Protein 4AQL (pdb70)

Secondary structure (DSSP, 8-state):
--EEEEEEEEE--SS-S-EEEEEEEEEE-TTSBEEEEEEGGGHHHHHHHTT--GGGPEEPPTT-EEEEPEEEEEEEGGGGGGTTS---S-HHHHIIIIIHHHHHGGGSHHHHHHHHHHHHHHHHHTTEEEEEEE--S-HHHHHHHHHHHHHHT-EEEEE-EE-S--SS-TTS---HHHHHHHHHHHHHHHHHHT-SSEEE-BEE--TTTS-HHHHHHHHHHHHHTT--EEEEES-SHHHHHHHHHH-TTSSSHHHHHHTTT--STTEEEEE-TT--HHHHHHHHHHT-EEEE-HHHHHHTT-----HHHHHHTT-EEEE---TTTSS---HHHHHHHHHHHHHHHHHTTSSSS---HHHHHHIIIIIHHHHTT-TTTSSS--TTSB--EEEE-TT-TT-S----THHHHSSSTTHHHHHHHHH--GGGEEEEEETTEEEE--

GO terms:
  GO:0008892 guanine deaminase activity (F, EXP)
  GO:0008270 zinc ion binding (F, TAS)
  GO:0008892 guanine deaminase activity (F, TAS)
  GO:0006139 nucleobase-containing compound metabolic process (P, TAS)
  GO:0007399 nervous system development (P, TAS)
  GO:0005829 cytosol (C, TAS)
  GO:0005515 protein binding (F, IPI)

Foldseek 3Di:
DLAKEFAWEWAQDPVGLIDIDGGWIWDADPQQFTADIGHCVCVVVCCVVVVHDPVRYHYDPHQKYKYFFFAALEAALQQQVQFPDDLDDADVCCCLPRVQVSLLVLVDLVSLLVSLLVLLVALVLFRHQEYEYEYEQDLVSQVSSLVSNLVLNRAYETENEAFCDDPSHNSGHDHLVRSLVSRVVSQVVQVVVVRPRYHYEYHHAAPNRDDLSSLLSSLVVCVVVVHAYEYAPQQADVVQVVCCVVPVVAPGRLRSNVVSNNQALQYEYEHCQPPDLVSLLVQLVRNAAYAHAQQLSVSNVGHARQVVSSVVSVHQYAYHPHPRSRNDSHLLVRLVSQQVSQVVCCVVVVDVDGDDSSNSSQRRFQSSCSNNVNNQAGRGNDGNHRRWMWMFACPAVPWQADDDPCQVVNDDPVSSVVCCSVGGGSSGTQWTDTSNHTSPVD

Organism: Homo sapiens (NCBI:txid9606)

Sequence (442 aa):
LAHIFRGTFVHSTWTCPMEVLRDHLLGVSDSGKIVFLEEASQQEKLAKEWCFKPCEIRELSHHEFFMPGLVDTHIHASQYSFAGSSIDLPLLEWLTKYTFPAEHRFQNIDFAEEVYTRVVRRTLKNGTTTACYFATIHTDSSLLLADITDKFGQRAFVGKVCMDLNDTFPEYKETTEESIKETERFVSEMLQKNYSRVKPIVTPRFSLSCSETLMGELGNIAKTRDLHIQSHISENRDEVEAVKNLYPSYKNYTSSVYDKNNLLTNKTVMAHGCYLSAEELNVFHERGASIAHCPNSNLSLSSGFLNVLEVLKHEVKIGLGTDVAGGYSYSMLDAIRRAVMVSNILLINKVNEKSLTLKEVFRLATLGGSQALGLDGEIGNFEVGKEFDAILINPKASDSPIDLFYGDFFGDISEAVIQKFLYLGDDRNIEEVYVGGKQVVPF

Structure (mmCIF, N/CA/C/O backbone):
data_4AQL
#
_entry.id   4AQL
#
_cell.length_a   86.729
_cell.length_b   91.383
_cell.length_c   131.913
_cell.angle_alpha   90.00
_cell.angle_beta   90.00
_cell.angle_gamma   90.00
#
_symmetry.space_group_name_H-M   'C 2 2 21'
#
loop_
_entity.id
_entity.type
_entity.pdbx_description
1 polymer 'GUANINE DEAMINASE'
2 non-polymer 'ZINC ION'
3 non-polymer '2-[(2-amino-6-oxo-1,6-dihydro-9H-purin-9-yl)methoxy]ethyl L-valinate'
4 water water
#
loop_
_atom_site.group_PDB
_atom_site.id
_atom_site.type_symbol
_atom_site.label_atom_id
_atom_site.label_alt_id
_atom_site.label_comp_id
_atom_site.label_asym_id
_atom_site.label_entity_id
_atom_site.label_seq_id
_atom_site.pdbx_PDB_ins_code
_atom_site.Cartn_x
_atom_site.Cartn_y
_atom_site.Cartn_z
_atom_site.occupancy
_atom_site.B_iso_or_equiv
_atom_site.auth_seq_id
_atom_site.auth_comp_id
_atom_site.auth_asym_id
_atom_site.auth_atom_id
_atom_site.pdbx_PDB_model_num
ATOM 1 N N . LEU A 1 31 ? -29.529 -40.615 33.517 1.00 38.58 9 LEU A N 1
ATOM 2 C CA . LEU A 1 31 ? -28.681 -41.170 32.417 1.00 36.98 9 LEU A CA 1
ATOM 3 C C . LEU A 1 31 ? -29.298 -40.898 31.043 1.00 35.78 9 LEU A C 1
ATOM 4 O O . LEU A 1 31 ? -30.496 -41.097 30.835 1.00 39.99 9 LEU A O 1
ATOM 9 N N . ALA A 1 32 ? -28.476 -40.440 30.103 1.00 33.04 10 ALA A N 1
ATOM 10 C CA . ALA A 1 32 ? -28.941 -40.172 28.736 1.00 29.91 10 ALA A CA 1
ATOM 11 C C . ALA A 1 32 ? -28.967 -41.433 27.885 1.00 28.75 10 ALA A C 1
ATOM 12 O O . ALA A 1 32 ? -29.815 -41.569 27.026 1.00 29.62 10 ALA A O 1
ATOM 14 N N . HIS A 1 33 ? -28.017 -42.344 28.096 1.00 28.18 11 HIS A N 1
ATOM 15 C CA . HIS A 1 33 ? -27.958 -43.574 27.323 1.00 28.15 11 HIS A CA 1
ATOM 16 C C . HIS A 1 33 ? -27.382 -44.692 28.129 1.00 27.63 11 HIS A C 1
ATOM 17 O O . HIS A 1 33 ? -26.504 -44.483 28.979 1.00 26.91 11 HIS A O 1
ATOM 24 N N . ILE A 1 34 ? -27.844 -45.904 27.851 1.00 26.01 12 ILE A N 1
ATOM 25 C CA . ILE A 1 34 ? -27.166 -47.087 28.312 1.00 25.96 12 ILE A CA 1
ATOM 26 C C . ILE A 1 34 ? -27.075 -47.997 27.143 1.00 25.02 12 ILE A C 1
ATOM 27 O O . ILE A 1 34 ? -28.061 -48.254 26.488 1.00 25.32 12 ILE A O 1
ATOM 32 N N . PHE A 1 35 ? -25.873 -48.475 26.860 1.00 25.57 13 PHE A N 1
ATOM 33 C CA . PHE A 1 35 ? -25.671 -49.319 25.703 1.00 25.22 13 PHE A CA 1
ATOM 34 C C . PHE A 1 35 ? -25.200 -50.674 26.170 1.00 23.83 13 PHE A C 1
ATOM 35 O O . PHE A 1 35 ? -24.387 -50.758 27.054 1.00 28.63 13 PHE A O 1
ATOM 43 N N . ARG A 1 36 ? -25.680 -51.719 25.532 1.00 24.95 14 ARG A N 1
ATOM 44 C CA . ARG A 1 36 ? -25.115 -53.041 25.689 1.00 26.88 14 ARG A CA 1
ATOM 45 C C . ARG A 1 36 ? -24.563 -53.608 24.371 1.00 25.58 14 ARG A C 1
ATOM 46 O O . ARG A 1 36 ? -25.287 -53.711 23.384 1.00 26.59 14 ARG A O 1
ATOM 54 N N . GLY A 1 37 ? -23.294 -54.008 24.390 1.00 25.41 15 GLY A N 1
ATOM 55 C CA . GLY A 1 37 ? -22.679 -54.700 23.270 1.00 25.63 15 GLY A CA 1
ATOM 56 C C . GLY A 1 37 ? -21.150 -54.668 23.326 1.00 23.79 15 GLY A C 1
ATOM 57 O O . GLY A 1 37 ? -20.547 -54.694 24.404 1.00 21.57 15 GLY A O 1
ATOM 58 N N . THR A 1 38 ? -20.542 -54.631 22.145 1.00 22.56 16 THR A N 1
ATOM 59 C CA . THR A 1 38 ? -19.102 -54.691 22.011 1.00 22.06 16 THR A CA 1
ATOM 60 C C . THR A 1 38 ? -18.517 -53.296 21.860 1.00 20.65 16 THR A C 1
ATOM 61 O O . THR A 1 38 ? -19.017 -52.474 21.087 1.00 20.71 16 THR A O 1
ATOM 65 N N . PHE A 1 39 ? -17.470 -53.043 22.629 1.00 21.21 17 PHE A N 1
ATOM 66 C CA . PHE A 1 39 ? -16.688 -51.795 22.592 1.00 21.09 17 PHE A CA 1
ATOM 67 C C . PHE A 1 39 ? -15.206 -52.110 22.305 1.00 22.12 17 PHE A C 1
ATOM 68 O O . PHE A 1 39 ? -14.626 -53.053 22.877 1.00 22.23 17 PHE A O 1
ATOM 76 N N . VAL A 1 40 ? -14.608 -51.344 21.389 1.00 19.25 18 VAL A N 1
ATOM 77 C CA . VAL A 1 40 ? -13.247 -51.572 20.923 1.00 18.09 18 VAL A CA 1
ATOM 78 C C . VAL A 1 40 ? -12.542 -50.245 21.142 1.00 18.45 18 VAL A C 1
ATOM 79 O O . VAL A 1 40 ? -13.003 -49.239 20.633 1.00 18.08 18 VAL A O 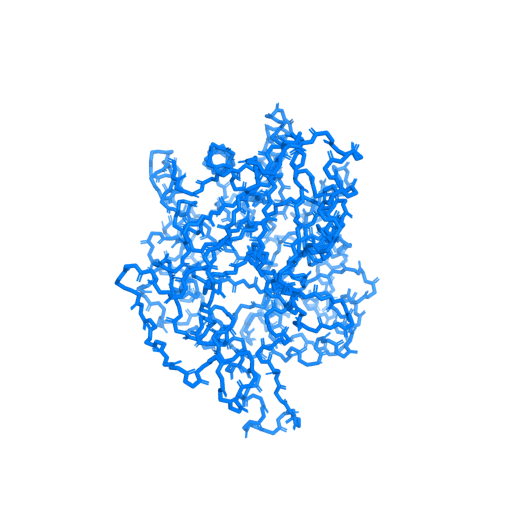1
ATOM 83 N N . HIS A 1 41 ? -11.445 -50.241 21.887 1.00 18.54 19 HIS A N 1
ATOM 84 C CA . HIS A 1 41 ? -10.681 -49.030 22.146 1.00 18.92 19 HIS A CA 1
ATOM 85 C C . HIS A 1 41 ? -9.242 -49.391 22.415 1.00 19.79 19 HIS A C 1
ATOM 86 O O . HIS A 1 41 ? -8.873 -50.572 22.414 1.00 19.92 19 HIS A O 1
ATOM 93 N N . SER A 1 42 ? -8.412 -48.377 22.615 1.00 19.65 20 SER A N 1
ATOM 94 C CA . SER A 1 42 ? -7.004 -48.561 22.938 1.00 21.24 20 SER A CA 1
ATOM 95 C C . SER A 1 42 ? -6.765 -48.181 24.401 1.00 21.88 20 SER A C 1
ATOM 96 O O . SER A 1 42 ? -7.539 -47.423 24.994 1.00 22.05 20 SER A O 1
ATOM 99 N N . THR A 1 43 ? -5.702 -48.713 24.975 1.00 22.41 21 THR A N 1
ATOM 100 C CA . THR A 1 43 ? -5.183 -48.189 26.223 1.00 23.08 21 THR A CA 1
ATOM 101 C C . THR A 1 43 ? -3.679 -48.019 26.038 1.00 24.70 21 THR A C 1
ATOM 102 O O . THR A 1 43 ? -3.137 -48.431 25.015 1.00 22.77 21 THR A O 1
ATOM 106 N N . TRP A 1 44 ? -2.995 -47.405 26.996 1.00 25.78 22 TRP A N 1
ATOM 107 C CA . TRP A 1 44 ? -1.539 -47.256 26.879 1.00 27.12 22 TRP A CA 1
ATOM 108 C C . TRP A 1 44 ? -0.803 -48.552 27.002 1.00 28.81 22 TRP A C 1
ATOM 109 O O . TRP A 1 44 ? 0.328 -48.656 26.543 1.00 30.67 22 TRP A O 1
ATOM 120 N N . THR A 1 45 ? -1.432 -49.577 27.563 1.00 27.49 23 THR A N 1
ATOM 121 C CA . THR A 1 45 ? -0.764 -50.841 27.689 1.00 29.03 23 THR A CA 1
ATOM 122 C C . THR A 1 45 ? -1.301 -51.852 26.687 1.00 30.90 23 THR A C 1
ATOM 123 O O . THR A 1 45 ? -0.686 -52.905 26.469 1.00 28.12 23 THR A O 1
ATOM 127 N N . CYS A 1 46 ? -2.415 -51.532 26.032 1.00 30.64 24 CYS A N 1
ATOM 128 C CA . CYS A 1 46 ? -2.979 -52.442 25.017 1.00 30.30 24 CYS A CA 1
ATOM 129 C C . CYS A 1 46 ? -3.473 -51.697 23.768 1.00 27.00 24 CYS A C 1
ATOM 130 O O . CYS A 1 46 ? -4.446 -50.963 23.855 1.00 27.37 24 CYS A O 1
ATOM 133 N N . PRO A 1 47 ? -2.821 -51.900 22.610 1.00 23.44 25 PRO A N 1
ATOM 134 C CA . PRO A 1 47 ? -3.188 -51.110 21.416 1.00 23.90 25 PRO A CA 1
ATOM 135 C C . PRO A 1 47 ? -4.671 -51.252 20.970 1.00 24.59 25 PRO A C 1
ATOM 136 O O . PRO A 1 47 ? -5.299 -50.261 20.539 1.00 25.07 25 PRO A O 1
ATOM 140 N N . MET A 1 48 ? -5.236 -52.449 21.114 1.00 22.67 26 MET A N 1
ATOM 141 C CA . MET A 1 48 ? -6.633 -52.658 20.848 1.00 24.84 26 MET A CA 1
ATOM 142 C C . MET A 1 48 ? -7.246 -53.681 21.804 1.00 25.60 26 MET A C 1
ATOM 143 O O . MET A 1 48 ? -6.913 -54.866 21.750 1.00 26.61 26 MET A O 1
ATOM 148 N N . GLU A 1 49 ? -8.142 -53.198 22.655 1.00 24.29 27 GLU A N 1
ATOM 149 C CA . GLU A 1 49 ? -8.823 -54.008 23.651 1.00 26.38 27 GLU A CA 1
ATOM 150 C C . GLU A 1 49 ? -10.278 -54.111 23.202 1.00 24.65 27 GLU A C 1
ATOM 151 O O . GLU A 1 49 ? -10.939 -53.096 22.963 1.00 21.24 27 GLU A O 1
ATOM 157 N N . VAL A 1 50 ? -10.763 -55.337 23.044 1.00 23.12 28 VAL A N 1
ATOM 158 C CA . VAL A 1 50 ? -12.148 -55.590 22.664 1.00 24.74 28 VAL A CA 1
ATOM 159 C C . VAL A 1 50 ? -12.939 -56.037 23.897 1.00 26.67 28 VAL A C 1
ATOM 160 O O . VAL A 1 50 ? -12.619 -57.055 24.505 1.00 26.17 28 VAL A O 1
ATOM 164 N N . LEU A 1 51 ? -13.952 -55.256 24.265 1.00 27.68 29 LEU A N 1
ATOM 165 C CA . LEU A 1 51 ? -14.796 -55.527 25.425 1.00 27.59 29 LEU A CA 1
ATOM 166 C C . LEU A 1 51 ? -16.119 -56.071 24.947 1.00 28.06 29 LEU A C 1
ATOM 167 O O . LEU A 1 51 ? -16.954 -55.326 24.445 1.00 27.52 29 LEU A O 1
ATOM 172 N N . ARG A 1 52 ? -16.320 -57.374 25.081 1.00 27.96 30 ARG A N 1
ATOM 173 C CA . ARG A 1 52 ? -17.520 -57.988 24.530 1.00 30.79 30 ARG A CA 1
ATOM 174 C C . ARG A 1 52 ? -18.627 -58.002 25.582 1.00 28.50 30 ARG A C 1
ATOM 175 O O . ARG A 1 52 ? -18.357 -58.031 26.781 1.00 28.54 30 ARG A O 1
ATOM 183 N N . ASP A 1 53 ? -19.864 -57.958 25.102 1.00 31.43 31 ASP A N 1
ATOM 184 C CA . ASP A 1 53 ? -21.079 -57.881 25.942 1.00 31.14 31 ASP A CA 1
ATOM 185 C C . ASP A 1 53 ? -20.904 -57.066 27.221 1.00 29.33 31 ASP A C 1
ATOM 186 O O . ASP A 1 53 ? -21.008 -57.581 28.345 1.00 31.02 31 ASP A O 1
ATOM 191 N N . HIS A 1 54 ? -20.605 -55.790 27.038 1.00 24.88 32 HIS A N 1
ATOM 192 C CA . HIS A 1 54 ? -20.422 -54.883 28.126 1.00 24.28 32 HIS A CA 1
ATOM 193 C C . HIS A 1 54 ? -21.567 -53.933 28.162 1.00 22.95 32 HIS A C 1
ATOM 194 O O . HIS A 1 54 ? -22.270 -53.766 27.187 1.00 25.45 32 HIS A O 1
ATOM 201 N N . LEU A 1 55 ? -21.741 -53.306 29.309 1.00 24.58 33 LEU A N 1
ATOM 202 C CA . LEU A 1 55 ? -22.731 -52.275 29.523 1.00 27.37 33 LEU A CA 1
ATOM 203 C C . LEU A 1 55 ? -22.017 -50.949 29.767 1.00 25.07 33 LEU A C 1
ATOM 204 O O . LEU A 1 55 ? -21.132 -50.865 30.591 1.00 27.45 33 LEU A O 1
ATOM 209 N N . LEU A 1 56 ? -22.420 -49.917 29.042 1.00 24.93 34 LEU A N 1
ATOM 210 C CA . LEU A 1 56 ? -21.863 -48.593 29.223 1.00 23.01 34 LEU A CA 1
ATOM 211 C C . LEU A 1 56 ? -22.942 -47.548 29.451 1.00 21.46 34 LEU A C 1
ATOM 212 O O . LEU A 1 56 ? -23.873 -47.446 28.705 1.00 20.52 34 LEU A O 1
ATOM 217 N N . GLY A 1 57 ? -22.758 -46.725 30.463 1.00 21.15 35 GLY A N 1
ATOM 218 C CA . GLY A 1 57 ? -23.717 -45.687 30.768 1.00 21.40 35 GLY A CA 1
ATOM 219 C C . GLY A 1 57 ? -23.136 -44.312 30.556 1.00 21.21 35 GLY A C 1
ATOM 220 O O . GLY A 1 57 ? -21.991 -44.053 30.897 1.00 21.18 35 GLY A O 1
ATOM 221 N N . VAL A 1 58 ? -23.952 -43.434 29.994 1.00 22.82 36 VAL A N 1
ATOM 222 C CA . VAL A 1 58 ? -23.574 -42.058 29.699 1.00 23.70 36 VAL A CA 1
ATOM 223 C C . VAL A 1 58 ? -24.516 -41.094 30.400 1.00 23.91 36 VAL A C 1
ATOM 224 O O . VAL A 1 58 ? -25.744 -41.195 30.291 1.00 21.61 36 VAL A O 1
ATOM 228 N N . SER A 1 59 ? -23.951 -40.136 31.101 1.00 28.16 37 SER A N 1
ATOM 229 C CA . SER A 1 59 ? -24.781 -39.196 31.861 1.00 29.16 37 SER A CA 1
ATOM 230 C C . SER A 1 59 ? -25.364 -38.122 30.972 1.00 32.53 37 SER A C 1
ATOM 231 O O . SER A 1 59 ? -25.043 -38.008 29.771 1.00 33.00 37 SER A O 1
ATOM 234 N N . ASP A 1 60 ? -26.247 -37.338 31.576 1.00 34.31 38 ASP A N 1
ATOM 235 C CA . ASP A 1 60 ? -26.806 -36.135 30.977 1.00 37.71 38 ASP A CA 1
ATOM 236 C C . ASP A 1 60 ? -25.728 -35.141 30.556 1.00 35.02 38 ASP A C 1
ATOM 237 O O . ASP A 1 60 ? -25.856 -34.504 29.527 1.00 38.48 38 ASP A O 1
ATOM 242 N N . SER A 1 61 ? -24.684 -34.999 31.365 1.00 34.93 39 SER A N 1
ATOM 243 C CA . SER A 1 61 ? -23.579 -34.083 31.053 1.00 35.30 39 SER A CA 1
ATOM 244 C C . SER A 1 61 ? -22.648 -34.630 29.952 1.00 33.49 39 SER A C 1
ATOM 245 O O . SER A 1 61 ? -21.712 -33.952 29.531 1.00 35.71 39 SER A O 1
ATOM 248 N N . GLY A 1 62 ? -22.885 -35.864 29.524 1.00 30.24 40 GLY A N 1
ATOM 249 C CA . GLY A 1 62 ? -22.136 -36.468 28.429 1.00 28.52 40 GLY A CA 1
ATOM 250 C C . GLY A 1 62 ? -20.980 -37.341 28.866 1.00 28.76 40 GLY A C 1
ATOM 251 O O . GLY A 1 62 ? -20.244 -37.809 28.012 1.00 28.72 40 GLY A O 1
ATOM 252 N N . LYS A 1 63 ? -20.837 -37.590 30.180 1.00 27.31 41 LYS A N 1
ATOM 253 C CA . LYS A 1 63 ? -19.748 -38.407 30.726 1.00 28.28 41 LYS A CA 1
ATOM 254 C C . LYS A 1 63 ? -20.063 -39.893 30.776 1.00 26.60 41 LYS A C 1
ATOM 255 O O . LYS A 1 63 ? -21.225 -40.302 30.940 1.00 26.71 41 LYS A O 1
ATOM 261 N N . ILE A 1 64 ? -19.023 -40.707 30.639 1.00 25.95 42 ILE A N 1
ATOM 262 C CA . ILE A 1 64 ? -19.143 -42.151 30.819 1.00 25.18 42 ILE A CA 1
ATOM 263 C C . ILE A 1 64 ? -19.161 -42.392 32.351 1.00 25.22 42 ILE A C 1
ATOM 264 O O . ILE A 1 64 ? -18.198 -42.067 33.052 1.00 25.70 42 ILE A O 1
ATOM 269 N N . VAL A 1 65 ? -20.256 -42.953 32.843 1.00 27.52 43 VAL A N 1
ATOM 270 C CA . VAL A 1 65 ? -20.475 -43.130 34.303 1.00 27.67 43 VAL A CA 1
ATOM 271 C C . VAL A 1 65 ? -20.269 -44.547 34.755 1.00 27.84 43 VAL A C 1
ATOM 272 O O . VAL A 1 65 ? -20.012 -44.778 35.942 1.00 29.12 43 VAL A O 1
ATOM 276 N N . PHE A 1 66 ? -20.407 -45.502 33.839 1.00 26.47 44 PHE A N 1
ATOM 277 C CA . PHE A 1 66 ? -19.978 -46.856 34.105 1.00 25.76 44 PHE A CA 1
ATOM 278 C C . PHE A 1 66 ? -19.635 -47.628 32.850 1.00 24.84 44 PHE A C 1
ATOM 279 O O . PHE A 1 66 ? -20.092 -47.310 31.770 1.00 26.41 44 PHE A O 1
ATOM 287 N N . LEU A 1 67 ? -18.816 -48.658 33.020 1.00 27.46 45 LEU A N 1
ATOM 288 C CA . LEU A 1 67 ? -18.437 -49.570 31.941 1.00 29.92 45 LEU A CA 1
ATOM 289 C C . LEU A 1 67 ? -18.096 -50.921 32.542 1.00 30.41 45 LEU A C 1
ATOM 290 O O . LEU A 1 67 ? -17.026 -51.092 33.097 1.00 35.03 45 LEU A O 1
ATOM 295 N N . GLU A 1 68 ? -18.997 -51.886 32.422 1.00 32.77 46 GLU A N 1
ATOM 296 C CA . GLU A 1 68 ? -18.805 -53.176 33.076 1.00 33.49 46 GLU A CA 1
ATOM 297 C C . GLU A 1 68 ? -19.413 -54.298 32.277 1.00 30.57 46 GLU A C 1
ATOM 298 O O . GLU A 1 68 ? -20.275 -54.069 31.457 1.00 29.59 46 GLU A O 1
ATOM 304 N N . GLU A 1 69 ? -18.987 -55.524 32.572 1.00 32.57 47 GLU A N 1
ATOM 305 C CA . GLU A 1 69 ? -19.583 -56.712 31.977 1.00 32.79 47 GLU A CA 1
ATOM 306 C C . GLU A 1 69 ? -21.085 -56.738 32.213 1.00 30.85 47 GLU A C 1
ATOM 307 O O . GLU A 1 69 ? -21.565 -56.238 33.221 1.00 28.95 47 GLU A O 1
ATOM 313 N N . ALA A 1 70 ? -21.828 -57.301 31.263 1.00 29.55 48 ALA A N 1
ATOM 314 C CA . ALA A 1 70 ? -23.293 -57.318 31.351 1.00 32.20 48 ALA A CA 1
ATOM 315 C C . ALA A 1 70 ? -23.802 -58.166 32.516 1.00 32.71 48 ALA A C 1
ATOM 316 O O . ALA A 1 70 ? -24.906 -57.952 32.973 1.00 36.79 48 ALA A O 1
ATOM 318 N N . SER A 1 71 ? -22.982 -59.090 33.017 1.00 36.95 49 SER A N 1
ATOM 319 C CA . SER A 1 71 ? -23.293 -59.828 34.260 1.00 37.86 49 SER A CA 1
ATOM 320 C C . SER A 1 71 ? -23.639 -58.889 35.434 1.00 37.56 49 SER A C 1
ATOM 321 O O . SER A 1 71 ? -24.295 -59.295 36.393 1.00 40.43 49 SER A O 1
ATOM 324 N N . GLN A 1 72 ? -23.223 -57.632 35.340 1.00 34.03 50 GLN A N 1
ATOM 325 C CA . GLN A 1 72 ? -23.503 -56.628 36.369 1.00 30.55 50 GLN A CA 1
ATOM 326 C C . GLN A 1 72 ? -24.768 -55.789 36.117 1.00 29.00 50 GLN A C 1
ATOM 327 O O . GLN A 1 72 ? -25.002 -54.779 36.792 1.00 28.11 50 GLN A O 1
ATOM 333 N N . GLN A 1 73 ? -25.598 -56.203 35.168 1.00 29.53 51 GLN A N 1
ATOM 334 C CA . GLN A 1 73 ? -26.815 -55.464 34.863 1.00 31.69 51 GLN A CA 1
ATOM 335 C C . GLN A 1 73 ? -27.690 -55.158 3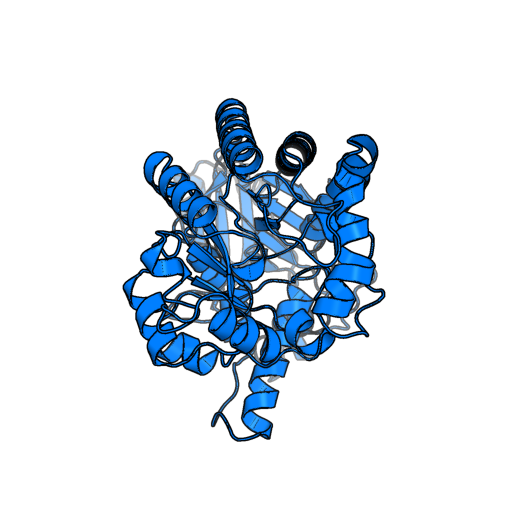6.102 1.00 32.88 51 GLN A C 1
ATOM 336 O O . GLN A 1 73 ? -28.077 -54.004 36.343 1.00 29.64 51 GLN A O 1
ATOM 342 N N . GLU A 1 74 ? -27.979 -56.184 36.899 1.00 33.35 52 GLU A N 1
ATOM 343 C CA . GLU A 1 74 ? -28.884 -56.010 38.024 1.00 35.68 52 GLU A CA 1
ATOM 344 C C . GLU A 1 74 ? -28.318 -54.957 38.970 1.00 31.17 52 GLU A C 1
ATOM 345 O O . GLU A 1 74 ? -29.037 -54.028 39.348 1.00 30.52 52 GLU A O 1
ATOM 351 N N . LYS A 1 75 ? -27.040 -55.101 39.335 1.00 29.94 53 LYS A N 1
ATOM 352 C CA . LYS A 1 75 ? -26.369 -54.178 40.248 1.00 30.66 53 LYS A CA 1
ATOM 353 C C . LYS A 1 75 ? -26.385 -52.732 39.730 1.00 32.47 53 LYS A C 1
ATOM 354 O O . LYS A 1 75 ? -26.715 -51.777 40.458 1.00 29.12 53 LYS A O 1
ATOM 360 N N . LEU A 1 76 ? -26.029 -52.573 38.458 1.00 31.07 54 LEU A N 1
ATOM 361 C CA . LEU A 1 76 ? -25.978 -51.234 37.863 1.00 30.43 54 LEU A CA 1
ATOM 362 C C . LEU A 1 76 ? -27.378 -50.618 37.776 1.00 29.88 54 LEU A C 1
ATOM 363 O O . LEU A 1 76 ? -27.559 -49.426 38.053 1.00 33.11 54 LEU A O 1
ATOM 368 N N . ALA A 1 77 ? -28.365 -51.429 37.404 1.00 31.24 55 ALA A N 1
ATOM 369 C CA . ALA A 1 77 ? -29.750 -50.965 37.318 1.00 33.39 55 ALA A CA 1
ATOM 370 C C . ALA A 1 77 ? -30.238 -50.366 38.653 1.00 37.23 55 ALA A C 1
ATOM 371 O O . ALA A 1 77 ? -31.010 -49.407 38.657 1.00 37.69 55 ALA A O 1
ATOM 373 N N . LYS A 1 78 ? -29.755 -50.899 39.773 1.00 38.61 56 LYS A N 1
ATOM 374 C CA . LYS A 1 78 ? -30.117 -50.360 41.077 1.00 41.28 56 LYS A CA 1
ATOM 375 C C . LYS A 1 78 ? -29.314 -49.119 41.402 1.00 41.38 56 LYS A C 1
ATOM 376 O O . LYS A 1 78 ? -29.907 -48.092 41.685 1.00 44.73 56 LYS A O 1
ATOM 382 N N . GLU A 1 79 ? -27.984 -49.206 41.356 1.00 43.39 57 GLU A N 1
ATOM 383 C CA . GLU A 1 79 ? -27.104 -48.060 41.632 1.00 48.60 57 GLU A CA 1
ATOM 384 C C . GLU A 1 79 ? -27.499 -46.811 40.856 1.00 46.74 57 GLU A C 1
ATOM 385 O O . GLU A 1 79 ? -27.587 -45.739 41.432 1.00 47.60 57 GLU A O 1
ATOM 391 N N . TRP A 1 80 ? -27.741 -46.975 39.553 1.00 46.25 58 TRP A N 1
ATOM 392 C CA . TRP A 1 80 ? -27.955 -45.852 38.612 1.00 43.94 58 TRP A CA 1
ATOM 393 C C . TRP A 1 80 ? -29.387 -45.626 38.230 1.00 45.17 58 TRP A C 1
ATOM 394 O O . TRP A 1 80 ? -29.671 -44.797 37.370 1.00 46.51 58 TRP A O 1
ATOM 405 N N . CYS A 1 81 ? -30.309 -46.353 38.853 1.00 47.88 59 CYS A N 1
ATOM 406 C CA . CYS A 1 81 ? -31.743 -46.097 38.688 1.00 51.57 59 CYS A CA 1
ATOM 407 C C . CYS A 1 81 ? -32.212 -46.122 37.228 1.00 49.25 59 CYS A C 1
ATOM 408 O O . CYS A 1 81 ? -32.648 -45.106 36.694 1.00 50.80 59 CYS A O 1
ATOM 411 N N . PHE A 1 82 ? -32.113 -47.275 36.579 1.00 46.09 60 PHE A N 1
ATOM 412 C CA . PHE A 1 82 ? -32.661 -47.435 35.225 1.00 42.73 60 PHE A CA 1
ATOM 413 C C . PHE A 1 82 ? -33.276 -48.823 35.073 1.00 44.38 60 PHE A C 1
ATOM 414 O O . PHE A 1 82 ? -32.945 -49.738 35.820 1.00 45.34 60 PHE A O 1
ATOM 422 N N . LYS A 1 83 ? -34.189 -48.962 34.119 1.00 47.44 61 LYS A N 1
ATOM 423 C CA . LYS A 1 83 ? -34.847 -50.233 33.848 1.00 52.04 61 LYS A CA 1
ATOM 424 C C . LYS A 1 83 ? -34.156 -50.926 32.689 1.00 53.57 61 LYS A C 1
ATOM 425 O O . LYS A 1 83 ? -33.607 -50.257 31.812 1.00 51.74 61 LYS A O 1
ATOM 431 N N . PRO A 1 84 ? -34.194 -52.271 32.675 1.00 53.82 62 PRO A N 1
ATOM 432 C CA . PRO A 1 84 ? -33.748 -53.080 31.550 1.00 54.98 62 PRO A CA 1
ATOM 433 C C . PRO A 1 84 ? -34.312 -52.673 30.187 1.00 52.62 62 PRO A C 1
ATOM 434 O O . PRO A 1 84 ? -33.611 -52.808 29.197 1.00 53.93 62 PRO A O 1
ATOM 438 N N . CYS A 1 85 ? -35.542 -52.172 30.125 1.00 52.81 63 CYS A N 1
ATOM 439 C CA . CYS A 1 85 ? -36.119 -51.715 28.844 1.00 52.20 63 CYS A CA 1
ATOM 440 C C . CYS A 1 85 ? -35.450 -50.437 28.316 1.00 50.51 63 CYS A C 1
ATOM 441 O O . CYS A 1 85 ? -35.578 -50.109 27.136 1.00 56.51 63 CYS A O 1
ATOM 444 N N . GLU A 1 86 ? -34.761 -49.706 29.192 1.00 47.31 64 GLU A N 1
ATOM 445 C CA . GLU A 1 86 ? -34.067 -48.470 28.806 1.00 44.94 64 GLU A CA 1
ATOM 446 C C . GLU A 1 86 ? -32.718 -48.735 28.117 1.00 40.23 64 GLU A C 1
ATOM 447 O O . GLU A 1 86 ? -32.131 -47.816 27.569 1.00 38.68 64 GLU A O 1
ATOM 453 N N . ILE A 1 87 ? -32.247 -49.980 28.147 1.00 37.44 65 ILE A N 1
ATOM 454 C CA . ILE A 1 87 ? -30.937 -50.345 27.639 1.00 34.65 65 ILE A CA 1
ATOM 455 C C . ILE A 1 87 ? -31.014 -50.521 26.126 1.00 33.96 65 ILE A C 1
ATOM 456 O O . ILE A 1 87 ? -31.863 -51.253 25.641 1.00 29.90 65 ILE A O 1
ATOM 461 N N . ARG A 1 88 ? -30.147 -49.834 25.378 1.00 32.64 66 ARG A N 1
ATOM 462 C CA . ARG A 1 88 ? -30.054 -50.076 23.939 1.00 32.98 66 ARG A CA 1
ATOM 463 C C . ARG A 1 88 ? -29.047 -51.199 23.644 1.00 32.99 66 ARG A C 1
ATOM 464 O O . ARG A 1 88 ? -27.850 -51.071 23.947 1.00 31.97 66 ARG A O 1
ATOM 472 N N . GLU A 1 89 ? -29.560 -52.297 23.071 1.00 34.03 67 GLU A N 1
ATOM 473 C CA . GLU A 1 89 ? -28.759 -53.453 22.655 1.00 34.71 67 GLU A CA 1
ATOM 474 C C . GLU A 1 89 ? -28.271 -53.300 21.211 1.00 32.04 67 GLU A C 1
ATOM 475 O O . GLU A 1 89 ? -29.059 -53.178 20.286 1.00 33.03 67 GLU A O 1
ATOM 481 N N . LEU A 1 90 ? -26.962 -53.329 21.032 1.00 28.93 68 LEU A N 1
ATOM 482 C CA . LEU A 1 90 ? -26.374 -53.292 19.714 1.00 30.38 68 LEU A CA 1
ATOM 483 C C . LEU A 1 90 ? -26.641 -54.624 19.035 1.00 29.06 68 LEU A C 1
ATOM 484 O O . LEU A 1 90 ? -26.659 -55.656 19.669 1.00 24.36 68 LEU A O 1
ATOM 489 N N . SER A 1 91 ? -26.821 -54.586 17.737 1.00 28.58 69 SER A N 1
ATOM 490 C CA . SER A 1 91 ? -26.835 -55.802 16.958 1.00 30.42 69 SER A CA 1
ATOM 491 C C . SER A 1 91 ? -25.600 -56.655 17.263 1.00 30.73 69 SER A C 1
ATOM 492 O O . SER A 1 91 ? -24.532 -56.187 17.732 1.00 29.45 69 SER A O 1
ATOM 495 N N . HIS A 1 92 ? -25.738 -57.926 16.956 1.00 28.32 70 HIS A N 1
ATOM 496 C CA . HIS A 1 92 ? -24.735 -58.903 17.268 1.00 29.25 70 HIS A CA 1
ATOM 497 C C . HIS A 1 92 ? -23.452 -58.664 16.502 1.00 28.83 70 HIS A C 1
ATOM 498 O O . HIS A 1 92 ? -22.414 -59.099 16.921 1.00 27.96 70 HIS A O 1
ATOM 505 N N . HIS A 1 93 ? -23.512 -57.971 15.369 1.00 27.96 71 HIS A N 1
ATOM 506 C CA . HIS A 1 93 ? -22.334 -57.724 14.556 1.00 29.21 71 HIS A CA 1
ATOM 507 C C . HIS A 1 93 ? -21.918 -56.271 14.583 1.00 28.30 71 HIS A C 1
ATOM 508 O O . HIS A 1 93 ? -21.122 -55.872 13.756 1.00 30.63 71 HIS A O 1
ATOM 515 N N . GLU A 1 94 ? -22.457 -55.465 15.497 1.00 25.84 72 GLU A N 1
ATOM 516 C CA . GLU A 1 94 ? -22.065 -54.046 15.618 1.00 24.70 72 GLU A CA 1
ATOM 517 C C . GLU A 1 94 ? -21.073 -53.857 16.757 1.00 23.42 72 GLU A C 1
ATOM 518 O O . GLU A 1 94 ? -20.976 -54.697 17.670 1.00 23.23 72 GLU A O 1
ATOM 524 N N . PHE A 1 95 ? -20.339 -52.751 16.712 1.00 19.95 73 PHE A N 1
ATOM 525 C CA . PHE A 1 95 ? -19.452 -52.366 17.807 1.00 18.50 73 PHE A CA 1
ATOM 526 C C . PHE A 1 95 ? -19.276 -50.877 17.899 1.00 16.24 73 PHE A C 1
ATOM 527 O O . PHE A 1 95 ? -19.439 -50.184 16.915 1.00 14.90 73 PHE A O 1
ATOM 535 N N . PHE A 1 96 ? -19.011 -50.393 19.103 1.00 15.16 74 PHE A N 1
ATOM 536 C CA . PHE A 1 96 ? -18.660 -49.020 19.313 1.00 16.83 74 PHE A CA 1
ATOM 537 C C . PHE A 1 96 ? -17.137 -48.924 19.282 1.00 17.20 74 PHE A C 1
ATOM 538 O O . PHE A 1 96 ? -16.426 -49.822 19.735 1.00 15.53 74 PHE A O 1
ATOM 546 N N . MET A 1 97 ? -16.633 -47.812 18.752 1.00 18.97 75 MET A N 1
ATOM 547 C CA . MET A 1 97 ? -15.230 -47.435 18.960 1.00 18.93 75 MET A CA 1
ATOM 548 C C . MET A 1 97 ? -15.128 -45.960 19.241 1.00 17.58 75 MET A C 1
ATOM 549 O O . MET A 1 97 ? -16.077 -45.222 19.029 1.00 16.60 75 MET A O 1
ATOM 554 N N . PRO A 1 98 ? -13.978 -45.517 19.747 1.00 16.78 76 PRO A N 1
ATOM 555 C CA . PRO A 1 98 ? -13.912 -44.103 20.067 1.00 17.87 76 PRO A CA 1
ATOM 556 C C . PRO A 1 98 ? -13.926 -43.278 18.793 1.00 17.69 76 PRO A C 1
ATOM 557 O O . PRO A 1 98 ? -13.609 -43.792 17.728 1.00 16.45 76 PRO A O 1
ATOM 561 N N . GLY A 1 99 ? -14.342 -42.030 18.902 1.00 17.48 77 GLY A N 1
ATOM 562 C CA . GLY A 1 99 ? -14.253 -41.141 17.788 1.00 17.84 77 GLY A CA 1
ATOM 563 C C . GLY A 1 99 ? -12.806 -40.931 17.340 1.00 16.95 77 GLY A C 1
ATOM 564 O O . GLY A 1 99 ? -11.881 -40.979 18.116 1.00 15.84 77 GLY A O 1
ATOM 565 N N . LEU A 1 100 ? -12.651 -40.722 16.040 1.00 17.02 78 LEU A N 1
ATOM 566 C CA . LEU A 1 100 ? -11.385 -40.475 15.423 1.00 16.23 78 LEU A CA 1
ATOM 567 C C . LEU A 1 100 ? -11.006 -39.006 15.615 1.00 16.26 78 LEU A C 1
ATOM 568 O O . LEU A 1 100 ? -11.867 -38.089 15.607 1.00 14.66 78 LEU A O 1
ATOM 573 N N . VAL A 1 101 ? -9.711 -38.813 15.841 1.00 15.79 79 VAL A N 1
ATOM 574 C CA . VAL A 1 101 ? -9.148 -37.503 16.169 1.00 17.17 79 VAL A CA 1
ATOM 575 C C . VAL A 1 101 ? -8.239 -37.052 15.047 1.00 18.97 79 VAL A C 1
ATOM 576 O O . VAL A 1 101 ? -7.197 -37.669 14.861 1.00 20.81 79 VAL A O 1
ATOM 580 N N . ASP A 1 102 ? -8.635 -36.011 14.302 1.00 19.38 80 ASP A N 1
ATOM 581 C CA . ASP A 1 102 ? -7.825 -35.470 13.193 1.00 19.74 80 ASP A CA 1
ATOM 582 C C . ASP A 1 102 ? -6.990 -34.283 13.709 1.00 18.65 80 ASP A C 1
ATOM 583 O O . ASP A 1 102 ? -7.511 -33.206 13.905 1.00 20.24 80 ASP A O 1
ATOM 588 N N . THR A 1 103 ? -5.712 -34.510 13.944 1.00 17.48 81 THR A N 1
ATOM 589 C CA . THR A 1 103 ? -4.836 -33.523 14.571 1.00 17.74 81 THR A CA 1
ATOM 590 C C . THR A 1 103 ? -4.391 -32.402 13.626 1.00 18.40 81 THR A C 1
ATOM 591 O O . THR A 1 103 ? -3.739 -31.458 14.083 1.00 19.56 81 THR A O 1
ATOM 595 N N . HIS A 1 104 ? -4.713 -32.488 12.328 1.00 17.97 82 HIS A N 1
ATOM 596 C CA . HIS A 1 104 ? -4.303 -31.449 11.398 1.00 16.79 82 HIS A CA 1
ATOM 597 C C . HIS A 1 104 ? -5.065 -31.503 10.102 1.00 17.15 82 HIS A C 1
ATOM 598 O O . HIS A 1 104 ? -4.906 -32.447 9.311 1.00 18.14 82 HIS A O 1
ATOM 605 N N . ILE A 1 105 ? -5.864 -30.477 9.843 1.00 16.97 83 ILE A N 1
ATOM 606 C CA . ILE A 1 105 ? -6.608 -30.367 8.596 1.00 16.70 83 ILE A CA 1
ATOM 607 C C . ILE A 1 105 ? -6.793 -28.894 8.254 1.00 15.45 83 ILE A C 1
ATOM 608 O O . ILE A 1 105 ? -7.065 -28.104 9.133 1.00 16.64 83 ILE A O 1
ATOM 613 N N . HIS A 1 106 ? -6.621 -28.534 6.993 1.00 14.44 84 HIS A N 1
ATOM 614 C CA . HIS A 1 106 ? -6.928 -27.200 6.522 1.00 15.06 84 HIS A CA 1
ATOM 615 C C . HIS A 1 106 ? -8.333 -27.148 6.008 1.00 15.03 84 HIS A C 1
ATOM 616 O O . HIS A 1 106 ? -8.606 -27.478 4.841 1.00 14.83 84 HIS A O 1
ATOM 623 N N . ALA A 1 107 ? -9.250 -26.724 6.864 1.00 14.73 85 ALA A N 1
ATOM 624 C CA . ALA A 1 107 ? -10.676 -26.646 6.482 1.00 15.16 85 ALA A CA 1
ATOM 625 C C . ALA A 1 107 ? -10.900 -25.815 5.225 1.00 15.58 85 ALA A C 1
ATOM 626 O O . ALA A 1 107 ? -11.756 -26.124 4.397 1.00 14.38 85 ALA A O 1
ATOM 628 N N . SER A 1 108 ? -10.089 -24.782 5.079 1.00 16.43 86 SER A N 1
ATOM 629 C CA . SER A 1 108 ? -10.174 -23.856 3.964 1.00 17.72 86 SER A CA 1
ATOM 630 C C . SER A 1 108 ? -9.698 -24.384 2.621 1.00 18.24 86 SER A C 1
ATOM 631 O O . SER A 1 108 ? -9.910 -23.724 1.602 1.00 21.54 86 SER A O 1
ATOM 634 N N . GLN A 1 109 ? -8.997 -25.510 2.601 1.00 16.31 87 GLN A N 1
ATOM 635 C CA . GLN A 1 109 ? -8.579 -26.087 1.359 1.00 15.88 87 GLN A CA 1
ATOM 636 C C . GLN A 1 109 ? -9.527 -27.169 0.880 1.00 16.39 87 GLN A C 1
ATOM 637 O O . GLN A 1 109 ? -9.293 -27.741 -0.177 1.00 18.16 87 GLN A O 1
ATOM 643 N N . TYR A 1 110 ? -10.596 -27.463 1.628 1.00 17.28 88 TYR A N 1
ATOM 644 C CA . TYR A 1 110 ? -11.515 -28.547 1.252 1.00 19.16 88 TYR A CA 1
ATOM 645 C C . TYR A 1 110 ? -12.107 -28.381 -0.147 1.00 19.70 88 TYR A C 1
ATOM 646 O O . TYR A 1 110 ? -12.352 -29.381 -0.830 1.00 20.16 88 TYR A O 1
ATOM 655 N N . SER A 1 111 ? -12.293 -27.149 -0.617 1.00 20.27 89 SER A N 1
ATOM 656 C CA . SER A 1 111 ? -12.935 -26.979 -1.920 1.00 21.42 89 SER A CA 1
ATOM 657 C C . SER A 1 111 ? -12.166 -27.622 -3.053 1.00 21.90 89 SER A C 1
ATOM 658 O O . SER A 1 111 ? -12.780 -28.003 -4.024 1.00 23.82 89 SER A O 1
ATOM 661 N N . PHE A 1 112 ? -10.842 -27.734 -2.965 1.00 21.91 90 PHE A N 1
ATOM 662 C CA . PHE A 1 112 ? -10.101 -28.389 -4.057 1.00 22.62 90 PHE A CA 1
ATOM 663 C C . PHE A 1 112 ? -9.464 -29.731 -3.683 1.00 23.38 90 PHE A C 1
ATOM 664 O O . PHE A 1 112 ? -8.671 -30.293 -4.465 1.00 24.94 90 PHE A O 1
ATOM 672 N N . ALA A 1 113 ? -9.788 -30.255 -2.510 1.00 21.23 91 ALA A N 1
ATOM 673 C CA . ALA A 1 113 ? -9.283 -31.567 -2.123 1.00 23.22 91 ALA A CA 1
ATOM 674 C C . ALA A 1 113 ? -9.695 -32.628 -3.161 1.00 22.52 91 ALA A C 1
ATOM 675 O O . ALA A 1 113 ? -10.865 -32.703 -3.565 1.00 21.50 91 ALA A O 1
ATOM 677 N N . GLY A 1 114 ? -8.727 -33.440 -3.579 1.00 26.66 92 GLY A N 1
ATOM 678 C CA . GLY A 1 114 ? -8.955 -34.519 -4.527 1.00 27.33 92 GLY A CA 1
ATOM 679 C C . GLY A 1 114 ? -8.634 -34.073 -5.935 1.00 31.08 92 GLY A C 1
ATOM 680 O O . GLY A 1 114 ? -8.998 -34.729 -6.901 1.00 30.07 92 GLY A O 1
ATOM 681 N N . SER A 1 115 ? -8.001 -32.924 -6.078 1.00 36.45 93 SER A N 1
ATOM 682 C CA . SER A 1 115 ? -7.521 -32.507 -7.385 1.00 43.31 93 SER A CA 1
ATOM 683 C C . SER A 1 115 ? -6.099 -32.030 -7.187 1.00 50.73 93 SER A C 1
ATOM 684 O O . SER A 1 115 ? -5.580 -32.108 -6.071 1.00 54.69 93 SER A O 1
ATOM 687 N N . SER A 1 116 ? -5.476 -31.547 -8.262 1.00 58.99 94 SER A N 1
ATOM 688 C CA . SER A 1 116 ? -4.157 -30.913 -8.180 1.00 61.18 94 SER A CA 1
ATOM 689 C C . SER A 1 116 ? -3.072 -31.923 -7.733 1.00 65.76 94 SER A C 1
ATOM 690 O O . SER A 1 116 ? -2.736 -32.836 -8.501 1.00 61.66 94 SER A O 1
ATOM 693 N N . ILE A 1 117 ? -2.549 -31.761 -6.505 1.00 65.36 95 ILE A N 1
ATOM 694 C CA . ILE A 1 117 ? -1.615 -32.715 -5.874 1.00 63.63 95 ILE A CA 1
ATOM 695 C C . ILE A 1 117 ? -0.526 -33.256 -6.829 1.00 67.58 95 ILE A C 1
ATOM 696 O O . ILE A 1 117 ? -0.216 -34.445 -6.799 1.00 73.44 95 ILE A O 1
ATOM 701 N N . ASP A 1 118 ? 0.077 -32.375 -7.640 1.00 65.68 96 ASP A N 1
ATOM 702 C CA . ASP A 1 118 ? 1.079 -32.785 -8.650 1.00 67.38 96 ASP A CA 1
ATOM 703 C C . ASP A 1 118 ? 2.400 -31.980 -8.623 1.00 68.67 96 ASP A C 1
ATOM 704 O O . ASP A 1 118 ? 3.458 -32.558 -8.350 1.00 74.02 96 ASP A O 1
ATOM 709 N N . LEU A 1 119 ? 2.346 -30.673 -8.915 1.00 69.88 97 LEU A N 1
ATOM 710 C CA . LEU A 1 119 ? 3.533 -29.796 -8.855 1.00 67.63 97 LEU A CA 1
ATOM 711 C C . LEU A 1 119 ? 4.132 -29.797 -7.431 1.00 70.05 97 LEU A C 1
ATOM 712 O O . LEU A 1 119 ? 3.471 -30.236 -6.473 1.00 69.18 97 LEU A O 1
ATOM 714 N N . PRO A 1 120 ? 5.392 -29.331 -7.282 1.00 73.02 98 PRO A N 1
ATOM 715 C CA . PRO A 1 120 ? 6.008 -29.343 -5.944 1.00 67.93 98 PRO A CA 1
ATOM 716 C C . PRO A 1 120 ? 5.419 -28.280 -5.008 1.00 64.05 98 PRO A C 1
ATOM 717 O O . PRO A 1 120 ? 4.727 -27.364 -5.457 1.00 55.96 98 PRO A O 1
ATOM 721 N N . LEU A 1 121 ? 5.738 -28.403 -3.726 1.00 59.99 99 LEU A N 1
ATOM 722 C CA . LEU A 1 121 ? 5.004 -27.734 -2.653 1.00 63.21 99 LEU A CA 1
ATOM 723 C C . LEU A 1 121 ? 5.021 -26.191 -2.628 1.00 64.72 99 LEU A C 1
ATOM 724 O O . LEU A 1 121 ? 4.026 -25.603 -2.209 1.00 64.49 99 LEU A O 1
ATOM 729 N N . LEU A 1 122 ? 6.102 -25.526 -3.051 1.00 63.13 100 LEU A N 1
ATOM 730 C CA . LEU A 1 122 ? 6.050 -24.057 -3.187 1.00 61.18 100 LEU A CA 1
ATOM 731 C C . LEU A 1 122 ? 5.306 -23.682 -4.461 1.00 61.61 100 LEU A C 1
ATOM 732 O O . LEU A 1 122 ? 4.535 -22.717 -4.468 1.00 60.54 100 LEU A O 1
ATOM 737 N N . GLU A 1 123 ? 5.544 -24.430 -5.539 1.00 57.49 101 GLU A N 1
ATOM 738 C CA . GLU A 1 123 ? 4.734 -24.278 -6.734 1.00 59.13 101 GLU A CA 1
ATOM 739 C C . GLU A 1 123 ? 3.276 -24.413 -6.335 1.00 50.69 101 GLU A C 1
ATOM 740 O O . GLU A 1 123 ? 2.469 -23.555 -6.695 1.00 47.00 101 GLU A O 1
ATOM 746 N N . TRP A 1 124 ? 2.976 -25.479 -5.576 1.00 41.88 102 TRP A N 1
ATOM 747 C CA . TRP A 1 124 ? 1.594 -25.871 -5.209 1.00 43.33 102 TRP A CA 1
ATOM 748 C C . TRP A 1 124 ? 0.932 -24.826 -4.374 1.00 39.57 102 TRP A C 1
ATOM 749 O O . TRP A 1 124 ? -0.138 -24.316 -4.747 1.00 37.37 102 TRP A O 1
ATOM 760 N N . LEU A 1 125 ? 1.576 -24.497 -3.245 1.00 40.03 103 LEU A N 1
ATOM 761 C CA . LEU A 1 125 ? 1.115 -23.426 -2.368 1.00 40.42 103 LEU A CA 1
ATOM 762 C C . LEU A 1 125 ? 0.751 -22.198 -3.216 1.00 40.08 103 LEU A C 1
ATOM 763 O O . LEU A 1 125 ? -0.328 -21.636 -3.067 1.00 43.05 103 LEU A O 1
ATOM 768 N N . THR A 1 126 ? 1.603 -21.824 -4.161 1.00 41.82 104 THR A N 1
ATOM 769 C CA . THR A 1 126 ? 1.345 -20.635 -4.999 1.00 43.29 104 THR A CA 1
ATOM 770 C C . THR A 1 126 ? 0.229 -20.829 -6.017 1.00 40.92 104 THR A C 1
ATOM 771 O O . THR A 1 126 ? -0.552 -19.917 -6.305 1.00 43.10 104 THR A O 1
ATOM 775 N N . LYS A 1 127 ? 0.177 -22.008 -6.608 1.00 43.83 105 LYS A N 1
ATOM 776 C CA . LYS A 1 127 ? -0.734 -22.212 -7.713 1.00 45.94 105 LYS A CA 1
ATOM 777 C C . LYS A 1 127 ? -2.157 -22.472 -7.237 1.00 41.89 105 LYS A C 1
ATOM 778 O O . LYS A 1 127 ? -3.082 -21.970 -7.832 1.00 38.19 105 LYS A O 1
ATOM 784 N N . TYR A 1 128 ? -2.320 -23.275 -6.180 1.00 40.54 106 TYR A N 1
ATOM 785 C CA . TYR A 1 128 ? -3.646 -23.721 -5.751 1.00 40.10 106 TYR A CA 1
ATOM 786 C C . TYR A 1 128 ? -4.065 -23.154 -4.409 1.00 33.54 106 TYR A C 1
ATOM 787 O O . TYR A 1 128 ? -5.156 -22.630 -4.249 1.00 30.64 106 TYR A O 1
ATOM 796 N N . THR A 1 129 ? -3.194 -23.293 -3.439 1.00 28.73 107 THR A N 1
ATOM 797 C CA . THR A 1 129 ? -3.577 -23.096 -2.078 1.00 28.41 107 THR A CA 1
ATOM 798 C C . THR A 1 129 ? -3.870 -21.630 -1.767 1.00 27.33 107 THR A C 1
ATOM 799 O O . THR A 1 129 ? -4.934 -21.307 -1.230 1.00 24.35 107 THR A O 1
ATOM 803 N N . PHE A 1 130 ? -2.932 -20.747 -2.081 1.00 25.89 108 PHE A N 1
ATOM 804 C CA . PHE A 1 130 ? -3.106 -19.354 -1.682 1.00 25.86 108 PHE A CA 1
ATOM 805 C C . PHE A 1 130 ? -4.289 -18.726 -2.392 1.00 26.14 108 PHE A C 1
ATOM 806 O O . PHE A 1 130 ? -5.041 -18.011 -1.764 1.00 26.25 108 PHE A O 1
ATOM 814 N N . PRO A 1 131 ? -4.510 -19.023 -3.683 1.00 27.90 109 PRO A N 1
ATOM 815 C CA . PRO A 1 131 ? -5.729 -18.455 -4.262 1.00 28.30 109 PRO A CA 1
ATOM 816 C C . PRO A 1 131 ? -7.028 -18.971 -3.637 1.00 27.08 109 PRO A C 1
ATOM 817 O O . PRO A 1 131 ? -7.985 -18.222 -3.487 1.00 26.38 109 PRO A O 1
ATOM 821 N N . ALA A 1 132 ? -7.073 -20.245 -3.280 1.00 24.55 110 ALA A N 1
ATOM 822 C CA . ALA A 1 132 ? -8.261 -20.794 -2.626 1.00 22.69 110 ALA A CA 1
ATOM 823 C C . ALA A 1 132 ? -8.496 -20.141 -1.267 1.00 21.84 110 ALA A C 1
ATOM 824 O O . ALA A 1 132 ? -9.635 -19.763 -0.941 1.00 20.57 110 ALA A O 1
ATOM 826 N N . GLU A 1 133 ? -7.436 -19.993 -0.473 1.00 20.51 111 GLU A N 1
ATOM 827 C CA . GLU A 1 133 ? -7.608 -19.352 0.846 1.00 21.15 111 GLU A CA 1
ATOM 828 C C . GLU A 1 133 ? -7.978 -17.854 0.720 1.00 21.33 111 GLU A C 1
ATOM 829 O O . GLU A 1 133 ? -8.669 -17.318 1.568 1.00 19.01 111 GLU A O 1
ATOM 835 N N . HIS A 1 134 ? -7.551 -17.205 -0.356 1.00 22.19 112 HIS A N 1
ATOM 836 C CA . HIS A 1 134 ? -7.812 -15.776 -0.547 1.00 24.17 112 HIS A CA 1
ATOM 837 C C . HIS A 1 134 ? -9.293 -15.526 -0.740 1.00 22.62 112 HIS A C 1
ATOM 838 O O . HIS A 1 134 ? -9.803 -14.473 -0.388 1.00 22.85 112 HIS A O 1
ATOM 845 N N . ARG A 1 135 ? -10.015 -16.517 -1.246 1.00 23.19 113 ARG A N 1
ATOM 846 C CA . ARG A 1 135 ? -11.466 -16.392 -1.425 1.00 24.01 113 ARG A CA 1
ATOM 847 C C . ARG A 1 135 ? -12.260 -16.321 -0.131 1.00 22.89 113 ARG A C 1
ATOM 848 O O . ARG A 1 135 ? -13.442 -15.898 -0.149 1.00 20.66 113 ARG A O 1
ATOM 856 N N . PHE A 1 136 ? -11.636 -16.690 0.994 1.00 18.88 114 PHE A N 1
ATOM 857 C CA . PHE A 1 136 ? -12.335 -16.667 2.282 1.00 18.78 114 PHE A CA 1
ATOM 858 C C . PHE A 1 136 ? -12.558 -15.261 2.861 1.00 20.42 114 PHE A C 1
ATOM 859 O O . PHE A 1 136 ? -13.173 -15.097 3.924 1.00 21.30 114 PHE A O 1
ATOM 867 N N . GLN A 1 137 ? -12.108 -14.247 2.133 1.00 23.37 115 GLN A N 1
ATOM 868 C CA . GLN A 1 137 ? -12.497 -12.853 2.380 1.00 25.41 115 GLN A CA 1
ATOM 869 C C . GLN A 1 137 ? -13.995 -12.654 2.132 1.00 26.00 115 GLN A C 1
ATOM 870 O O . GLN A 1 137 ? -14.584 -11.707 2.629 1.00 27.07 115 GLN A O 1
ATOM 876 N N . ASN A 1 138 ? -14.602 -13.557 1.378 1.00 26.61 116 ASN A N 1
ATOM 877 C CA . ASN A 1 138 ? -16.046 -13.597 1.182 1.00 28.22 116 ASN A CA 1
ATOM 878 C C . ASN A 1 138 ? -16.701 -14.563 2.180 1.00 28.45 116 ASN A C 1
ATOM 879 O O . ASN A 1 138 ? -16.504 -15.788 2.126 1.00 23.56 116 ASN A O 1
ATOM 884 N N . ILE A 1 139 ? -17.495 -14.005 3.081 1.00 28.07 117 ILE A N 1
ATOM 885 C CA . ILE A 1 139 ? -18.111 -14.757 4.150 1.00 29.74 117 ILE A CA 1
ATOM 886 C C . ILE A 1 139 ? -19.104 -15.806 3.650 1.00 28.65 117 ILE A C 1
ATOM 887 O O . ILE A 1 139 ? -19.270 -16.855 4.282 1.00 29.80 117 ILE A O 1
ATOM 892 N N . ASP A 1 140 ? -19.732 -15.566 2.506 1.00 29.18 118 ASP A N 1
ATOM 893 C CA . ASP A 1 140 ? -20.694 -16.528 1.956 1.00 31.77 118 ASP A CA 1
ATOM 894 C C . ASP A 1 140 ? -19.977 -17.740 1.376 1.00 28.06 118 ASP A C 1
ATOM 895 O O . ASP A 1 140 ? -20.415 -18.869 1.553 1.00 27.51 118 ASP A O 1
ATOM 900 N N . PHE A 1 141 ? -18.867 -17.510 0.686 1.00 26.90 119 PHE A N 1
ATOM 901 C CA . PHE A 1 141 ? -17.994 -18.614 0.275 1.00 25.52 119 PHE A CA 1
ATOM 902 C C . PHE A 1 141 ? -17.509 -19.451 1.487 1.00 24.03 119 PHE A C 1
ATOM 903 O O . PHE A 1 141 ? -17.632 -20.678 1.496 1.00 25.04 119 PHE A O 1
ATOM 911 N N . ALA A 1 142 ? -16.949 -18.781 2.486 1.00 21.72 120 ALA A N 1
ATOM 912 C CA . ALA A 1 142 ? -16.551 -19.413 3.748 1.00 21.84 120 ALA A CA 1
ATOM 913 C C . ALA A 1 142 ? -17.648 -20.312 4.304 1.00 23.30 120 ALA A C 1
ATOM 914 O O . ALA A 1 142 ? -17.396 -21.476 4.644 1.00 21.38 120 ALA A O 1
ATOM 916 N N . GLU A 1 143 ? -18.874 -19.790 4.356 1.00 22.96 121 GLU A N 1
ATOM 917 C CA . GLU A 1 143 ? -19.984 -20.542 4.898 1.00 24.62 121 GLU A CA 1
ATOM 918 C C . GLU A 1 143 ? -20.224 -21.856 4.155 1.00 23.29 121 GLU A C 1
ATOM 919 O O . GLU A 1 143 ? -20.480 -22.859 4.797 1.00 23.50 121 GLU A O 1
ATOM 925 N N . GLU A 1 144 ? -20.169 -21.845 2.823 1.00 23.29 122 GLU A N 1
ATOM 926 C CA . GLU A 1 144 ? -20.407 -23.060 2.047 1.00 24.53 122 GLU A CA 1
ATOM 927 C C . GLU A 1 144 ? -19.314 -24.112 2.260 1.00 23.53 122 GLU A C 1
ATOM 928 O O . GLU A 1 144 ? -19.635 -25.266 2.573 1.00 22.86 122 GLU A O 1
ATOM 934 N N . VAL A 1 145 ? -18.044 -23.702 2.140 1.00 19.21 123 VAL A N 1
ATOM 935 C CA . VAL A 1 145 ? -16.940 -24.628 2.246 1.00 17.98 123 VAL A CA 1
ATOM 936 C C . VAL A 1 145 ? -16.882 -25.201 3.663 1.00 16.26 123 VAL A C 1
ATOM 937 O O . VAL A 1 145 ? -16.804 -26.394 3.840 1.00 14.22 123 VAL A O 1
ATOM 941 N N . TYR A 1 146 ? -16.973 -24.347 4.673 1.00 15.13 124 TYR A N 1
ATOM 942 C CA . TYR A 1 146 ? -16.839 -24.793 6.051 1.00 15.42 124 TYR A CA 1
ATOM 943 C C . TYR A 1 146 ? -18.025 -25.672 6.517 1.00 16.34 124 TYR A C 1
ATOM 944 O O . TYR A 1 146 ? -17.835 -26.631 7.271 1.00 17.28 124 TYR A O 1
ATOM 953 N N . THR A 1 147 ? -19.235 -25.368 6.054 1.00 17.17 125 THR A N 1
ATOM 954 C CA . THR A 1 147 ? -20.373 -26.240 6.332 1.00 19.09 125 THR A CA 1
ATOM 955 C C . THR A 1 147 ? -20.104 -27.633 5.753 1.00 18.59 125 THR A C 1
ATOM 956 O O . THR A 1 147 ? -20.266 -28.626 6.454 1.00 17.09 125 THR A O 1
ATOM 960 N N . ARG A 1 148 ? -19.674 -27.699 4.501 1.00 18.67 126 ARG A N 1
ATOM 961 C CA . ARG A 1 148 ? -19.421 -28.987 3.893 1.00 20.18 126 ARG A CA 1
ATOM 962 C C . ARG A 1 148 ? -18.327 -29.785 4.578 1.00 17.67 126 ARG A C 1
ATOM 963 O O . ARG A 1 148 ? -18.442 -31.005 4.694 1.00 16.19 126 ARG A O 1
ATOM 971 N N . VAL A 1 149 ? -17.250 -29.116 4.987 1.00 16.52 127 VAL A N 1
ATOM 972 C CA . VAL A 1 149 ? -16.143 -29.844 5.597 1.00 15.10 127 VAL A CA 1
ATOM 973 C C . VAL A 1 149 ? -16.472 -30.407 6.980 1.00 14.36 127 VAL A C 1
ATOM 974 O O . VAL A 1 149 ? -16.106 -31.548 7.272 1.00 11.62 127 VAL A O 1
ATOM 978 N N . VAL A 1 150 ? -17.187 -29.636 7.796 1.00 13.80 128 VAL A N 1
ATOM 979 C CA . VAL A 1 150 ? -17.583 -30.089 9.120 1.00 14.13 128 VAL A CA 1
ATOM 980 C C . VAL A 1 150 ? -18.593 -31.248 8.995 1.00 15.36 128 VAL A C 1
ATOM 981 O O . VAL A 1 150 ? -18.469 -32.223 9.717 1.00 16.27 128 VAL A O 1
ATOM 985 N N . ARG A 1 151 ? -19.525 -31.173 8.049 1.00 16.68 129 ARG A N 1
ATOM 986 C CA . ARG A 1 151 ? -20.504 -32.253 7.887 1.00 20.29 129 ARG A CA 1
ATOM 987 C C . ARG A 1 151 ? -19.792 -33.519 7.391 1.00 18.43 129 ARG A C 1
ATOM 988 O O . ARG A 1 151 ? -20.052 -34.611 7.868 1.00 18.34 129 ARG A O 1
ATOM 996 N N . ARG A 1 152 ? -18.899 -33.349 6.426 1.00 17.56 130 ARG A N 1
ATOM 997 C CA . ARG A 1 152 ? -18.201 -34.494 5.826 1.00 17.11 130 ARG A CA 1
ATOM 998 C C . ARG A 1 152 ? -17.287 -35.227 6.826 1.00 15.97 130 ARG A C 1
ATOM 999 O O . ARG A 1 152 ? -17.304 -36.472 6.866 1.00 14.77 130 ARG A O 1
ATOM 1007 N N . THR A 1 153 ? -16.499 -34.494 7.611 1.00 14.13 131 THR A N 1
ATOM 1008 C CA . THR A 1 153 ? -15.588 -35.140 8.560 1.00 15.74 131 THR A CA 1
ATOM 1009 C C . THR A 1 153 ? -16.401 -35.799 9.677 1.00 14.83 131 THR A C 1
ATOM 1010 O O . THR A 1 153 ? -16.108 -36.934 10.038 1.00 14.14 131 THR A O 1
ATOM 1014 N N . LEU A 1 154 ? -17.445 -35.124 10.185 1.00 14.76 132 LEU A N 1
ATOM 1015 C CA . LEU A 1 154 ? -18.332 -35.751 11.208 1.00 15.78 132 LEU A CA 1
ATOM 1016 C C . LEU A 1 154 ? -18.914 -37.063 10.707 1.00 15.87 132 LEU A C 1
ATOM 1017 O O . LEU A 1 154 ? -18.907 -38.032 11.425 1.00 17.47 132 LEU A O 1
ATOM 1022 N N . LYS A 1 155 ? -19.381 -37.098 9.472 1.00 16.89 133 LYS A N 1
ATOM 1023 C CA . LYS A 1 155 ? -20.011 -38.301 8.975 1.00 19.40 133 LYS A CA 1
ATOM 1024 C C . LYS A 1 155 ? -19.010 -39.415 8.710 1.00 18.26 133 LYS A C 1
ATOM 1025 O O . LYS A 1 155 ? -19.393 -40.582 8.682 1.00 20.17 133 LYS A O 1
ATOM 1031 N N . ASN A 1 156 ? -17.738 -39.069 8.587 1.00 17.21 134 ASN A N 1
ATOM 1032 C CA . ASN A 1 156 ? -16.674 -40.065 8.485 1.00 17.11 134 ASN A CA 1
ATOM 1033 C C . ASN A 1 156 ? -16.073 -40.430 9.830 1.00 15.27 134 ASN A C 1
ATOM 1034 O O . ASN A 1 156 ? -15.051 -41.102 9.915 1.00 15.04 134 ASN A O 1
ATOM 1039 N N . GLY A 1 157 ? -16.729 -39.991 10.878 1.00 14.91 135 GLY A N 1
ATOM 1040 C CA . GLY A 1 157 ? -16.373 -40.388 12.234 1.00 15.14 135 GLY A CA 1
ATOM 1041 C C . GLY A 1 157 ? -15.323 -39.563 12.946 1.00 16.10 135 GLY A C 1
ATOM 1042 O O . GLY A 1 157 ? -14.835 -39.973 14.001 1.00 15.07 135 GLY A O 1
ATOM 1043 N N . THR A 1 158 ? -14.965 -38.406 12.382 1.00 14.93 136 THR A N 1
ATOM 1044 C CA . THR A 1 158 ? -14.023 -37.492 13.022 1.00 14.72 136 THR A CA 1
ATOM 1045 C C . THR A 1 158 ? -14.779 -36.662 14.017 1.00 14.70 136 THR A C 1
ATOM 1046 O O . THR A 1 158 ? -15.493 -35.738 13.662 1.00 14.58 136 THR A O 1
ATOM 1050 N N . THR A 1 159 ? -14.643 -37.010 15.281 1.00 15.02 137 THR A N 1
ATOM 1051 C CA . THR A 1 159 ? -15.356 -36.337 16.325 1.00 15.50 137 THR A CA 1
ATOM 1052 C C . THR A 1 159 ? -14.612 -35.136 16.881 1.00 16.60 137 THR A C 1
ATOM 1053 O O . THR A 1 159 ? -15.237 -34.233 17.464 1.00 18.07 137 THR A O 1
ATOM 1057 N N . THR A 1 160 ? -13.297 -35.139 16.722 1.00 15.86 138 THR A N 1
ATOM 1058 C CA . THR A 1 160 ? -12.424 -34.014 17.109 1.00 17.07 138 THR A CA 1
ATOM 1059 C C . THR A 1 160 ? -11.467 -33.657 15.972 1.00 16.87 138 THR A C 1
ATOM 1060 O O . THR A 1 160 ? -10.767 -34.530 15.448 1.00 15.14 138 THR A O 1
ATOM 1064 N N . ALA A 1 161 ? -11.429 -32.375 15.636 1.00 15.98 139 ALA A N 1
ATOM 1065 C CA . ALA A 1 161 ? -10.622 -31.865 14.549 1.00 15.98 139 ALA A CA 1
ATOM 1066 C C . ALA A 1 161 ? -9.869 -30.638 14.995 1.00 16.19 139 ALA A C 1
ATOM 1067 O O . ALA A 1 161 ? -10.394 -29.781 15.741 1.00 16.86 139 ALA A O 1
ATOM 1069 N N . CYS A 1 162 ? -8.606 -30.591 14.610 1.00 17.10 140 CYS A N 1
ATOM 1070 C CA . CYS A 1 162 ? -7.756 -29.415 14.780 1.00 17.81 140 CYS A CA 1
ATOM 1071 C C . CYS A 1 162 ? -7.602 -28.731 13.416 1.00 16.85 140 CYS A C 1
ATOM 1072 O O . CYS A 1 162 ? -6.802 -29.154 12.594 1.00 16.56 140 CYS A O 1
ATOM 1075 N N . TYR A 1 163 ? -8.395 -27.685 13.193 1.00 16.38 141 TYR A N 1
ATOM 1076 C CA . TYR A 1 163 ? -8.504 -26.986 11.932 1.00 16.68 141 TYR A CA 1
ATOM 1077 C C . TYR A 1 163 ? -7.556 -25.769 11.801 1.00 18.02 141 TYR A C 1
ATOM 1078 O O . TYR A 1 163 ? -7.430 -24.948 12.724 1.00 18.00 141 TYR A O 1
ATOM 1087 N N . PHE A 1 164 ? -6.922 -25.664 10.639 1.00 18.69 142 PHE A N 1
ATOM 1088 C CA . PHE A 1 164 ? -6.365 -24.394 10.134 1.00 20.67 142 PHE A CA 1
ATOM 1089 C C . PHE A 1 164 ? -7.478 -23.779 9.308 1.00 19.87 142 PHE A C 1
ATOM 1090 O O . PHE A 1 164 ? -8.115 -24.468 8.482 1.00 19.70 142 PHE A O 1
ATOM 1098 N N . ALA A 1 165 ? -7.728 -22.485 9.497 1.00 18.36 143 ALA A N 1
ATOM 1099 C CA . ALA A 1 165 ? -8.725 -21.807 8.704 1.00 18.90 143 ALA A CA 1
ATOM 1100 C C . ALA A 1 165 ? -7.962 -20.963 7.659 1.00 19.58 143 ALA A C 1
ATOM 1101 O O . ALA A 1 165 ? -7.185 -21.517 6.865 1.00 20.73 143 ALA A O 1
ATOM 1103 N N . THR A 1 166 ? -8.187 -19.652 7.658 1.00 17.92 144 THR A N 1
ATOM 1104 C CA . THR A 1 166 ? -7.478 -18.720 6.787 1.00 16.79 144 THR A CA 1
ATOM 1105 C C . THR A 1 166 ? -6.986 -17.555 7.639 1.00 17.28 144 THR A C 1
ATOM 1106 O O . THR A 1 166 ? -7.152 -17.539 8.869 1.00 15.45 144 THR A O 1
ATOM 1110 N N . ILE A 1 167 ? -6.364 -16.583 6.984 1.00 17.65 145 ILE A N 1
ATOM 1111 C CA . ILE A 1 167 ? -5.915 -15.375 7.649 1.00 19.67 145 ILE A CA 1
ATOM 1112 C C . ILE A 1 167 ? -7.072 -14.471 8.056 1.00 19.77 145 ILE A C 1
ATOM 1113 O O . ILE A 1 167 ? -6.858 -13.545 8.810 1.00 22.46 145 ILE A O 1
ATOM 1118 N N . HIS A 1 168 ? -8.287 -14.738 7.581 1.00 21.54 146 HIS A N 1
ATOM 1119 C CA . HIS A 1 168 ? -9.446 -13.851 7.819 1.00 21.40 146 HIS A CA 1
ATOM 1120 C C . HIS A 1 168 ? -10.102 -14.151 9.148 1.00 23.10 146 HIS A C 1
ATOM 1121 O O . HIS A 1 168 ? -10.564 -15.282 9.408 1.00 20.93 146 HIS A O 1
ATOM 1128 N N . THR A 1 169 ? -10.147 -13.155 10.034 1.00 21.55 147 THR A N 1
ATOM 1129 C CA . THR A 1 169 ? -10.697 -13.408 11.372 1.00 21.86 147 THR A CA 1
ATOM 1130 C C . THR A 1 169 ? -12.162 -13.748 11.317 1.00 20.35 147 THR A C 1
ATOM 1131 O O . THR A 1 169 ? -12.588 -14.699 11.974 1.00 19.44 147 THR A O 1
ATOM 1135 N N . ASP A 1 170 ? -12.959 -13.004 10.558 1.00 21.28 148 ASP A N 1
ATOM 1136 C CA . ASP A 1 170 ? -14.417 -13.245 10.589 1.00 23.00 148 ASP A CA 1
ATOM 1137 C C . ASP A 1 170 ? -14.851 -14.625 9.994 1.00 20.75 148 ASP A C 1
ATOM 1138 O O . ASP A 1 170 ? -15.677 -15.305 10.541 1.00 19.14 148 ASP A O 1
ATOM 1143 N N . SER A 1 171 ? -14.271 -15.009 8.871 1.00 20.84 149 SER A N 1
ATOM 1144 C CA . SER A 1 171 ? -14.479 -16.331 8.310 1.00 20.80 149 SER A CA 1
ATOM 1145 C C . SER A 1 171 ? -13.980 -17.434 9.221 1.00 19.03 149 SER A C 1
ATOM 1146 O O . SER A 1 171 ? -14.585 -18.471 9.285 1.00 19.61 149 SER A O 1
ATOM 1149 N N . SER A 1 172 ? -12.899 -17.211 9.935 1.00 18.35 150 SER A N 1
ATOM 1150 C CA . SER A 1 172 ? -12.426 -18.227 10.879 1.00 18.62 150 SER A CA 1
ATOM 1151 C C . SER A 1 172 ? -13.355 -18.379 12.094 1.00 19.18 150 SER A C 1
ATOM 1152 O O . SER A 1 172 ? -13.502 -19.478 12.623 1.00 17.89 150 SER A O 1
ATOM 1155 N N . LEU A 1 173 ? -13.988 -17.281 12.526 1.00 20.46 151 LEU A N 1
ATOM 1156 C CA . LEU A 1 173 ? -15.050 -17.305 13.559 1.00 20.32 151 LEU A CA 1
ATOM 1157 C C . LEU A 1 173 ? -16.329 -18.013 13.102 1.00 19.11 151 LEU A C 1
ATOM 1158 O O . LEU A 1 173 ? -17.016 -18.656 13.898 1.00 18.64 151 LEU A O 1
ATOM 1163 N N . LEU A 1 174 ? -16.643 -17.887 11.820 1.00 19.35 152 LEU A N 1
ATOM 1164 C CA . LEU A 1 174 ? -17.751 -18.604 11.237 1.00 19.35 152 LEU A CA 1
ATOM 1165 C C . LEU A 1 174 ? -17.494 -20.126 11.301 1.00 19.05 152 LEU A C 1
ATOM 1166 O O . LEU A 1 174 ? -18.400 -20.900 11.659 1.00 16.63 152 LEU A O 1
ATOM 1171 N N . LEU A 1 175 ? -16.253 -20.557 11.027 1.00 17.13 153 LEU A N 1
ATOM 1172 C CA . LEU A 1 175 ? -15.934 -21.967 11.133 1.00 15.63 153 LEU A CA 1
ATOM 1173 C C . LEU A 1 175 ? -16.206 -22.452 12.551 1.00 16.05 153 LEU A C 1
ATOM 1174 O O . LEU A 1 175 ? -16.815 -23.504 12.750 1.00 17.35 153 LEU A O 1
ATOM 1179 N N . ALA A 1 176 ? -15.768 -21.691 13.538 1.00 15.71 154 ALA A N 1
ATOM 1180 C CA . ALA A 1 176 ? -15.953 -22.068 14.910 1.00 16.63 154 ALA A CA 1
ATOM 1181 C C . ALA A 1 176 ? -17.457 -22.216 15.243 1.00 18.44 154 ALA A C 1
ATOM 1182 O O . ALA A 1 176 ? -17.847 -23.168 15.921 1.00 16.89 154 ALA A O 1
ATOM 1184 N N . ASP A 1 177 ? -18.263 -21.288 14.735 1.00 19.72 155 ASP A N 1
ATOM 1185 C CA . ASP A 1 177 ? -19.699 -21.300 14.932 1.00 21.94 155 ASP A CA 1
ATOM 1186 C C . ASP A 1 177 ? -20.349 -22.515 14.255 1.00 20.76 155 ASP A C 1
ATOM 1187 O O . ASP A 1 177 ? -21.212 -23.165 14.833 1.00 18.25 155 ASP A O 1
ATOM 1192 N N . ILE A 1 178 ? -19.927 -22.815 13.027 1.00 19.11 156 ILE A N 1
ATOM 1193 C CA . ILE A 1 178 ? -20.384 -24.008 12.310 1.00 18.25 156 ILE A CA 1
ATOM 1194 C C . ILE A 1 178 ? -20.086 -25.320 13.047 1.00 18.51 156 ILE A C 1
ATOM 1195 O O . ILE A 1 178 ? -20.968 -26.180 13.200 1.00 18.74 156 ILE A O 1
ATOM 1200 N N . THR A 1 179 ? -18.862 -25.469 13.524 1.00 18.67 157 THR A N 1
ATOM 1201 C CA . THR A 1 179 ? -18.472 -26.650 14.265 1.00 21.29 157 THR A CA 1
ATOM 1202 C C . THR A 1 179 ? -19.296 -26.787 15.550 1.00 22.90 157 THR A C 1
ATOM 1203 O O . THR A 1 179 ? -19.691 -27.891 15.918 1.00 22.46 157 THR A O 1
ATOM 1207 N N . ASP A 1 180 ? -19.574 -25.658 16.205 1.00 24.24 158 ASP A N 1
ATOM 1208 C CA . ASP A 1 180 ? -20.437 -25.649 17.392 1.00 25.64 158 ASP A CA 1
ATOM 1209 C C . ASP A 1 180 ? -21.868 -26.070 17.054 1.00 27.24 158 ASP A C 1
ATOM 1210 O O . ASP A 1 180 ? -22.463 -26.832 17.780 1.00 25.60 158 ASP A O 1
ATOM 1215 N N . LYS A 1 181 ? -22.396 -25.573 15.949 1.00 25.79 159 LYS A N 1
ATOM 1216 C CA . LYS A 1 181 ? -23.757 -25.883 15.529 1.00 28.65 159 LYS A CA 1
ATOM 1217 C C . LYS A 1 181 ? -23.888 -27.385 15.272 1.00 28.24 159 LYS A C 1
ATOM 1218 O O . LYS A 1 181 ? -24.863 -28.016 15.671 1.00 25.19 159 LYS A O 1
ATOM 1224 N N . PHE A 1 182 ? -22.886 -27.961 14.620 1.00 24.51 160 PHE A N 1
ATOM 1225 C CA . PHE A 1 182 ? -22.917 -29.373 14.317 1.00 22.87 160 PHE A CA 1
ATOM 1226 C C . PHE A 1 182 ? -22.525 -30.256 15.477 1.00 21.37 160 PHE A C 1
ATOM 1227 O O . PHE A 1 182 ? -22.789 -31.439 15.449 1.00 22.62 160 PHE A O 1
ATOM 1235 N N . GLY A 1 183 ? -21.948 -29.685 16.521 1.00 20.79 161 GLY A N 1
ATOM 1236 C CA . GLY A 1 183 ? -21.565 -30.456 17.680 1.00 20.21 161 GLY A CA 1
ATOM 1237 C C . GLY A 1 183 ? -20.228 -31.180 17.583 1.00 20.30 161 GLY A C 1
ATOM 1238 O O . GLY A 1 183 ? -19.936 -32.050 18.418 1.00 20.32 161 GLY A O 1
ATOM 1239 N N . GLN A 1 184 ? -19.402 -30.854 16.586 1.00 18.43 162 GLN A N 1
ATOM 1240 C CA . GLN A 1 184 ? -18.043 -31.425 16.522 1.00 18.51 162 GLN A CA 1
ATOM 1241 C C . GLN A 1 184 ? -17.126 -30.751 17.550 1.00 18.67 162 GLN A C 1
ATOM 1242 O O . GLN A 1 184 ? -17.236 -29.548 17.772 1.00 19.41 162 GLN A O 1
ATOM 1248 N N . ARG A 1 185 ? -16.210 -31.503 18.149 1.00 17.89 163 ARG A N 1
ATOM 1249 C CA . ARG A 1 185 ? -15.220 -30.941 19.062 1.00 18.64 163 ARG A CA 1
ATOM 1250 C C . ARG A 1 185 ? -14.073 -30.415 18.199 1.00 17.68 163 ARG A C 1
ATOM 1251 O O . ARG A 1 185 ? -13.639 -31.100 17.288 1.00 16.95 163 ARG A O 1
ATOM 1259 N N . ALA A 1 186 ? -13.541 -29.228 18.485 1.00 15.94 164 ALA A N 1
ATOM 1260 C CA . ALA A 1 186 ? -12.570 -28.647 17.584 1.00 15.82 164 ALA A CA 1
ATOM 1261 C C . ALA A 1 186 ? -11.749 -27.511 18.142 1.00 16.24 164 ALA A C 1
ATOM 1262 O O . ALA A 1 186 ? -12.203 -26.777 19.032 1.00 15.56 164 ALA A O 1
ATOM 1264 N N . PHE A 1 187 ? -10.528 -27.431 17.638 1.00 16.65 165 PHE A N 1
ATOM 1265 C CA . PHE A 1 187 ? -9.679 -26.249 17.739 1.00 17.10 165 PHE A CA 1
ATOM 1266 C C . PHE A 1 187 ? -9.741 -25.543 16.422 1.00 16.57 165 PHE A C 1
ATOM 1267 O O . PHE A 1 187 ? -9.642 -26.174 15.381 1.00 17.10 165 PHE A O 1
ATOM 1275 N N . VAL A 1 188 ? -9.932 -24.230 16.444 1.00 17.44 166 VAL A N 1
ATOM 1276 C CA . VAL A 1 188 ? -10.018 -23.456 15.220 1.00 17.09 166 VAL A CA 1
ATOM 1277 C C . VAL A 1 188 ? -8.967 -22.350 15.293 1.00 18.68 166 VAL A C 1
ATOM 1278 O O . VAL A 1 188 ? -8.825 -21.633 16.302 1.00 16.40 166 VAL A O 1
ATOM 1282 N N . GLY A 1 189 ? -8.219 -22.244 14.208 1.00 18.48 167 GLY A N 1
ATOM 1283 C CA . GLY A 1 189 ? -7.058 -21.417 14.171 1.00 19.79 167 GLY A CA 1
ATOM 1284 C C . GLY A 1 189 ? -7.103 -20.483 12.995 1.00 21.27 167 GLY A C 1
ATOM 1285 O O . GLY A 1 189 ? -7.049 -20.905 11.833 1.00 22.22 167 GLY A O 1
ATOM 1286 N N . LYS A 1 190 ? -7.190 -19.207 13.309 1.00 23.36 168 LYS A N 1
ATOM 1287 C CA . LYS A 1 190 ? -6.983 -18.151 12.346 1.00 23.72 168 LYS A CA 1
ATOM 1288 C C . LYS A 1 190 ? -5.490 -18.203 12.012 1.00 23.18 168 LYS A C 1
ATOM 1289 O O . LYS A 1 190 ? -4.667 -18.167 12.898 1.00 23.14 168 LYS A O 1
ATOM 1295 N N . VAL A 1 191 ? -5.153 -18.336 10.731 1.00 20.40 169 VAL A N 1
ATOM 1296 C CA . VAL A 1 191 ? -3.767 -18.478 10.320 1.00 20.86 169 VAL A CA 1
ATOM 1297 C C . VAL A 1 191 ? -3.054 -17.094 10.333 1.00 21.28 169 VAL A C 1
ATOM 1298 O O . VAL A 1 191 ? -3.651 -16.091 10.006 1.00 21.98 169 VAL A O 1
ATOM 1302 N N . CYS A 1 192 ? -1.792 -17.039 10.737 1.00 23.08 170 CYS A N 1
ATOM 1303 C CA . CYS A 1 192 ? -1.008 -15.793 10.631 1.00 26.08 170 CYS A CA 1
ATOM 1304 C C . CYS A 1 192 ? 0.088 -15.905 9.605 1.00 26.37 170 CYS A C 1
ATOM 1305 O O . CYS A 1 192 ? 0.820 -16.900 9.594 1.00 24.17 170 CYS A O 1
ATOM 1308 N N . MET A 1 193 ? 0.187 -14.895 8.745 1.00 26.39 171 MET A N 1
ATOM 1309 C CA . MET A 1 193 ? 1.344 -14.749 7.877 1.00 29.76 171 MET A CA 1
ATOM 1310 C C . MET A 1 193 ? 1.589 -13.280 7.481 1.00 28.60 171 MET A C 1
ATOM 1311 O O . MET A 1 193 ? 0.702 -12.583 6.994 1.00 25.08 171 MET A O 1
ATOM 1316 N N . ASP A 1 194 ? 2.806 -12.823 7.733 1.00 29.47 172 ASP A N 1
ATOM 1317 C CA . ASP A 1 194 ? 3.223 -11.497 7.295 1.00 30.47 172 ASP A CA 1
ATOM 1318 C C . ASP A 1 194 ? 4.307 -11.550 6.217 1.00 31.68 172 ASP A C 1
ATOM 1319 O O . ASP A 1 194 ? 4.699 -10.515 5.719 1.00 31.27 172 ASP A O 1
ATOM 1324 N N . LEU A 1 195 ? 4.775 -12.744 5.844 1.00 29.85 173 LEU A N 1
ATOM 1325 C CA . LEU A 1 195 ? 5.622 -12.885 4.666 1.00 30.18 173 LEU A CA 1
ATOM 1326 C C . LEU A 1 195 ? 4.922 -13.756 3.602 1.00 30.64 173 LEU A C 1
ATOM 1327 O O . LEU A 1 195 ? 4.406 -14.832 3.913 1.00 29.68 173 LEU A O 1
ATOM 1332 N N . ASN A 1 196 ? 4.876 -13.291 2.356 1.00 30.95 174 ASN A N 1
ATOM 1333 C CA . ASN A 1 196 ? 4.362 -14.103 1.246 1.00 33.15 174 ASN A CA 1
ATOM 1334 C C . ASN A 1 196 ? 4.846 -13.554 -0.123 1.00 35.74 174 ASN A C 1
ATOM 1335 O O . ASN A 1 196 ? 4.111 -12.891 -0.861 1.00 32.77 174 ASN A O 1
ATOM 1340 N N . ASP A 1 197 ? 6.089 -13.880 -0.448 1.00 39.90 175 ASP A N 1
ATOM 1341 C CA . ASP A 1 197 ? 6.726 -13.399 -1.675 1.00 45.00 175 ASP A CA 1
ATOM 1342 C C . ASP A 1 197 ? 6.078 -13.921 -2.958 1.00 45.71 175 ASP A C 1
ATOM 1343 O O . ASP A 1 197 ? 5.969 -13.191 -3.937 1.00 48.15 175 ASP A O 1
ATOM 1348 N N . THR A 1 198 ? 5.640 -15.172 -2.960 1.00 44.39 176 THR A N 1
ATOM 1349 C CA . THR A 1 198 ? 5.098 -15.756 -4.176 1.00 44.83 176 THR A CA 1
ATOM 1350 C C . THR A 1 198 ? 3.610 -15.450 -4.437 1.00 44.54 176 THR A C 1
ATOM 1351 O O . THR A 1 198 ? 3.145 -15.649 -5.562 1.00 46.82 176 THR A O 1
ATOM 1355 N N . PHE A 1 199 ? 2.867 -14.965 -3.438 1.00 40.46 177 PHE A N 1
ATOM 1356 C CA . PHE A 1 199 ? 1.449 -14.554 -3.644 1.00 39.26 177 PHE A CA 1
ATOM 1357 C C . PHE A 1 199 ? 1.128 -13.389 -2.697 1.00 36.72 177 PHE A C 1
ATOM 1358 O O . PHE A 1 199 ? 0.365 -13.538 -1.751 1.00 34.81 177 PHE A O 1
ATOM 1366 N N . PRO A 1 200 ? 1.750 -12.219 -2.934 1.00 37.32 178 PRO A N 1
ATOM 1367 C CA . PRO A 1 200 ? 1.711 -11.105 -1.966 1.00 35.71 178 PRO A CA 1
ATOM 1368 C C . PRO A 1 200 ? 0.311 -10.547 -1.658 1.00 32.02 178 PRO A C 1
ATOM 1369 O O . PRO A 1 200 ? 0.126 -9.900 -0.639 1.00 31.99 178 PRO A O 1
ATOM 1373 N N . GLU A 1 201 ? -0.664 -10.825 -2.516 1.00 32.06 179 GLU A N 1
ATOM 1374 C CA . GLU A 1 201 ? -2.070 -10.477 -2.259 1.00 34.00 179 GLU A CA 1
ATOM 1375 C C . GLU A 1 201 ? -2.624 -11.174 -0.995 1.00 34.40 179 GLU A C 1
ATOM 1376 O O . GLU A 1 201 ? -3.600 -10.706 -0.415 1.00 32.98 179 GLU A O 1
ATOM 1382 N N . TYR A 1 202 ? -2.008 -12.300 -0.607 1.00 31.33 180 TYR A N 1
ATOM 1383 C CA . TYR A 1 202 ? -2.460 -13.102 0.528 1.00 28.55 180 TYR A CA 1
ATOM 1384 C C . TYR A 1 202 ? -1.445 -13.044 1.637 1.00 27.54 180 TYR A C 1
ATOM 1385 O O . TYR A 1 202 ? -0.592 -13.936 1.767 1.00 26.67 180 TYR A O 1
ATOM 1394 N N . LYS A 1 203 ? -1.524 -11.975 2.417 1.00 26.86 181 LYS A N 1
ATOM 1395 C CA . LYS A 1 203 ? -0.759 -11.834 3.645 1.00 29.64 181 LYS A CA 1
ATOM 1396 C C . LYS A 1 203 ? -1.296 -10.649 4.437 1.00 29.53 181 LYS A C 1
ATOM 1397 O O . LYS A 1 203 ? -2.161 -9.937 3.952 1.00 27.17 181 LYS A O 1
ATOM 1403 N N . GLU A 1 204 ? -0.810 -10.505 5.668 1.00 29.66 182 GLU A N 1
ATOM 1404 C CA . GLU A 1 204 ? -1.139 -9.394 6.545 1.00 30.78 182 GLU A CA 1
ATOM 1405 C C . GLU A 1 204 ? 0.156 -8.633 6.839 1.00 30.06 182 GLU A C 1
ATOM 1406 O O . GLU A 1 204 ? 1.215 -9.174 6.657 1.00 26.81 182 GLU A O 1
ATOM 1412 N N . THR A 1 205 ? 0.066 -7.402 7.346 1.00 29.80 183 THR A N 1
ATOM 1413 C CA . THR A 1 205 ? 1.224 -6.741 7.926 1.00 29.74 183 THR A CA 1
ATOM 1414 C C . THR A 1 205 ? 1.392 -7.374 9.283 1.00 31.25 183 THR A C 1
ATOM 1415 O O . THR A 1 205 ? 0.461 -8.022 9.785 1.00 28.26 183 THR A O 1
ATOM 1419 N N . THR A 1 206 ? 2.560 -7.168 9.882 1.00 29.55 184 THR A N 1
ATOM 1420 C CA . THR A 1 206 ? 2.887 -7.795 11.152 1.00 30.39 184 THR A CA 1
ATOM 1421 C C . THR A 1 206 ? 1.963 -7.343 12.259 1.00 32.14 184 THR A C 1
ATOM 1422 O O . THR A 1 206 ? 1.481 -8.149 13.062 1.00 30.06 184 THR A O 1
ATOM 1426 N N . GLU A 1 207 ? 1.714 -6.044 12.293 1.00 33.42 185 GLU A N 1
ATOM 1427 C CA . GLU A 1 207 ? 0.827 -5.451 13.277 1.00 35.57 185 GLU A CA 1
ATOM 1428 C C . GLU A 1 207 ? -0.614 -5.937 13.117 1.00 33.05 185 GLU A C 1
ATOM 1429 O O . GLU A 1 207 ? -1.275 -6.264 14.096 1.00 31.11 185 GLU A O 1
ATOM 1435 N N . GLU A 1 208 ? -1.091 -5.953 11.879 1.00 32.30 186 GLU A N 1
ATOM 1436 C CA . GLU A 1 208 ? -2.424 -6.462 11.531 1.00 32.90 186 GLU A CA 1
ATOM 1437 C C . GLU A 1 208 ? -2.614 -7.906 12.005 1.00 32.07 186 GLU A C 1
ATOM 1438 O O . GLU A 1 208 ? -3.694 -8.282 12.472 1.00 30.57 186 GLU A O 1
ATOM 1444 N N . SER A 1 209 ? -1.561 -8.706 11.852 1.00 29.31 187 SER A N 1
ATOM 1445 C CA . SER A 1 209 ? -1.594 -10.114 12.186 1.00 30.19 187 SER A CA 1
ATOM 1446 C C . SER A 1 209 ? -1.800 -10.254 13.679 1.00 29.39 187 SER A C 1
ATOM 1447 O O . SER A 1 209 ? -2.661 -11.022 14.102 1.00 29.31 187 SER A O 1
ATOM 1450 N N . ILE A 1 210 ? -1.044 -9.480 14.455 1.00 27.53 188 ILE A N 1
ATOM 1451 C CA . ILE A 1 210 ? -1.159 -9.472 15.913 1.00 29.43 188 ILE A CA 1
ATOM 1452 C C . ILE A 1 210 ? -2.549 -9.009 16.362 1.00 29.60 188 ILE A C 1
ATOM 1453 O O . ILE A 1 210 ? -3.227 -9.724 17.118 1.00 29.71 188 ILE A O 1
ATOM 1458 N N . LYS A 1 211 ? -2.997 -7.852 15.870 1.00 28.05 189 LYS A N 1
ATOM 1459 C CA . LYS A 1 211 ? -4.314 -7.320 16.235 1.00 29.81 189 LYS A CA 1
ATOM 1460 C C . LYS A 1 211 ? -5.443 -8.281 15.866 1.00 30.49 189 LYS A C 1
ATOM 1461 O O . LYS A 1 211 ? -6.281 -8.597 16.696 1.00 27.36 189 LYS A O 1
ATOM 1467 N N . GLU A 1 212 ? -5.440 -8.774 14.629 1.00 27.93 190 GLU A N 1
ATOM 1468 C CA . GLU A 1 212 ? -6.453 -9.733 14.223 1.00 29.39 190 GLU A CA 1
ATOM 1469 C C . GLU A 1 212 ? -6.415 -11.045 15.029 1.00 26.41 190 GLU A C 1
ATOM 1470 O O . GLU A 1 212 ? -7.455 -11.617 15.278 1.00 25.35 190 GLU A O 1
ATOM 1476 N N . THR A 1 213 ? -5.251 -11.505 15.463 1.00 24.45 191 THR A N 1
ATOM 1477 C CA . THR A 1 213 ? -5.203 -12.714 16.302 1.00 25.70 191 THR A CA 1
ATOM 1478 C C . THR A 1 213 ? -5.829 -12.410 17.673 1.00 27.23 191 THR A C 1
ATOM 1479 O O . THR A 1 213 ? -6.658 -13.179 18.199 1.00 23.66 191 THR A O 1
ATOM 1483 N N . GLU A 1 214 ? -5.474 -11.255 18.228 1.00 28.48 192 GLU A N 1
ATOM 1484 C CA . GLU A 1 214 ? -6.071 -10.811 19.498 1.00 28.91 192 GLU A CA 1
ATOM 1485 C C . GLU A 1 214 ? -7.573 -10.719 19.377 1.00 25.81 192 GLU A C 1
ATOM 1486 O O . GLU A 1 214 ? -8.275 -11.168 20.262 1.00 25.74 192 GLU A O 1
ATOM 1492 N N . ARG A 1 215 ? -8.073 -10.162 18.274 1.00 24.37 193 ARG A N 1
ATOM 1493 C CA . ARG A 1 215 ? -9.507 -10.089 18.073 1.00 24.71 193 ARG A CA 1
ATOM 1494 C C . ARG A 1 215 ? -10.163 -11.468 17.916 1.00 23.71 193 ARG A C 1
ATOM 1495 O O . ARG A 1 215 ? -11.224 -11.740 18.489 1.00 22.95 193 ARG A O 1
ATOM 1503 N N . PHE A 1 216 ? -9.554 -12.330 17.111 1.00 22.41 194 PHE A N 1
ATOM 1504 C CA . PHE A 1 216 ? -10.062 -13.696 16.957 1.00 22.15 194 PHE A CA 1
ATOM 1505 C C . PHE A 1 216 ? -10.207 -14.386 18.311 1.00 21.33 194 PHE A C 1
ATOM 1506 O O . PHE A 1 216 ? -11.276 -14.925 18.629 1.00 20.64 194 PHE A O 1
ATOM 1514 N N . VAL A 1 217 ? -9.164 -14.343 19.118 1.00 21.64 195 VAL A N 1
ATOM 1515 C CA . VAL A 1 217 ? -9.150 -15.036 20.406 1.00 23.57 195 VAL A CA 1
ATOM 1516 C C . VAL A 1 217 ? -10.225 -14.449 21.354 1.00 25.54 195 VAL A C 1
ATOM 1517 O O . VAL A 1 217 ? -10.934 -15.184 22.043 1.00 24.88 195 VAL A O 1
ATOM 1521 N N . SER A 1 218 ? -10.323 -13.126 21.401 1.00 24.97 196 SER A N 1
ATOM 1522 C CA . SER A 1 218 ? -11.286 -12.479 22.290 1.00 26.07 196 SER A CA 1
ATOM 1523 C C . SER A 1 218 ? -12.709 -12.885 21.895 1.00 24.37 196 SER A C 1
ATOM 1524 O O . SER A 1 218 ? -13.486 -13.337 22.742 1.00 24.21 196 SER A O 1
ATOM 1527 N N . GLU A 1 219 ? -13.024 -12.792 20.608 1.00 24.02 197 GLU A N 1
ATOM 1528 C CA . GLU A 1 219 ? -14.340 -13.150 20.121 1.00 26.09 197 GLU A CA 1
ATOM 1529 C C . GLU A 1 219 ? -14.685 -14.623 20.332 1.00 26.33 197 GLU A C 1
ATOM 1530 O O . GLU A 1 219 ? -15.849 -14.950 20.636 1.00 22.90 197 GLU A O 1
ATOM 1536 N N . MET A 1 220 ? -13.684 -15.497 20.186 1.00 24.17 198 MET A N 1
ATOM 1537 C CA . MET A 1 220 ? -13.863 -16.918 20.503 1.00 25.68 198 MET A CA 1
ATOM 1538 C C . MET A 1 220 ? -14.196 -17.083 21.979 1.00 27.13 198 MET A C 1
ATOM 1539 O O . MET A 1 220 ? -15.132 -17.796 22.331 1.00 27.00 198 MET A O 1
ATOM 1544 N N . LEU A 1 221 ? -13.426 -16.438 22.841 1.00 26.93 199 LEU A N 1
ATOM 1545 C CA . LEU A 1 221 ? -13.699 -16.554 24.287 1.00 29.74 199 LEU A CA 1
ATOM 1546 C C . LEU A 1 221 ? -15.069 -15.969 24.678 1.00 29.27 199 LEU A C 1
ATOM 1547 O O . LEU A 1 221 ? -15.740 -16.521 25.566 1.00 30.92 199 LEU A O 1
ATOM 1552 N N . GLN A 1 222 ? -15.505 -14.920 23.980 1.00 28.18 200 GLN A N 1
ATOM 1553 C CA . GLN A 1 222 ? -16.833 -14.332 24.198 1.00 30.52 200 GLN A CA 1
ATOM 1554 C C . GLN A 1 222 ? -17.982 -15.280 23.861 1.00 32.87 200 GLN A C 1
ATOM 1555 O O . GLN A 1 222 ? -19.012 -15.229 24.516 1.00 33.93 200 GLN A O 1
ATOM 1561 N N . LYS A 1 223 ? -17.828 -16.102 22.823 1.00 32.59 201 LYS A N 1
ATOM 1562 C CA . LYS A 1 223 ? -18.863 -17.067 22.447 1.00 34.18 201 LYS A CA 1
ATOM 1563 C C . LYS A 1 223 ? -19.000 -18.178 23.473 1.00 32.94 201 LYS A C 1
ATOM 1564 O O . LYS A 1 223 ? -20.067 -18.747 23.636 1.00 33.46 201 LYS A O 1
ATOM 1570 N N . ASN A 1 224 ? -17.903 -18.498 24.140 1.00 33.79 202 ASN A N 1
ATOM 1571 C CA . ASN A 1 224 ? -17.902 -19.464 25.236 1.00 37.21 202 ASN A CA 1
ATOM 1572 C C . ASN A 1 224 ? -18.380 -20.855 24.823 1.00 33.31 202 ASN A C 1
ATOM 1573 O O . ASN A 1 224 ? -19.141 -21.501 25.543 1.00 34.26 202 ASN A O 1
ATOM 1578 N N . TYR A 1 225 ? -17.950 -21.303 23.651 1.00 30.45 203 TYR A N 1
ATOM 1579 C CA . TYR A 1 225 ? -18.405 -22.577 23.128 1.00 30.11 203 TYR A CA 1
ATOM 1580 C C . TYR A 1 225 ? -17.901 -23.688 24.020 1.00 28.95 203 TYR A C 1
ATOM 1581 O O . TYR A 1 225 ? -16.742 -23.677 24.432 1.00 32.25 203 TYR A O 1
ATOM 1590 N N . SER A 1 226 ? -18.747 -24.689 24.241 1.00 29.09 204 SER A N 1
ATOM 1591 C CA . SER A 1 226 ? -18.430 -25.757 25.172 1.00 29.18 204 SER A CA 1
ATOM 1592 C C . SER A 1 226 ? -17.311 -26.641 24.656 1.00 27.62 204 SER A C 1
ATOM 1593 O O . SER A 1 226 ? -16.482 -27.082 25.431 1.00 27.70 204 SER A O 1
ATOM 1596 N N . ARG A 1 227 ? -17.221 -26.863 23.348 1.00 25.88 205 ARG A N 1
ATOM 1597 C CA . ARG A 1 227 ? -16.162 -27.762 22.862 1.00 26.58 205 ARG A CA 1
ATOM 1598 C C . ARG A 1 227 ? -15.464 -27.297 21.579 1.00 23.85 205 ARG A C 1
ATOM 1599 O O . ARG A 1 227 ? -14.955 -28.124 20.825 1.00 20.41 205 ARG A O 1
ATOM 1607 N N . VAL A 1 228 ? -15.466 -25.983 21.346 1.00 22.09 206 VAL A N 1
ATOM 1608 C CA . VAL A 1 228 ? -14.688 -25.382 20.280 1.00 22.36 206 VAL A CA 1
ATOM 1609 C C . VAL A 1 228 ? -13.833 -24.255 20.872 1.00 23.09 206 VAL A C 1
ATOM 1610 O O . VAL A 1 228 ? -14.371 -23.323 21.429 1.00 22.11 206 VAL A O 1
ATOM 1614 N N . LYS A 1 229 ? -12.509 -24.376 20.766 1.00 23.29 207 LYS A N 1
ATOM 1615 C CA . LYS A 1 229 ? -11.566 -23.433 21.362 1.00 22.80 207 LYS A CA 1
ATOM 1616 C C . LYS A 1 229 ? -10.632 -22.851 20.301 1.00 21.43 207 LYS A C 1
ATOM 1617 O O . LYS A 1 229 ? -10.358 -23.497 19.286 1.00 19.34 207 LYS A O 1
ATOM 1623 N N . PRO A 1 230 ? -10.106 -21.645 20.554 1.00 21.42 208 PRO A N 1
ATOM 1624 C CA . PRO A 1 230 ? -9.184 -21.053 19.601 1.00 20.80 208 PRO A CA 1
ATOM 1625 C C . PRO A 1 230 ? -7.808 -21.676 19.763 1.00 20.28 208 PRO A C 1
ATOM 1626 O O . PRO A 1 230 ? -7.486 -22.138 20.828 1.00 21.30 208 PRO A O 1
ATOM 1630 N N . ILE A 1 231 ? -7.023 -21.690 18.696 1.00 20.41 209 ILE A N 1
ATOM 1631 C CA . ILE A 1 231 ? -5.637 -22.133 18.728 1.00 19.40 209 ILE A CA 1
ATOM 1632 C C . ILE A 1 231 ? -4.771 -21.128 17.947 1.00 20.19 209 ILE A C 1
ATOM 1633 O O . ILE A 1 231 ? -5.141 -20.697 16.854 1.00 21.50 209 ILE A O 1
ATOM 1638 N N . VAL A 1 232 ? -3.629 -20.752 18.519 1.00 21.23 210 VAL A N 1
ATOM 1639 C CA . VAL A 1 232 ? -2.681 -19.828 17.877 1.00 21.54 210 VAL A CA 1
ATOM 1640 C C . VAL A 1 232 ? -1.912 -20.514 16.744 1.00 20.30 210 VAL A C 1
ATOM 1641 O O . VAL A 1 232 ? -1.303 -21.559 16.961 1.00 17.60 210 VAL A O 1
ATOM 1645 N N . THR A 1 233 ? -1.930 -19.908 15.550 1.00 21.50 211 THR A N 1
ATOM 1646 C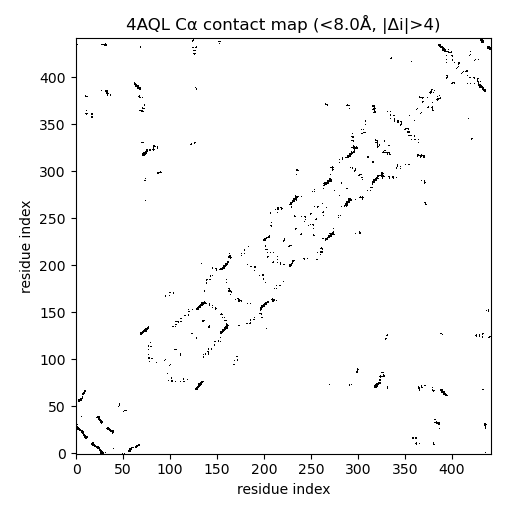 CA . THR A 1 233 ? -1.511 -20.584 14.313 1.00 21.56 211 THR A CA 1
ATOM 1647 C C . THR A 1 233 ? -0.598 -19.720 13.395 1.00 23.40 211 THR A C 1
ATOM 1648 O O . THR A 1 233 ? -1.065 -19.166 12.387 1.00 22.75 211 THR A O 1
ATOM 1652 N N . PRO A 1 234 ? 0.703 -19.606 13.735 1.00 23.90 212 PRO A N 1
ATOM 1653 C CA . PRO A 1 234 ? 1.657 -19.158 12.701 1.00 24.51 212 PRO A CA 1
ATOM 1654 C C . PRO A 1 234 ? 1.731 -20.228 11.612 1.00 23.18 212 PRO A C 1
ATOM 1655 O O . PRO A 1 234 ? 1.922 -21.421 11.922 1.00 22.65 212 PRO A O 1
ATOM 1659 N N . ARG A 1 235 ? 1.545 -19.839 10.357 1.00 21.47 213 ARG A N 1
ATOM 1660 C CA . ARG A 1 235 ? 1.440 -20.862 9.321 1.00 20.88 213 ARG A CA 1
ATOM 1661 C C . ARG A 1 235 ? 2.675 -21.784 9.329 1.00 22.01 213 ARG A C 1
ATOM 1662 O O . ARG A 1 235 ? 2.562 -23.025 9.329 1.00 21.94 213 ARG A O 1
ATOM 1670 N N . PHE A 1 236 ? 3.841 -21.146 9.287 1.00 20.54 214 PHE A N 1
ATOM 1671 C CA . PHE A 1 236 ? 5.138 -21.770 9.450 1.00 21.54 214 PHE A CA 1
ATOM 1672 C C . PHE A 1 236 ? 6.194 -20.688 9.423 1.00 22.70 214 PHE A C 1
ATOM 1673 O O . PHE A 1 236 ? 5.897 -19.525 9.151 1.00 23.45 214 PHE A O 1
ATOM 1681 N N . SER A 1 237 ? 7.411 -21.060 9.754 1.00 25.32 215 SER A N 1
ATOM 1682 C CA . SER A 1 237 ? 8.470 -20.071 9.996 1.00 27.03 215 SER A CA 1
ATOM 1683 C C . SER A 1 237 ? 8.776 -19.204 8.769 1.00 27.18 215 SER A C 1
ATOM 1684 O O . SER A 1 237 ? 9.142 -18.051 8.912 1.00 27.25 215 SER A O 1
ATOM 1687 N N . LEU A 1 238 ? 8.631 -19.773 7.575 1.00 27.01 216 LEU A N 1
ATOM 1688 C CA . LEU A 1 238 ? 8.837 -19.041 6.340 1.00 27.15 216 LEU A CA 1
ATOM 1689 C C . LEU A 1 238 ? 7.760 -17.995 6.030 1.00 28.98 216 LEU A C 1
ATOM 1690 O O . LEU A 1 238 ? 7.970 -17.154 5.176 1.00 28.38 216 LEU A O 1
ATOM 1695 N N . SER A 1 239 ? 6.600 -18.041 6.678 1.00 28.17 217 SER A N 1
ATOM 1696 C CA . SER A 1 239 ? 5.621 -17.006 6.432 1.00 29.16 217 SER A CA 1
ATOM 1697 C C . SER A 1 239 ? 5.480 -16.046 7.610 1.00 27.04 217 SER A C 1
ATOM 1698 O O . SER A 1 239 ? 4.733 -15.095 7.513 1.00 28.43 217 SER A O 1
ATOM 1701 N N . CYS A 1 240 ? 6.184 -16.287 8.715 1.00 28.68 218 CYS A N 1
ATOM 1702 C CA . CYS A 1 240 ? 6.109 -15.400 9.886 1.00 31.16 218 CYS A CA 1
ATOM 1703 C C . CYS A 1 240 ? 7.495 -14.908 10.265 1.00 30.87 218 CYS A C 1
ATOM 1704 O O . CYS A 1 240 ? 8.394 -15.713 10.499 1.00 34.02 218 CYS A O 1
ATOM 1707 N N . SER A 1 241 ? 7.661 -13.587 10.299 1.00 29.89 219 SER A N 1
ATOM 1708 C CA . SER A 1 241 ? 8.843 -12.940 10.867 1.00 31.12 219 SER A CA 1
ATOM 1709 C C . SER A 1 241 ? 9.083 -13.348 12.323 1.00 30.71 219 SER A C 1
ATOM 1710 O O . SER A 1 241 ? 8.153 -13.781 12.993 1.00 29.53 219 SER A O 1
ATOM 1713 N N . GLU A 1 242 ? 10.323 -13.193 12.802 1.00 31.95 220 GLU A N 1
ATOM 1714 C CA . GLU A 1 242 ? 10.684 -13.370 14.224 1.00 34.07 220 GLU A CA 1
ATOM 1715 C C . GLU A 1 242 ? 9.777 -12.567 15.122 1.00 31.40 220 GLU A C 1
ATOM 1716 O O . GLU A 1 242 ? 9.301 -13.056 16.136 1.00 30.62 220 GLU A O 1
ATOM 1722 N N . THR A 1 243 ? 9.576 -11.303 14.766 1.00 30.68 221 THR A N 1
ATOM 1723 C CA . THR A 1 243 ? 8.690 -10.461 15.532 1.00 30.36 221 THR A CA 1
ATOM 1724 C C . THR A 1 243 ? 7.325 -11.098 15.675 1.00 26.53 221 THR A C 1
ATOM 1725 O O . THR A 1 243 ? 6.869 -11.270 16.779 1.00 26.56 221 THR A O 1
ATOM 1729 N N . LEU A 1 244 ? 6.695 -11.482 14.572 1.00 24.11 222 LEU A N 1
ATOM 1730 C CA . LEU A 1 244 ? 5.352 -12.095 14.648 1.00 24.85 222 LEU A CA 1
ATOM 1731 C C . LEU A 1 244 ? 5.344 -13.346 15.509 1.00 23.61 222 LEU A C 1
ATOM 1732 O O . LEU A 1 244 ? 4.522 -13.488 16.425 1.00 24.71 222 LEU A O 1
ATOM 1737 N N . MET A 1 245 ? 6.301 -14.234 15.251 1.00 25.20 223 MET A N 1
ATOM 1738 C CA . MET A 1 245 ? 6.365 -15.504 15.938 1.00 24.72 223 MET A CA 1
ATOM 1739 C C . MET A 1 245 ? 6.379 -15.255 17.434 1.00 25.94 223 MET A C 1
ATOM 1740 O O . MET A 1 245 ? 5.633 -15.888 18.179 1.00 23.03 223 MET A O 1
ATOM 1745 N N . GLY A 1 246 ? 7.204 -14.295 17.860 1.00 26.14 224 GLY A N 1
ATOM 1746 C CA . GLY A 1 246 ? 7.401 -14.012 19.276 1.00 25.67 224 GLY A CA 1
ATOM 1747 C C . GLY A 1 246 ? 6.152 -13.474 19.927 1.00 24.93 224 GLY A C 1
ATOM 1748 O O . GLY A 1 246 ? 5.846 -13.835 21.058 1.00 25.89 224 GLY A O 1
ATOM 1749 N N . GLU A 1 247 ? 5.420 -12.615 19.224 1.00 27.17 225 GLU A N 1
ATOM 1750 C CA . GLU A 1 247 ? 4.174 -12.077 19.763 1.00 28.36 225 GLU A CA 1
ATOM 1751 C C . GLU A 1 247 ? 3.074 -13.135 19.845 1.00 27.31 225 GLU A C 1
ATOM 1752 O O . GLU A 1 247 ? 2.294 -13.140 20.786 1.00 27.26 225 GLU A O 1
ATOM 1758 N N . LEU A 1 248 ? 2.999 -14.007 18.844 1.00 25.72 226 LEU A N 1
ATOM 1759 C CA . LEU A 1 248 ? 2.039 -15.135 18.886 1.00 24.51 226 LEU A CA 1
ATOM 1760 C C . LEU A 1 248 ? 2.346 -16.008 20.080 1.00 23.98 226 LEU A C 1
ATOM 1761 O O . LEU A 1 248 ? 1.443 -16.399 20.810 1.00 26.85 226 LEU A O 1
ATOM 1766 N N . GLY A 1 249 ? 3.620 -16.306 20.294 1.00 23.02 227 GLY A N 1
ATOM 1767 C CA . GLY A 1 249 ? 4.046 -17.007 21.497 1.00 25.51 227 GLY A CA 1
ATOM 1768 C C . GLY A 1 249 ? 3.630 -16.354 22.822 1.00 26.36 227 GLY A C 1
ATOM 1769 O O . GLY A 1 249 ? 3.253 -17.057 23.764 1.00 28.57 227 GLY A O 1
ATOM 1770 N N . ASN A 1 250 ? 3.709 -15.028 22.900 1.00 28.39 228 ASN A N 1
ATOM 1771 C CA . ASN A 1 250 ? 3.248 -14.287 24.076 1.00 29.79 228 ASN A CA 1
ATOM 1772 C C . ASN A 1 250 ? 1.716 -14.402 24.276 1.00 29.19 228 ASN A C 1
ATOM 1773 O O . ASN A 1 250 ? 1.265 -14.600 25.409 1.00 26.30 228 ASN A O 1
ATOM 1778 N N . ILE A 1 251 ? 0.943 -14.295 23.185 1.00 26.73 229 ILE A N 1
ATOM 1779 C CA . ILE A 1 251 ? -0.524 -14.430 23.243 1.00 28.08 229 ILE A CA 1
ATOM 1780 C C . ILE A 1 251 ? -0.893 -15.833 23.757 1.00 28.87 229 ILE A C 1
ATOM 1781 O O . ILE A 1 251 ? -1.705 -15.978 24.660 1.00 28.17 229 ILE A O 1
ATOM 1786 N N . ALA A 1 252 ? -0.241 -16.858 23.223 1.00 28.36 230 ALA A N 1
ATOM 1787 C CA . ALA A 1 252 ? -0.468 -18.233 23.674 1.00 28.30 230 ALA A CA 1
ATOM 1788 C C . ALA A 1 252 ? -0.194 -18.407 25.178 1.00 28.02 230 ALA A C 1
ATOM 1789 O O . ALA A 1 252 ? -0.882 -19.127 25.885 1.00 27.45 230 ALA A O 1
ATOM 1791 N N . LYS A 1 253 ? 0.879 -17.795 25.629 1.00 29.63 231 LYS A N 1
ATOM 1792 C CA . LYS A 1 253 ? 1.320 -17.910 27.018 1.00 34.05 231 LYS A CA 1
ATOM 1793 C C . LYS A 1 253 ? 0.324 -17.217 27.919 1.00 32.62 231 LYS A C 1
ATOM 1794 O O . LYS A 1 253 ? -0.152 -17.799 28.877 1.00 32.36 231 LYS A O 1
ATOM 1800 N N . THR A 1 254 ? -0.013 -15.982 27.570 1.00 34.24 232 THR A N 1
ATOM 1801 C CA . THR A 1 254 ? -0.859 -15.154 28.411 1.00 35.91 232 THR A CA 1
ATOM 1802 C C . THR A 1 254 ? -2.321 -15.632 28.452 1.00 36.47 232 THR A C 1
ATOM 1803 O O . THR A 1 254 ? -2.955 -15.540 29.500 1.00 33.44 232 THR A O 1
ATOM 1807 N N . ARG A 1 255 ? -2.847 -16.173 27.348 1.00 35.90 233 ARG A N 1
ATOM 1808 C CA . ARG A 1 255 ? -4.199 -16.767 27.342 1.00 34.28 233 ARG A CA 1
ATOM 1809 C C . ARG A 1 255 ? -4.190 -18.274 27.613 1.00 34.42 233 ARG A C 1
ATOM 1810 O O . ARG A 1 255 ? -5.255 -18.910 27.631 1.00 35.95 233 ARG A O 1
ATOM 1818 N N . ASP A 1 256 ? -3.006 -18.850 27.813 1.00 32.87 234 ASP A N 1
ATOM 1819 C CA . ASP A 1 256 ? -2.855 -20.291 28.025 1.00 33.32 234 ASP A CA 1
ATOM 1820 C C . ASP A 1 256 ? -3.468 -21.126 26.891 1.00 29.80 234 ASP A C 1
ATOM 1821 O O . ASP A 1 256 ? -4.195 -22.081 27.133 1.00 30.09 234 ASP A O 1
ATOM 1826 N N . LEU A 1 257 ? -3.132 -20.779 25.651 1.00 26.25 235 LEU A N 1
ATOM 1827 C CA . LEU A 1 257 ? -3.703 -21.427 24.475 1.00 23.70 235 LEU A CA 1
ATOM 1828 C C . LEU A 1 257 ? -2.763 -22.458 23.842 1.00 21.91 235 LEU A C 1
ATOM 1829 O O . LEU A 1 257 ? -1.534 -22.417 24.018 1.00 22.50 235 LEU A O 1
ATOM 1834 N N . HIS A 1 258 ? -3.360 -23.357 23.066 1.00 19.68 236 HIS A N 1
ATOM 1835 C CA . HIS A 1 258 ? -2.615 -24.263 22.199 1.00 20.11 236 HIS A CA 1
ATOM 1836 C C . HIS A 1 258 ? -2.031 -23.500 21.049 1.00 17.83 236 HIS A C 1
ATOM 1837 O O . HIS A 1 258 ? -2.488 -22.416 20.735 1.00 16.51 236 HIS A O 1
ATOM 1844 N N . ILE A 1 259 ? -1.013 -24.096 20.446 1.00 17.42 237 ILE A N 1
ATOM 1845 C CA . ILE A 1 259 ? -0.336 -23.589 19.269 1.00 17.93 237 ILE A CA 1
ATOM 1846 C C . ILE A 1 259 ? -0.261 -24.743 18.275 1.00 17.21 237 ILE A C 1
ATOM 1847 O O . ILE A 1 259 ? -0.024 -25.905 18.665 1.00 18.63 237 ILE A O 1
ATOM 1852 N N . GLN A 1 260 ? -0.430 -24.407 17.011 1.00 17.64 238 GLN A N 1
ATOM 1853 C CA . GLN A 1 260 ? -0.271 -25.348 15.899 1.00 18.46 238 GLN A CA 1
ATOM 1854 C C . GLN A 1 260 ? 0.493 -24.672 14.765 1.00 18.25 238 GLN A C 1
ATOM 1855 O O . GLN A 1 260 ? 0.266 -23.484 14.449 1.00 17.76 238 GLN A O 1
ATOM 1861 N N . SER A 1 261 ? 1.387 -25.453 14.159 1.00 17.56 239 SER A N 1
ATOM 1862 C CA . SER A 1 261 ? 2.152 -25.014 12.995 1.00 17.86 239 SER A CA 1
ATOM 1863 C C . SER A 1 261 ? 2.661 -26.224 12.188 1.00 16.84 239 SER A C 1
ATOM 1864 O O . SER A 1 261 ? 2.205 -27.349 12.404 1.00 17.94 239 SER A O 1
ATOM 1867 N N . HIS A 1 262 ? 3.510 -25.980 11.191 1.00 15.51 240 HIS A N 1
ATOM 1868 C CA . HIS A 1 262 ? 4.115 -27.052 10.391 1.00 15.44 240 HIS A CA 1
ATOM 1869 C C . HIS A 1 262 ? 5.574 -27.089 10.678 1.00 15.97 240 HIS A C 1
ATOM 1870 O O . HIS A 1 262 ? 6.211 -26.031 10.904 1.00 15.67 240 HIS A O 1
ATOM 1877 N N . ILE A 1 263 ? 6.155 -28.273 10.630 1.00 15.09 241 ILE A N 1
ATOM 1878 C CA . ILE A 1 263 ? 7.588 -28.373 10.770 1.00 16.99 241 ILE A CA 1
ATOM 1879 C C . ILE A 1 263 ? 8.234 -29.445 9.915 1.00 17.42 241 ILE A C 1
ATOM 1880 O O . ILE A 1 263 ? 7.672 -30.520 9.733 1.00 16.82 241 ILE A O 1
ATOM 1885 N N . SER A 1 264 ? 9.407 -29.090 9.363 1.00 19.11 242 SER A N 1
ATOM 1886 C CA . SER A 1 264 ? 10.302 -29.994 8.617 1.00 19.54 242 SER A CA 1
ATOM 1887 C C . SER A 1 264 ? 9.597 -31.027 7.713 1.00 19.23 242 SER A C 1
ATOM 1888 O O . SER A 1 264 ? 9.910 -32.226 7.720 1.00 16.82 242 SER A O 1
ATOM 1891 N N . GLU A 1 265 ? 8.681 -30.512 6.907 1.00 19.61 243 GLU A N 1
ATOM 1892 C CA . GLU A 1 265 ? 7.840 -31.306 6.017 1.00 21.31 243 GLU A CA 1
ATOM 1893 C C . GLU A 1 265 ? 8.584 -31.830 4.777 1.00 21.67 243 GLU A C 1
ATOM 1894 O O . GLU A 1 265 ? 8.312 -32.945 4.312 1.00 19.46 243 GLU A O 1
ATOM 1900 N N . ASN A 1 266 ? 9.471 -31.005 4.211 1.00 20.57 244 ASN A N 1
ATOM 1901 C CA . ASN A 1 266 ? 10.247 -31.438 3.059 1.00 22.77 244 ASN A CA 1
ATOM 1902 C C . ASN A 1 266 ? 11.664 -30.828 3.049 1.00 22.41 244 ASN A C 1
ATOM 1903 O O . ASN A 1 266 ? 11.953 -29.908 3.827 1.00 19.51 244 ASN A O 1
ATOM 1908 N N . ARG A 1 267 ? 12.538 -31.394 2.227 1.00 22.97 245 ARG A N 1
ATOM 1909 C CA . ARG A 1 267 ? 13.972 -31.038 2.223 1.00 23.99 245 ARG A CA 1
ATOM 1910 C C . ARG A 1 267 ? 14.197 -29.581 1.818 1.00 24.29 245 ARG A C 1
ATOM 1911 O O . ARG A 1 267 ? 15.061 -28.913 2.353 1.00 23.32 245 ARG A O 1
ATOM 1919 N N . ASP A 1 268 ? 13.416 -29.087 0.873 1.00 25.77 246 ASP A N 1
ATOM 1920 C CA . ASP A 1 268 ? 13.561 -27.705 0.431 1.00 28.88 246 ASP A CA 1
ATOM 1921 C C . ASP A 1 268 ? 13.117 -26.730 1.507 1.00 27.86 246 ASP A C 1
ATOM 1922 O O . ASP A 1 268 ? 13.698 -25.659 1.672 1.00 26.19 246 ASP A O 1
ATOM 1927 N N . GLU A 1 269 ? 12.079 -27.088 2.244 1.00 27.59 247 GLU A N 1
ATOM 1928 C CA . GLU A 1 269 ? 11.653 -26.258 3.351 1.00 28.32 247 GLU A CA 1
ATOM 1929 C C . GLU A 1 269 ? 12.750 -26.202 4.418 1.00 24.96 247 GLU A C 1
ATOM 1930 O O . GLU A 1 269 ? 13.046 -25.120 4.949 1.00 22.60 247 GLU A O 1
ATOM 1936 N N . VAL A 1 270 ? 13.327 -27.359 4.737 1.00 23.51 248 VAL A N 1
ATOM 1937 C CA . VAL A 1 270 ? 14.395 -27.450 5.743 1.00 23.51 248 VAL A CA 1
ATOM 1938 C C . VAL A 1 270 ? 15.545 -26.495 5.333 1.00 26.08 248 VAL A C 1
ATOM 1939 O O . VAL A 1 270 ? 16.022 -25.664 6.147 1.00 20.29 248 VAL A O 1
ATOM 1943 N N . GLU A 1 271 ? 15.926 -26.557 4.051 1.00 25.12 249 GLU A N 1
ATOM 1944 C CA . GLU A 1 271 ? 17.022 -25.707 3.565 1.00 26.95 249 GLU A CA 1
ATOM 1945 C C . GLU A 1 271 ? 16.627 -24.229 3.493 1.00 24.30 249 GLU A C 1
ATOM 1946 O O . GLU A 1 271 ? 17.442 -23.371 3.840 1.00 22.81 249 GLU A O 1
ATOM 1952 N N . ALA A 1 272 ? 15.387 -23.924 3.117 1.00 21.22 250 ALA A N 1
ATOM 1953 C CA . ALA A 1 272 ? 14.931 -22.533 3.129 1.00 23.57 250 ALA A CA 1
ATOM 1954 C C . ALA A 1 272 ? 15.021 -21.904 4.528 1.00 23.40 250 ALA A C 1
ATOM 1955 O O . ALA A 1 272 ? 15.381 -20.714 4.689 1.00 19.55 250 ALA A O 1
ATOM 1957 N N . VAL A 1 273 ? 14.676 -22.690 5.544 1.00 22.53 251 VAL A N 1
ATOM 1958 C CA . VAL A 1 273 ? 14.693 -22.192 6.910 1.00 22.83 251 VAL A CA 1
ATOM 1959 C C . VAL A 1 273 ? 16.103 -21.921 7.363 1.00 24.31 251 VAL A C 1
ATOM 1960 O O . VAL A 1 273 ? 16.391 -20.908 7.995 1.00 26.14 251 VAL A O 1
ATOM 1964 N N . LYS A 1 274 ? 16.980 -22.831 7.018 1.00 26.11 252 LYS A N 1
ATOM 1965 C CA . LYS A 1 274 ? 18.384 -22.690 7.280 1.00 29.82 252 LYS A CA 1
ATOM 1966 C C . LYS A 1 274 ? 18.948 -21.382 6.680 1.00 29.77 252 LYS A C 1
ATOM 1967 O O . LYS A 1 274 ? 19.739 -20.709 7.309 1.00 28.48 252 LYS A O 1
ATOM 1973 N N . ASN A 1 275 ? 18.478 -20.982 5.505 1.00 30.23 253 ASN A N 1
ATOM 1974 C CA . ASN A 1 275 ? 18.960 -19.760 4.862 1.00 31.12 253 ASN A CA 1
ATOM 1975 C C . ASN A 1 275 ? 18.207 -18.478 5.244 1.00 29.21 253 ASN A C 1
ATOM 1976 O O . ASN A 1 275 ? 18.803 -17.404 5.235 1.00 30.01 253 ASN A O 1
ATOM 1981 N N . LEU A 1 276 ? 16.942 -18.572 5.654 1.00 25.24 254 LEU A N 1
ATOM 1982 C CA . LEU A 1 276 ? 16.200 -17.405 6.158 1.00 25.62 254 LEU A CA 1
ATOM 1983 C C . LEU A 1 276 ? 16.500 -17.158 7.652 1.00 22.79 254 LEU A C 1
ATOM 1984 O O . LEU A 1 276 ? 16.362 -16.031 8.129 1.00 21.46 254 LEU A O 1
ATOM 1989 N N . TYR A 1 277 ? 16.929 -18.192 8.370 1.00 20.19 255 TYR A N 1
ATOM 1990 C CA . TYR A 1 277 ? 17.197 -18.102 9.822 1.00 21.53 255 TYR A CA 1
ATOM 1991 C C . TYR A 1 277 ? 18.530 -18.758 10.136 1.00 20.31 255 TYR A C 1
ATOM 1992 O O . TYR A 1 277 ? 18.603 -19.694 10.948 1.00 21.47 255 TYR A O 1
ATOM 2001 N N . PRO A 1 278 ? 19.621 -18.237 9.536 1.00 18.68 256 PRO A N 1
ATOM 2002 C CA . PRO A 1 278 ? 20.909 -18.836 9.699 1.00 19.23 256 PRO A CA 1
ATOM 2003 C C . PRO A 1 278 ? 21.451 -18.829 11.135 1.00 19.10 256 PRO A C 1
ATOM 2004 O O . PRO A 1 278 ? 22.322 -19.617 11.422 1.00 19.69 256 PRO A O 1
ATOM 2008 N N . SER A 1 279 ? 20.929 -17.991 12.018 1.00 18.81 257 SER A N 1
ATOM 2009 C CA . SER A 1 279 ? 21.436 -17.900 13.384 1.00 18.67 257 SER A CA 1
ATOM 2010 C C . SER A 1 279 ? 20.858 -18.926 14.331 1.00 20.50 257 SER A C 1
ATOM 2011 O O . SER A 1 279 ? 21.333 -19.050 15.467 1.00 19.41 257 SER A O 1
ATOM 2014 N N . TYR A 1 280 ? 19.860 -19.685 13.866 1.00 20.41 258 TYR A N 1
ATOM 2015 C CA . TYR A 1 280 ? 19.279 -20.747 14.657 1.00 20.17 258 TYR A CA 1
ATOM 2016 C C . TYR A 1 280 ? 19.889 -22.087 14.302 1.00 19.69 258 TYR A C 1
ATOM 2017 O O . TYR A 1 280 ? 20.146 -22.396 13.136 1.00 19.99 258 TYR A O 1
ATOM 2026 N N . LYS A 1 281 ? 20.095 -22.901 15.322 1.00 20.00 259 LYS A N 1
ATOM 2027 C CA . LYS A 1 281 ? 20.726 -24.201 15.152 1.00 22.34 259 LYS A CA 1
ATOM 2028 C C . LYS A 1 281 ? 19.903 -25.169 14.250 1.00 20.48 259 LYS A C 1
ATOM 2029 O O . LYS A 1 281 ? 20.470 -25.946 13.477 1.00 19.75 259 LYS A O 1
ATOM 2035 N N . ASN A 1 282 ? 18.578 -25.120 14.345 1.00 19.54 260 ASN A N 1
ATOM 2036 C CA . ASN A 1 282 ? 17.717 -25.990 13.525 1.00 18.90 260 ASN A CA 1
ATOM 2037 C C . ASN A 1 282 ? 16.287 -25.462 13.510 1.00 19.62 260 ASN A C 1
ATOM 2038 O O . ASN A 1 282 ? 15.973 -24.457 14.158 1.00 21.23 260 ASN A O 1
ATOM 2043 N N . TYR A 1 283 ? 15.431 -26.090 12.718 1.00 19.62 261 TYR A N 1
ATOM 2044 C CA . TYR A 1 283 ? 14.050 -25.655 12.592 1.00 20.23 261 TYR A CA 1
ATOM 2045 C C . TYR A 1 283 ? 13.387 -25.607 13.955 1.00 19.01 261 TYR A C 1
ATOM 2046 O O . TYR A 1 283 ? 12.694 -24.658 14.299 1.00 19.82 261 TYR A O 1
ATOM 2055 N N . THR A 1 284 ? 13.630 -26.617 14.760 1.00 19.34 262 THR A N 1
ATOM 2056 C CA . THR A 1 284 ? 13.011 -26.672 16.082 1.00 19.57 262 THR A CA 1
ATOM 2057 C C . THR A 1 284 ? 13.364 -25.473 16.969 1.00 19.82 262 THR A C 1
ATOM 2058 O O . THR A 1 284 ? 12.495 -24.913 17.671 1.00 20.47 262 THR A O 1
ATOM 2062 N N A SER A 1 285 ? 14.624 -25.058 16.905 0.50 20.75 263 SER A N 1
ATOM 2063 N N B SER A 1 285 ? 14.628 -25.055 16.916 0.50 20.41 263 SER A N 1
ATOM 2064 C CA A SER A 1 285 ? 15.115 -23.920 17.676 0.50 19.85 263 SER A CA 1
ATOM 2065 C CA B SER A 1 285 ? 15.113 -23.895 17.676 0.50 19.31 263 SER A CA 1
ATOM 2066 C C A SER A 1 285 ? 14.451 -22.596 17.290 0.50 18.67 263 SER A C 1
ATOM 2067 C C B SER A 1 285 ? 14.427 -22.593 17.292 0.50 18.39 263 SER A C 1
ATOM 2068 O O A SER A 1 285 ? 14.152 -21.786 18.149 0.50 18.67 263 SER A O 1
ATOM 2069 O O B SER A 1 285 ? 14.098 -21.790 18.149 0.50 18.35 263 SER A O 1
ATOM 2074 N N . VAL A 1 286 ? 14.213 -22.379 16.001 1.00 18.36 264 VAL A N 1
ATOM 2075 C CA . VAL A 1 286 ? 13.482 -21.211 15.535 1.00 18.56 264 VAL A CA 1
ATOM 2076 C C . VAL A 1 286 ? 12.150 -21.055 16.287 1.00 19.49 264 VAL A C 1
ATOM 2077 O O . VAL A 1 286 ? 11.806 -19.943 16.733 1.00 21.31 264 VAL A O 1
ATOM 2081 N N . TYR A 1 287 ? 11.405 -22.157 16.451 1.00 18.22 265 TYR A N 1
ATOM 2082 C CA . TYR A 1 287 ? 10.133 -22.116 17.175 1.00 18.64 265 TYR A CA 1
ATOM 2083 C C . TYR A 1 287 ? 10.352 -21.979 18.682 1.00 17.71 265 TYR A C 1
ATOM 2084 O O . TYR A 1 287 ? 9.712 -21.141 19.333 1.00 16.71 265 TYR A O 1
ATOM 2093 N N . ASP A 1 288 ? 11.267 -22.786 19.191 1.00 19.04 266 ASP A N 1
ATOM 2094 C CA . ASP A 1 288 ? 11.502 -22.907 20.627 1.00 20.94 266 ASP A CA 1
ATOM 2095 C C . ASP A 1 288 ? 11.950 -21.572 21.228 1.00 23.24 266 ASP A C 1
ATOM 2096 O O . ASP A 1 288 ? 11.413 -21.130 22.256 1.00 25.38 266 ASP A O 1
ATOM 2101 N N . LYS A 1 289 ? 12.883 -20.911 20.556 1.00 23.44 267 LYS A N 1
ATOM 2102 C CA . LYS A 1 289 ? 13.440 -19.656 21.075 1.00 28.13 267 LYS A CA 1
ATOM 2103 C C . LYS A 1 289 ? 12.470 -18.514 20.896 1.00 26.83 267 LYS A C 1
ATOM 2104 O O . LYS A 1 289 ? 12.630 -17.455 21.513 1.00 25.28 267 LYS A O 1
ATOM 2110 N N . ASN A 1 290 ? 11.448 -18.727 20.063 1.00 25.22 268 ASN A N 1
ATOM 2111 C CA . ASN A 1 290 ? 10.386 -17.754 19.925 1.00 24.99 268 ASN A CA 1
ATOM 2112 C C . ASN A 1 290 ? 9.101 -18.130 20.635 1.00 24.43 268 ASN A C 1
ATOM 2113 O O . ASN A 1 290 ? 8.037 -17.625 20.282 1.00 24.25 268 ASN A O 1
ATOM 2118 N N . ASN A 1 291 ? 9.206 -18.977 21.653 1.00 24.41 269 ASN A N 1
ATOM 2119 C CA . ASN A 1 291 ? 8.057 -19.370 22.499 1.00 26.25 269 ASN A CA 1
ATOM 2120 C C . ASN A 1 291 ? 6.886 -20.048 21.773 1.00 25.01 269 ASN A C 1
ATOM 2121 O O . ASN A 1 291 ? 5.735 -19.977 22.211 1.00 24.06 269 ASN A O 1
ATOM 2126 N N . LEU A 1 292 ? 7.201 -20.732 20.685 1.00 22.54 270 LEU A N 1
ATOM 2127 C CA . LEU A 1 292 ? 6.212 -21.466 19.925 1.00 23.15 270 LEU A CA 1
ATOM 2128 C C . LEU A 1 292 ? 6.269 -22.989 20.173 1.00 22.85 270 LEU A C 1
ATOM 2129 O O . LEU A 1 292 ? 5.453 -23.712 19.615 1.00 27.97 270 LEU A O 1
ATOM 2134 N N . LEU A 1 293 ? 7.186 -23.481 21.007 1.00 20.59 271 LEU A N 1
ATOM 2135 C CA . LEU A 1 293 ? 7.290 -24.920 21.275 1.00 20.91 271 LEU A CA 1
ATOM 2136 C C . LEU A 1 293 ? 7.036 -25.164 22.759 1.00 21.58 271 LEU A C 1
ATOM 2137 O O . LEU A 1 293 ? 7.943 -25.045 23.574 1.00 21.66 271 LEU A O 1
ATOM 2142 N N . THR A 1 294 ? 5.788 -25.486 23.081 1.00 20.96 272 THR A N 1
ATOM 2143 C CA . THR A 1 294 ? 5.304 -25.564 24.444 1.00 21.34 272 THR A CA 1
ATOM 2144 C C . THR A 1 294 ? 4.654 -26.927 24.665 1.00 21.23 272 THR A C 1
ATOM 2145 O O . THR A 1 294 ? 4.485 -27.708 23.718 1.00 17.29 272 THR A O 1
ATOM 2149 N N . ASN A 1 295 ? 4.257 -27.195 25.908 1.00 20.82 273 ASN A N 1
ATOM 2150 C CA . ASN A 1 295 ? 3.489 -28.418 26.203 1.00 22.88 273 ASN A CA 1
ATOM 2151 C C . ASN A 1 295 ? 2.069 -28.445 25.622 1.00 21.82 273 ASN A C 1
ATOM 2152 O O . ASN A 1 295 ? 1.385 -29.437 25.757 1.00 21.97 273 ASN A O 1
ATOM 2157 N N . LYS A 1 296 ? 1.625 -27.357 25.006 1.00 20.35 274 LYS A N 1
ATOM 2158 C CA . LYS A 1 296 ? 0.373 -27.342 24.274 1.00 20.17 274 LYS A CA 1
ATOM 2159 C C . LYS A 1 296 ? 0.587 -27.068 22.777 1.00 18.21 274 LYS A C 1
ATOM 2160 O O . LYS A 1 296 ? -0.260 -26.476 22.149 1.00 17.75 274 LYS A O 1
ATOM 2166 N N . THR A 1 297 ? 1.720 -27.493 22.215 1.00 18.38 275 THR A N 1
ATOM 2167 C CA . THR A 1 297 ? 2.006 -27.276 20.801 1.00 17.27 275 THR A CA 1
ATOM 2168 C C . THR A 1 297 ? 1.888 -28.565 19.982 1.00 16.77 275 THR A C 1
ATOM 2169 O O . THR A 1 297 ? 2.334 -29.617 20.401 1.00 15.87 275 THR A O 1
ATOM 2173 N N . VAL A 1 298 ? 1.318 -28.450 18.797 1.00 16.59 276 VAL A N 1
ATOM 2174 C CA . VAL A 1 298 ? 1.287 -29.535 17.854 1.00 17.68 276 VAL A CA 1
ATOM 2175 C C . VAL A 1 298 ? 1.852 -29.050 16.551 1.00 16.35 276 VAL A C 1
ATOM 2176 O O . VAL A 1 298 ? 1.432 -28.015 16.050 1.00 15.66 276 VAL A O 1
ATOM 2180 N N . MET A 1 299 ? 2.770 -29.832 15.987 1.00 16.52 277 MET A N 1
ATOM 2181 C CA . MET A 1 299 ? 3.402 -29.497 14.725 1.00 17.32 277 MET A CA 1
ATOM 2182 C C . MET A 1 299 ? 3.105 -30.583 13.676 1.00 15.55 277 MET A C 1
ATOM 2183 O O . MET A 1 299 ? 3.332 -31.740 13.914 1.00 15.81 277 MET A O 1
ATOM 2188 N N . ALA A 1 300 ? 2.656 -30.168 12.507 1.00 15.86 278 ALA A N 1
ATOM 2189 C CA . ALA A 1 300 ? 2.353 -31.060 11.422 1.00 15.90 278 ALA A CA 1
ATOM 2190 C C . ALA A 1 300 ? 3.636 -31.497 10.699 1.00 16.03 278 ALA A C 1
ATOM 2191 O O . ALA A 1 300 ? 4.576 -30.708 10.516 1.00 16.34 278 ALA A O 1
ATOM 2193 N N . HIS A 1 301 ? 3.671 -32.776 10.355 1.00 15.75 279 HIS A N 1
ATOM 2194 C CA . HIS A 1 301 ? 4.628 -33.406 9.409 1.00 15.62 279 HIS A CA 1
ATOM 2195 C C . HIS A 1 301 ? 5.841 -33.985 10.063 1.00 16.83 279 HIS A C 1
ATOM 2196 O O . HIS A 1 301 ? 5.869 -35.195 10.385 1.00 16.53 279 HIS A O 1
ATOM 2203 N N . GLY A 1 302 ? 6.873 -33.168 10.269 1.00 15.63 280 GLY A N 1
ATOM 2204 C CA . GLY A 1 302 ? 8.030 -33.607 11.020 1.00 16.41 280 GLY A CA 1
ATOM 2205 C C . GLY A 1 302 ? 8.945 -34.587 10.335 1.00 15.37 280 GLY A C 1
ATOM 2206 O O . GLY A 1 302 ? 9.815 -35.145 10.963 1.00 16.79 280 GLY A O 1
ATOM 2207 N N . CYS A 1 303 ? 8.778 -34.775 9.035 1.00 17.55 281 CYS A N 1
ATOM 2208 C CA . CYS A 1 303 ? 9.464 -35.822 8.289 1.00 17.84 281 CYS A CA 1
ATOM 2209 C C . CYS A 1 303 ? 10.967 -35.722 8.388 1.00 18.24 281 CYS A C 1
ATOM 2210 O O . CYS A 1 303 ? 11.626 -36.737 8.395 1.00 17.71 281 CYS A O 1
ATOM 2213 N N . TYR A 1 304 ? 11.520 -34.502 8.496 1.00 16.81 282 TYR A N 1
ATOM 2214 C CA . TYR A 1 304 ? 12.959 -34.333 8.503 1.00 18.00 282 TYR A CA 1
ATOM 2215 C C . TYR A 1 304 ? 13.522 -33.867 9.850 1.00 19.13 282 TYR A C 1
ATOM 2216 O O . TYR A 1 304 ? 14.579 -33.271 9.898 1.00 19.96 282 TYR A O 1
ATOM 2225 N N . LEU A 1 305 ? 12.816 -34.150 10.940 1.00 21.05 283 LEU A N 1
ATOM 2226 C CA . LEU A 1 305 ? 13.305 -33.822 12.280 1.00 19.98 283 LEU A CA 1
ATOM 2227 C C . LEU A 1 305 ? 14.404 -34.804 12.643 1.00 21.25 283 LEU A C 1
ATOM 2228 O O . LEU A 1 305 ? 14.272 -36.021 12.419 1.00 23.28 283 LEU A O 1
ATOM 2233 N N . SER A 1 306 ? 15.474 -34.300 13.225 1.00 20.38 284 SER A N 1
ATOM 2234 C CA . SER A 1 306 ? 16.565 -35.158 13.645 1.00 21.90 284 SER A CA 1
ATOM 2235 C C . SER A 1 306 ? 16.290 -35.699 15.056 1.00 22.61 284 SER A C 1
ATOM 2236 O O . SER A 1 306 ? 15.370 -35.247 15.755 1.00 20.28 284 SER A O 1
ATOM 2239 N N . ALA A 1 307 ? 17.099 -36.675 15.462 1.00 23.67 285 ALA A N 1
ATOM 2240 C CA . ALA A 1 307 ? 17.027 -37.233 16.808 1.00 24.17 285 ALA A CA 1
ATOM 2241 C C . ALA A 1 307 ? 17.178 -36.135 17.853 1.00 24.38 285 ALA A C 1
ATOM 2242 O O . ALA A 1 307 ? 16.464 -36.121 18.854 1.00 25.26 285 ALA A O 1
ATOM 2244 N N . GLU A 1 308 ? 18.072 -35.188 17.613 1.00 24.45 286 GLU A N 1
ATOM 2245 C CA . GLU A 1 308 ? 18.264 -34.120 18.567 1.00 28.37 286 GLU A CA 1
ATOM 2246 C C . GLU A 1 308 ? 16.994 -33.274 18.677 1.00 24.41 286 GLU A C 1
ATOM 2247 O O . GLU A 1 308 ? 16.602 -32.876 19.755 1.00 22.70 286 GLU A O 1
ATOM 2253 N N . GLU A 1 309 ? 16.347 -33.001 17.550 1.00 22.39 287 GLU A N 1
ATOM 2254 C CA . GLU A 1 309 ? 15.123 -32.200 17.558 1.00 20.36 287 GLU A CA 1
ATOM 2255 C C . GLU A 1 309 ? 13.985 -32.927 18.281 1.00 18.12 287 GLU A C 1
ATOM 2256 O O . GLU A 1 309 ? 13.229 -32.303 18.986 1.00 18.69 287 GLU A O 1
ATOM 2262 N N . LEU A 1 310 ? 13.890 -34.241 18.112 1.00 18.66 288 LEU A N 1
ATOM 2263 C CA . LEU A 1 310 ? 12.877 -35.059 18.791 1.00 18.66 288 LEU A CA 1
ATOM 2264 C C . LEU A 1 310 ? 13.058 -35.043 20.318 1.00 21.07 288 LEU A C 1
ATOM 2265 O O . LEU A 1 310 ? 12.074 -34.963 21.064 1.00 20.05 288 LEU A O 1
ATOM 2270 N N . ASN A 1 311 ? 14.304 -35.086 20.771 1.00 22.02 289 ASN A N 1
ATOM 2271 C CA . ASN A 1 311 ? 14.583 -34.933 22.211 1.00 22.97 289 ASN A CA 1
ATOM 2272 C C . ASN A 1 311 ? 14.064 -33.625 22.740 1.00 21.23 289 ASN A C 1
ATOM 2273 O O . ASN A 1 311 ? 13.570 -33.581 23.860 1.00 20.61 289 ASN A O 1
ATOM 2278 N N . VAL A 1 312 ? 14.145 -32.558 21.934 1.00 19.61 290 VAL A N 1
ATOM 2279 C CA . VAL A 1 312 ? 13.622 -31.256 22.354 1.00 19.11 290 VAL A CA 1
ATOM 2280 C C . VAL A 1 312 ? 12.075 -31.258 22.410 1.00 19.19 290 VAL A C 1
ATOM 2281 O O . VAL A 1 312 ? 11.494 -30.737 23.363 1.00 18.17 290 VAL A O 1
ATOM 2285 N N . PHE A 1 313 ? 11.418 -31.849 21.401 1.00 18.58 291 PHE A N 1
ATOM 2286 C CA . PHE A 1 313 ? 9.974 -32.113 21.461 1.00 17.33 291 PHE A CA 1
ATOM 2287 C C . PHE A 1 313 ? 9.609 -32.860 22.729 1.00 16.96 291 PHE A C 1
ATOM 2288 O O . PHE A 1 313 ? 8.734 -32.440 23.442 1.00 17.48 291 PHE A O 1
ATOM 2296 N N . HIS A 1 314 ? 10.285 -33.966 22.999 1.00 18.77 292 HIS A N 1
ATOM 2297 C CA . HIS A 1 314 ? 9.996 -34.699 24.187 1.00 21.29 292 HIS A CA 1
ATOM 2298 C C . HIS A 1 314 ? 10.116 -33.863 25.441 1.00 23.45 292 HIS A C 1
ATOM 2299 O O . HIS A 1 314 ? 9.234 -33.905 26.300 1.00 25.64 292 HIS A O 1
ATOM 2306 N N . GLU A 1 315 ? 11.184 -33.084 25.548 1.00 25.05 293 GLU A N 1
ATOM 2307 C CA . GLU A 1 315 ? 11.440 -32.287 26.766 1.00 27.04 293 GLU A CA 1
ATOM 2308 C C . GLU A 1 315 ? 10.441 -31.179 26.947 1.00 25.38 293 GLU A C 1
ATOM 2309 O O . GLU A 1 315 ? 10.048 -30.909 28.079 1.00 22.87 293 GLU A O 1
ATOM 2315 N N . ARG A 1 316 ? 10.003 -30.546 25.853 1.00 22.86 294 ARG A N 1
ATOM 2316 C CA . ARG A 1 316 ? 8.984 -29.484 25.935 1.00 22.97 294 ARG A CA 1
ATOM 2317 C C . ARG A 1 316 ? 7.536 -29.951 26.059 1.00 21.49 294 ARG A C 1
ATOM 2318 O O . ARG A 1 316 ? 6.652 -29.149 26.336 1.00 20.08 294 ARG A O 1
ATOM 2326 N N . GLY A 1 317 ? 7.273 -31.233 25.821 1.00 21.12 295 GLY A N 1
ATOM 2327 C CA . GLY A 1 317 ? 5.883 -31.728 25.760 1.00 20.41 295 GLY A CA 1
ATOM 2328 C C . GLY A 1 317 ? 5.137 -31.410 24.467 1.00 19.87 295 GLY A C 1
ATOM 2329 O O . GLY A 1 317 ? 3.929 -31.431 24.437 1.00 20.34 295 GLY A O 1
ATOM 2330 N N . ALA A 1 318 ? 5.855 -31.085 23.404 1.00 19.90 296 ALA A N 1
ATOM 2331 C CA . ALA A 1 318 ? 5.239 -30.739 22.136 1.00 19.28 296 ALA A CA 1
ATOM 2332 C C . ALA A 1 318 ? 4.949 -32.019 21.359 1.00 18.08 296 ALA A C 1
ATOM 2333 O O . ALA A 1 318 ? 5.635 -33.006 21.545 1.00 19.06 296 ALA A O 1
ATOM 2335 N N . SER A 1 319 ? 4.028 -31.934 20.405 1.00 17.53 297 SER A N 1
ATOM 2336 C CA . SER A 1 319 ? 3.475 -33.086 19.718 1.00 17.51 297 SER A CA 1
ATOM 2337 C C . SER A 1 319 ? 3.629 -32.987 18.209 1.00 16.01 297 SER A C 1
ATOM 2338 O O . SER A 1 319 ? 3.667 -31.905 17.670 1.00 15.40 297 SER A O 1
ATOM 2341 N N . ILE A 1 320 ? 3.568 -34.135 17.553 1.00 15.01 298 ILE A N 1
ATOM 2342 C CA . ILE A 1 320 ? 3.594 -34.223 16.088 1.00 15.16 298 ILE A CA 1
ATOM 2343 C C . ILE A 1 320 ? 2.267 -34.735 15.489 1.00 15.23 298 ILE A C 1
ATOM 2344 O O . ILE A 1 320 ? 1.679 -35.720 15.968 1.00 18.23 298 ILE A O 1
ATOM 2349 N N . ALA A 1 321 ? 1.773 -34.065 14.458 1.00 16.10 299 ALA A N 1
ATOM 2350 C CA . ALA A 1 321 ? 0.655 -34.551 13.641 1.00 15.14 299 ALA A CA 1
ATOM 2351 C C . ALA A 1 321 ? 1.219 -35.225 12.397 1.00 15.47 299 ALA A C 1
ATOM 2352 O O . ALA A 1 321 ? 1.784 -34.581 11.510 1.00 14.24 299 ALA A O 1
ATOM 2354 N N . HIS A 1 322 ? 1.161 -36.550 12.393 1.00 15.68 300 HIS A N 1
ATOM 2355 C CA . HIS A 1 322 ? 1.613 -37.363 11.285 1.00 14.29 300 HIS A CA 1
ATOM 2356 C C . HIS A 1 322 ? 0.599 -37.332 10.169 1.00 15.32 300 HIS A C 1
ATOM 2357 O O . HIS A 1 322 ? -0.569 -37.702 10.338 1.00 15.60 300 HIS A O 1
ATOM 2364 N N . CYS A 1 323 ? 1.035 -36.873 9.007 1.00 15.97 301 CYS A N 1
ATOM 2365 C CA . CYS A 1 323 ? 0.168 -36.711 7.870 1.00 15.85 301 CYS A CA 1
ATOM 2366 C C . CYS A 1 323 ? 0.641 -37.523 6.685 1.00 15.35 301 CYS A C 1
ATOM 2367 O O . CYS A 1 323 ? 1.159 -36.957 5.725 1.00 15.17 301 CYS A O 1
ATOM 2370 N N . PRO A 1 324 ? 0.460 -38.858 6.735 1.00 14.32 302 PRO A N 1
ATOM 2371 C CA . PRO A 1 324 ? 1.056 -39.717 5.741 1.00 14.93 302 PRO A CA 1
ATOM 2372 C C . PRO A 1 324 ? 0.519 -39.567 4.334 1.00 15.98 302 PRO A C 1
ATOM 2373 O O . PRO A 1 324 ? 1.307 -39.657 3.390 1.00 16.16 302 PRO A O 1
ATOM 2377 N N . ASN A 1 325 ? -0.786 -39.373 4.157 1.00 15.88 303 ASN A N 1
ATOM 2378 C CA . ASN A 1 325 ? -1.297 -39.211 2.800 1.00 17.34 303 ASN A CA 1
ATOM 2379 C C . ASN A 1 325 ? -0.609 -37.995 2.129 1.00 16.57 303 ASN A C 1
ATOM 2380 O O . ASN A 1 325 ? -0.081 -38.104 1.052 1.00 17.42 303 ASN A O 1
ATOM 2385 N N . SER A 1 326 ? -0.595 -36.847 2.789 1.00 14.99 304 SER A N 1
ATOM 2386 C CA . SER A 1 326 ? 0.049 -35.636 2.227 1.00 15.74 304 SER A CA 1
ATOM 2387 C C . SER A 1 326 ? 1.559 -35.835 1.949 1.00 15.59 304 SER A C 1
ATOM 2388 O O . SER A 1 326 ? 2.106 -35.456 0.864 1.00 13.02 304 SER A O 1
ATOM 2391 N N . ASN A 1 327 ? 2.231 -36.456 2.898 1.00 15.48 305 ASN A N 1
ATOM 2392 C CA . ASN A 1 327 ? 3.661 -36.709 2.734 1.00 16.85 305 ASN A CA 1
ATOM 2393 C C . ASN A 1 327 ? 4.000 -37.540 1.457 1.00 17.51 305 ASN A C 1
ATOM 2394 O O . ASN A 1 327 ? 5.016 -37.257 0.784 1.00 20.48 305 ASN A O 1
ATOM 2399 N N . LEU A 1 328 ? 3.183 -38.532 1.124 1.00 16.86 306 LEU A N 1
ATOM 2400 C CA . LEU A 1 328 ? 3.335 -39.267 -0.135 1.00 17.50 306 LEU A CA 1
ATOM 2401 C C . LEU A 1 328 ? 2.773 -38.521 -1.363 1.00 16.81 306 LEU A C 1
ATOM 2402 O O . LEU A 1 328 ? 3.415 -38.460 -2.440 1.00 16.87 306 LEU A O 1
ATOM 2407 N N . SER A 1 329 ? 1.576 -37.951 -1.216 1.00 16.00 307 SER A N 1
ATOM 2408 C CA . SER A 1 329 ? 0.919 -37.223 -2.315 1.00 17.16 307 SER A CA 1
ATOM 2409 C C . SER A 1 329 ? 1.767 -36.073 -2.853 1.00 17.30 307 SER A C 1
ATOM 2410 O O . SER A 1 329 ? 1.826 -35.860 -4.067 1.00 17.96 307 SER A O 1
ATOM 2413 N N . LEU A 1 330 ? 2.395 -35.330 -1.956 1.00 16.12 308 LEU A N 1
ATOM 2414 C CA . LEU A 1 330 ? 3.231 -34.202 -2.369 1.00 17.36 308 LEU A CA 1
ATOM 2415 C C . LEU A 1 330 ? 4.692 -34.579 -2.529 1.00 18.30 308 LEU A C 1
ATOM 2416 O O . LEU A 1 330 ? 5.529 -33.715 -2.699 1.00 18.86 308 LEU A O 1
ATOM 2421 N N . SER A 1 331 ? 5.010 -35.874 -2.446 1.00 18.03 309 SER A N 1
ATOM 2422 C CA . SER A 1 331 ? 6.392 -36.354 -2.515 1.00 18.64 309 SER A CA 1
ATOM 2423 C C . SER A 1 331 ? 7.309 -35.635 -1.547 1.00 18.96 309 SER A C 1
ATOM 2424 O O . SER A 1 331 ? 8.417 -35.231 -1.889 1.00 17.87 309 SER A O 1
ATOM 2427 N N . SER A 1 332 ? 6.858 -35.546 -0.296 1.00 18.63 310 SER A N 1
ATOM 2428 C CA . SER A 1 332 ? 7.590 -34.857 0.748 1.00 18.74 310 SER A CA 1
ATOM 2429 C C . SER A 1 332 ? 8.629 -35.705 1.437 1.00 19.29 310 SER A C 1
ATOM 2430 O O . SER A 1 332 ? 9.783 -35.332 1.526 1.00 19.19 310 SER A O 1
ATOM 2433 N N . GLY A 1 333 ? 8.209 -36.830 1.988 1.00 18.52 311 GLY A N 1
ATOM 2434 C CA . GLY A 1 333 ? 9.082 -37.580 2.873 1.00 17.67 311 GLY A CA 1
ATOM 2435 C C . GLY A 1 333 ? 8.284 -38.592 3.664 1.00 18.73 311 GLY A C 1
ATOM 2436 O O . GLY A 1 333 ? 7.064 -38.701 3.491 1.00 18.13 311 GLY A O 1
ATOM 2437 N N . PHE A 1 334 ? 8.992 -39.327 4.507 1.00 19.44 312 PHE A N 1
ATOM 2438 C CA . PHE A 1 334 ? 8.404 -40.312 5.399 1.00 19.58 312 PHE A CA 1
ATOM 2439 C C . PHE A 1 334 ? 8.764 -39.929 6.838 1.00 20.23 312 PHE A C 1
ATOM 2440 O O . PHE A 1 334 ? 9.942 -39.907 7.198 1.00 25.80 312 PHE A O 1
ATOM 2448 N N . LEU A 1 335 ? 7.775 -39.609 7.654 1.00 18.72 313 LEU A N 1
ATOM 2449 C CA . LEU A 1 335 ? 7.965 -39.605 9.118 1.00 17.05 313 LEU A CA 1
ATOM 2450 C C . LEU A 1 335 ? 8.262 -41.023 9.638 1.00 16.85 313 LEU A C 1
ATOM 2451 O O . LEU A 1 335 ? 7.501 -41.958 9.341 1.00 16.23 313 LEU A O 1
ATOM 2456 N N . ASN A 1 336 ? 9.361 -41.187 10.380 1.00 16.92 314 ASN A N 1
ATOM 2457 C CA . ASN A 1 336 ? 9.679 -42.450 11.062 1.00 16.78 314 ASN A CA 1
ATOM 2458 C C . ASN A 1 336 ? 8.933 -42.520 12.402 1.00 16.51 314 ASN A C 1
ATOM 2459 O O . ASN A 1 336 ? 9.435 -42.080 13.445 1.00 15.38 314 ASN A O 1
ATOM 2464 N N . VAL A 1 337 ? 7.726 -43.073 12.371 1.00 15.48 315 VAL A N 1
ATOM 2465 C CA . VAL A 1 337 ? 6.898 -43.087 13.563 1.00 15.77 315 VAL A CA 1
ATOM 2466 C C . VAL A 1 337 ? 7.529 -43.955 14.664 1.00 16.54 315 VAL A C 1
ATOM 2467 O O . VAL A 1 337 ? 7.443 -43.613 15.835 1.00 17.22 315 VAL A O 1
ATOM 2471 N N . LEU A 1 338 ? 8.132 -45.075 14.305 1.00 18.63 316 LEU A N 1
ATOM 2472 C CA . LEU A 1 338 ? 8.832 -45.888 15.308 1.00 20.54 316 LEU A CA 1
ATOM 2473 C C . LEU A 1 338 ? 9.911 -45.100 16.038 1.00 20.67 316 LEU A C 1
ATOM 2474 O O . LEU A 1 338 ? 10.052 -45.229 17.246 1.00 21.93 316 LEU A O 1
ATOM 2479 N N . GLU A 1 339 ? 10.631 -44.230 15.334 1.00 21.82 317 GLU A N 1
ATOM 2480 C CA . GLU A 1 339 ? 11.671 -43.402 15.971 1.00 24.01 317 GLU A CA 1
ATOM 2481 C C . GLU A 1 339 ? 10.993 -42.341 16.859 1.00 21.99 317 GLU A C 1
ATOM 2482 O O . GLU A 1 339 ? 11.401 -42.124 18.010 1.00 21.51 317 GLU A O 1
ATOM 2488 N N . VAL A 1 340 ? 9.904 -41.739 16.380 1.00 19.11 318 VAL A N 1
ATOM 2489 C CA . VAL A 1 340 ? 9.163 -40.807 17.210 1.00 17.57 318 VAL A CA 1
ATOM 2490 C C . VAL A 1 340 ? 8.688 -41.446 18.506 1.00 17.65 318 VAL A C 1
ATOM 2491 O O . VAL A 1 340 ? 8.726 -40.808 19.554 1.00 17.93 318 VAL A O 1
ATOM 2495 N N . LEU A 1 341 ? 8.213 -42.680 18.433 1.00 18.26 319 LEU A N 1
ATOM 2496 C CA . LEU A 1 341 ? 7.727 -43.350 19.633 1.00 19.32 319 LEU A CA 1
ATOM 2497 C C . LEU A 1 341 ? 8.877 -43.730 20.557 1.00 19.94 319 LEU A C 1
ATOM 2498 O O . LEU A 1 341 ? 8.756 -43.587 21.765 1.00 21.00 319 LEU A O 1
ATOM 2503 N N . LYS A 1 342 ? 9.974 -44.205 19.988 1.00 20.91 320 LYS A N 1
ATOM 2504 C CA . LYS A 1 342 ? 11.194 -44.493 20.739 1.00 25.56 320 LYS A CA 1
ATOM 2505 C C . LYS A 1 342 ? 11.671 -43.277 21.552 1.00 25.44 320 LYS A C 1
ATOM 2506 O O . LYS A 1 342 ? 12.233 -43.432 22.613 1.00 24.73 320 LYS A O 1
ATOM 2512 N N . HIS A 1 343 ? 11.452 -42.075 21.032 1.00 24.48 321 HIS A N 1
ATOM 2513 C CA . HIS A 1 343 ? 11.785 -40.833 21.725 1.00 24.38 321 HIS A CA 1
ATOM 2514 C C . HIS A 1 343 ? 10.724 -40.335 22.662 1.00 24.09 321 HIS A C 1
ATOM 2515 O O . HIS A 1 343 ? 10.892 -39.277 23.271 1.00 23.15 321 HIS A O 1
ATOM 2522 N N . GLU A 1 344 ? 9.607 -41.058 22.754 1.00 22.36 322 GLU A N 1
ATOM 2523 C CA . GLU A 1 344 ? 8.501 -40.723 23.641 1.00 23.60 322 GLU A CA 1
ATOM 2524 C C . GLU A 1 344 ? 7.939 -39.341 23.332 1.00 20.87 322 GLU A C 1
ATOM 2525 O O . GLU A 1 344 ? 7.587 -38.564 24.204 1.00 20.56 322 GLU A O 1
ATOM 2531 N N . VAL A 1 345 ? 7.894 -39.027 22.049 1.00 19.10 323 VAL A N 1
ATOM 2532 C CA . VAL A 1 345 ? 7.251 -37.820 21.593 1.00 17.53 323 VAL A CA 1
ATOM 2533 C C . VAL A 1 345 ? 5.767 -38.135 21.336 1.00 17.43 323 VAL A C 1
ATOM 2534 O O . VAL A 1 345 ? 5.441 -39.150 20.729 1.00 17.91 323 VAL A O 1
ATOM 2538 N N . LYS A 1 346 ? 4.897 -37.243 21.787 1.00 17.04 324 LYS A N 1
ATOM 2539 C CA . LYS A 1 346 ? 3.450 -37.324 21.560 1.00 17.73 324 LYS A CA 1
ATOM 2540 C C . LYS A 1 346 ? 3.134 -37.200 20.069 1.00 17.11 324 LYS A C 1
ATOM 2541 O O . LYS A 1 346 ? 3.669 -36.337 19.382 1.00 17.02 324 LYS A O 1
ATOM 2547 N N . ILE A 1 347 ? 2.296 -38.097 19.582 1.00 15.81 325 ILE A N 1
ATOM 2548 C CA . ILE A 1 347 ? 1.992 -38.141 18.169 1.00 15.92 325 ILE A CA 1
ATOM 2549 C C . ILE A 1 347 ? 0.537 -38.587 17.898 1.00 16.26 325 ILE A C 1
ATOM 2550 O O . ILE A 1 347 ? 0.052 -39.522 18.527 1.00 15.44 325 ILE A O 1
ATOM 2555 N N . GLY A 1 348 ? -0.137 -37.881 16.982 1.00 14.62 326 GLY A N 1
ATOM 2556 C CA . GLY A 1 348 ? -1.451 -38.255 16.461 1.00 15.96 326 GLY A CA 1
ATOM 2557 C C . GLY A 1 348 ? -1.402 -38.307 14.932 1.00 15.45 326 GLY A C 1
ATOM 2558 O O . GLY A 1 348 ? -0.341 -38.108 14.334 1.00 16.14 326 GLY A O 1
ATOM 2559 N N . LEU A 1 349 ? -2.535 -38.604 14.319 1.00 15.54 327 LEU A N 1
ATOM 2560 C CA . LEU A 1 349 ? -2.682 -38.629 12.862 1.00 15.21 327 LEU A CA 1
ATOM 2561 C C . LEU A 1 349 ? -3.522 -37.467 12.383 1.00 15.27 327 LEU A C 1
ATOM 2562 O O . LEU A 1 349 ? -4.433 -36.958 13.105 1.00 15.84 327 LEU A O 1
ATOM 2567 N N . GLY A 1 350 ? -3.259 -37.066 11.147 1.00 15.48 328 GLY A N 1
ATOM 2568 C CA . GLY A 1 350 ? -3.980 -35.987 10.516 1.00 15.58 328 GLY A CA 1
ATOM 2569 C C . GLY A 1 350 ? -4.205 -36.342 9.049 1.00 16.44 328 GLY A C 1
ATOM 2570 O O . GLY A 1 350 ? -3.486 -37.182 8.485 1.00 16.00 328 GLY A O 1
ATOM 2571 N N . THR A 1 351 ? -5.197 -35.706 8.434 1.00 16.28 329 THR A N 1
ATOM 2572 C CA . THR A 1 351 ? -5.435 -35.882 7.005 1.00 17.76 329 THR A CA 1
ATOM 2573 C C . THR A 1 351 ? -4.704 -34.845 6.173 1.00 17.86 329 THR A C 1
ATOM 2574 O O . THR A 1 351 ? -4.484 -35.045 4.968 1.00 17.03 329 THR A O 1
ATOM 2578 N N . ASP A 1 352 ? -4.368 -33.705 6.763 1.00 17.08 330 ASP A N 1
ATOM 2579 C CA . ASP A 1 352 ? -3.754 -32.620 6.013 1.00 18.09 330 ASP A CA 1
ATOM 2580 C C . ASP A 1 352 ? -4.451 -32.286 4.707 1.00 17.42 330 ASP A C 1
ATOM 2581 O O . ASP A 1 352 ? -3.776 -31.927 3.725 1.00 18.17 330 ASP A O 1
ATOM 2586 N N . VAL A 1 353 ? -5.784 -32.311 4.684 1.00 17.38 331 VAL A N 1
ATOM 2587 C CA . VAL A 1 353 ? -6.527 -31.743 3.548 1.00 16.98 331 VAL A CA 1
ATOM 2588 C C . VAL A 1 353 ? -5.974 -30.328 3.275 1.00 15.47 331 VAL A C 1
ATOM 2589 O O . VAL A 1 353 ? -5.759 -29.584 4.254 1.00 15.56 331 VAL A O 1
ATOM 2593 N N . ALA A 1 354 ? -5.740 -29.907 2.029 1.00 13.73 332 ALA A N 1
ATOM 2594 C CA . ALA A 1 354 ? -5.822 -30.684 0.785 1.00 14.84 332 ALA A CA 1
ATOM 2595 C C . ALA A 1 354 ? -4.463 -31.245 0.284 1.00 15.47 332 ALA A C 1
ATOM 2596 O O . ALA A 1 354 ? -4.393 -31.824 -0.815 1.00 17.15 332 ALA A O 1
ATOM 2598 N N . GLY A 1 355 ? -3.387 -31.040 1.030 1.00 16.07 333 GLY A N 1
ATOM 2599 C CA . GLY A 1 355 ? -2.088 -31.616 0.692 1.00 17.24 333 GLY A CA 1
ATOM 2600 C C . GLY A 1 355 ? -2.290 -33.119 0.618 1.00 18.75 333 GLY A C 1
ATOM 2601 O O . GLY A 1 355 ? -1.837 -33.752 -0.314 1.00 19.33 333 GLY A O 1
ATOM 2602 N N . GLY A 1 356 ? -2.975 -33.683 1.608 1.00 18.81 334 GLY A N 1
ATOM 2603 C CA . GLY A 1 356 ? -3.480 -35.076 1.468 1.00 21.78 334 GLY A CA 1
ATOM 2604 C C . GLY A 1 356 ? -4.876 -35.000 0.851 1.00 21.00 334 GLY A C 1
ATOM 2605 O O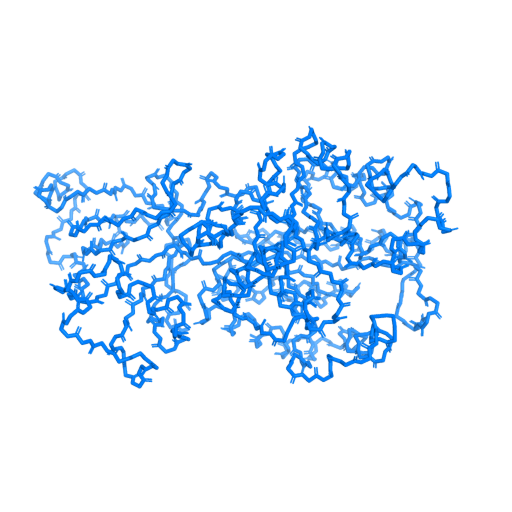 . GLY A 1 356 ? -5.668 -34.147 1.215 1.00 21.47 334 GLY A O 1
ATOM 2606 N N . TYR A 1 357 ? -5.192 -35.869 -0.087 1.00 22.79 335 TYR A N 1
ATOM 2607 C CA . TYR A 1 357 ? -6.442 -35.704 -0.817 1.00 24.62 335 TYR A CA 1
ATOM 2608 C C . TYR A 1 357 ? -7.644 -36.250 -0.087 1.00 24.70 335 TYR A C 1
ATOM 2609 O O . TYR A 1 357 ? -8.779 -35.945 -0.471 1.00 25.21 335 TYR A O 1
ATOM 2618 N N . SER A 1 358 ? -7.427 -37.071 0.940 1.00 21.43 336 SER A N 1
ATOM 2619 C CA . SER A 1 358 ? -8.558 -37.671 1.620 1.00 20.81 336 SER A CA 1
ATOM 2620 C C . SER A 1 358 ? -8.944 -36.931 2.908 1.00 19.92 336 SER A C 1
ATOM 2621 O O . SER A 1 358 ? -8.093 -36.494 3.630 1.00 20.81 336 SER A O 1
ATOM 2624 N N . TYR A 1 359 ? -10.243 -36.784 3.132 1.00 19.48 337 TYR A N 1
ATOM 2625 C CA . TYR A 1 359 ? -10.815 -36.240 4.340 1.00 19.18 337 TYR A CA 1
ATOM 2626 C C . TYR A 1 359 ? -10.992 -37.292 5.438 1.00 18.50 337 TYR A C 1
ATOM 2627 O O . TYR A 1 359 ? -11.491 -36.966 6.513 1.00 17.89 337 TYR A O 1
ATOM 2636 N N . SER A 1 360 ? -10.623 -38.539 5.162 1.00 17.23 338 SER A N 1
ATOM 2637 C CA . SER A 1 360 ? -10.932 -39.644 6.079 1.00 18.68 338 SER A CA 1
ATOM 2638 C C . SER A 1 360 ? -9.775 -40.064 6.951 1.00 17.31 338 SER A C 1
ATOM 2639 O O . SER A 1 360 ? -8.652 -40.258 6.469 1.00 17.23 338 SER A O 1
ATOM 2642 N N . MET A 1 361 ? -10.056 -40.212 8.249 1.00 16.47 339 MET A N 1
ATOM 2643 C CA . MET A 1 361 ? -9.100 -40.701 9.187 1.00 16.23 339 MET A CA 1
ATOM 2644 C C . MET A 1 361 ? -8.832 -42.187 8.987 1.00 16.30 339 MET A C 1
ATOM 2645 O O . MET A 1 361 ? -7.721 -42.654 9.294 1.00 14.60 339 MET A O 1
ATOM 2650 N N . LEU A 1 362 ? -9.813 -42.910 8.449 1.00 15.80 340 LEU A N 1
ATOM 2651 C CA . LEU A 1 362 ? -9.592 -44.300 8.026 1.00 16.76 340 LEU A CA 1
ATOM 2652 C C . LEU A 1 362 ? -8.552 -44.344 6.917 1.00 16.18 340 LEU A C 1
ATOM 2653 O O . LEU A 1 362 ? -7.622 -45.132 6.976 1.00 14.34 340 LEU A O 1
ATOM 2658 N N . ASP A 1 363 ? -8.637 -43.435 5.949 1.00 17.57 341 ASP A N 1
ATOM 2659 C CA . ASP A 1 363 ? -7.524 -43.281 5.005 1.00 18.70 341 ASP A CA 1
ATOM 2660 C C . ASP A 1 363 ? -6.180 -42.974 5.703 1.00 18.02 341 ASP A C 1
ATOM 2661 O O . ASP A 1 363 ? -5.136 -43.533 5.320 1.00 17.59 341 ASP A O 1
ATOM 2666 N N . ALA A 1 364 ? -6.184 -42.106 6.709 1.00 16.14 342 ALA A N 1
ATOM 2667 C CA . ALA A 1 364 ? -4.946 -41.760 7.392 1.00 15.70 342 ALA A CA 1
ATOM 2668 C C . ALA A 1 364 ? -4.353 -43.004 8.108 1.00 15.54 342 ALA A C 1
ATOM 2669 O O . ALA A 1 364 ? -3.151 -43.180 8.150 1.00 13.28 342 ALA A O 1
ATOM 2671 N N . ILE A 1 365 ? -5.220 -43.840 8.667 1.00 14.81 343 ILE A N 1
ATOM 2672 C CA . ILE A 1 365 ? -4.773 -45.019 9.370 1.00 14.00 343 ILE A CA 1
ATOM 2673 C C . ILE A 1 365 ? -4.078 -45.947 8.360 1.00 13.26 343 ILE A C 1
ATOM 2674 O O . ILE A 1 365 ? -2.959 -46.396 8.569 1.00 12.23 343 ILE A O 1
ATOM 2679 N N . ARG A 1 366 ? -4.733 -46.175 7.234 1.00 13.63 344 ARG A N 1
ATOM 2680 C CA . ARG A 1 366 ? -4.194 -47.057 6.199 1.00 14.04 344 ARG A CA 1
ATOM 2681 C C . ARG A 1 366 ? -2.859 -46.575 5.655 1.00 14.03 344 ARG A C 1
ATOM 2682 O O . ARG A 1 366 ? -1.951 -47.367 5.427 1.00 12.30 344 ARG A O 1
ATOM 2690 N N . ARG A 1 367 ? -2.783 -45.285 5.383 1.00 13.89 345 ARG A N 1
ATOM 2691 C CA . ARG A 1 367 ? -1.555 -44.681 4.876 1.00 14.96 345 ARG A CA 1
ATOM 2692 C C . ARG A 1 367 ? -0.421 -44.721 5.896 1.00 13.68 345 ARG A C 1
ATOM 2693 O O . ARG A 1 367 ? 0.715 -44.915 5.527 1.00 14.08 345 ARG A O 1
ATOM 2701 N N . ALA A 1 368 ? -0.724 -44.521 7.165 1.00 13.38 346 ALA A N 1
ATOM 2702 C CA . ALA A 1 368 ? 0.269 -44.647 8.215 1.00 13.11 346 ALA A CA 1
ATOM 2703 C C . ALA A 1 368 ? 0.900 -46.037 8.263 1.00 13.54 346 ALA A C 1
ATOM 2704 O O . ALA A 1 368 ? 2.123 -46.164 8.389 1.00 12.74 346 ALA A O 1
ATOM 2706 N N . VAL A 1 369 ? 0.083 -47.083 8.127 1.00 13.80 347 VAL A N 1
ATOM 2707 C CA . VAL A 1 369 ? 0.612 -48.449 8.100 1.00 13.57 347 VAL A CA 1
ATOM 2708 C C . VAL A 1 369 ? 1.535 -48.576 6.911 1.00 13.56 347 VAL A C 1
ATOM 2709 O O . VAL A 1 369 ? 2.646 -49.081 7.006 1.00 12.43 347 VAL A O 1
ATOM 2713 N N . MET A 1 370 ? 1.081 -48.069 5.778 1.00 14.91 348 MET A N 1
ATOM 2714 C CA . MET A 1 370 ? 1.864 -48.163 4.558 1.00 17.48 348 MET A CA 1
ATOM 2715 C C . MET A 1 370 ? 3.222 -47.422 4.646 1.00 15.45 348 MET A C 1
ATOM 2716 O O . MET A 1 370 ? 4.214 -47.963 4.199 1.00 14.53 348 MET A O 1
ATOM 2721 N N . VAL A 1 371 ? 3.260 -46.214 5.220 1.00 14.91 349 VAL A N 1
ATOM 2722 C CA . VAL A 1 371 ? 4.572 -45.476 5.425 1.00 14.79 349 VAL A CA 1
ATOM 2723 C C . VAL A 1 371 ? 5.574 -46.279 6.283 1.00 14.20 349 VAL A C 1
ATOM 2724 O O . VAL A 1 371 ? 6.777 -46.388 5.959 1.00 12.56 349 VAL A O 1
ATOM 2728 N N . SER A 1 372 ? 5.069 -46.917 7.335 1.00 15.17 350 SER A N 1
ATOM 2729 C CA . SER A 1 372 ? 5.935 -47.721 8.181 1.00 15.96 350 SER A CA 1
ATOM 2730 C C . SER A 1 372 ? 6.472 -48.923 7.429 1.00 15.73 350 SER A C 1
ATOM 2731 O O . SER A 1 372 ? 7.632 -49.303 7.609 1.00 16.77 350 SER A O 1
ATOM 2734 N N . ASN A 1 373 ? 5.656 -49.501 6.558 1.00 17.01 351 ASN A N 1
ATOM 2735 C CA . ASN A 1 373 ? 6.120 -50.569 5.661 1.00 16.64 351 ASN A CA 1
ATOM 2736 C C . ASN A 1 373 ? 7.165 -50.070 4.658 1.00 15.95 351 ASN A C 1
ATOM 2737 O O . ASN A 1 373 ? 8.052 -50.803 4.289 1.00 14.73 351 ASN A O 1
ATOM 2742 N N . ILE A 1 374 ? 6.998 -48.852 4.145 1.00 16.19 352 ILE A N 1
ATOM 2743 C CA . ILE A 1 374 ? 8.030 -48.266 3.293 1.00 16.37 352 ILE A CA 1
ATOM 2744 C C . ILE A 1 374 ? 9.378 -48.210 3.985 1.00 16.64 352 ILE A C 1
ATOM 2745 O O . ILE A 1 374 ? 10.388 -48.566 3.421 1.00 16.39 352 ILE A O 1
ATOM 2750 N N . LEU A 1 375 ? 9.401 -47.795 5.243 1.00 17.48 353 LEU A N 1
ATOM 2751 C CA . LEU A 1 375 ? 10.626 -47.781 5.998 1.00 17.10 353 LEU A CA 1
ATOM 2752 C C . LEU A 1 375 ? 11.247 -49.178 6.232 1.00 18.46 353 LEU A C 1
ATOM 2753 O O . LEU A 1 375 ? 12.493 -49.315 6.277 1.00 18.07 353 LEU A O 1
ATOM 2758 N N . LEU A 1 376 ? 10.405 -50.208 6.343 1.00 18.13 354 LEU A N 1
ATOM 2759 C CA . LEU A 1 376 ? 10.889 -51.599 6.454 1.00 17.75 354 LEU A CA 1
ATOM 2760 C C . LEU A 1 376 ? 11.495 -52.083 5.111 1.00 17.10 354 LEU A C 1
ATOM 2761 O O . LEU A 1 376 ? 12.606 -52.613 5.084 1.00 16.05 354 LEU A O 1
ATOM 2766 N N . ILE A 1 377 ? 10.816 -51.815 3.992 1.00 18.04 355 ILE A N 1
ATOM 2767 C CA . ILE A 1 377 ? 11.304 -52.174 2.667 1.00 17.64 355 ILE A CA 1
ATOM 2768 C C . ILE A 1 377 ? 12.669 -51.518 2.371 1.00 20.89 355 ILE A C 1
ATOM 2769 O O . ILE A 1 377 ? 13.545 -52.139 1.795 1.00 21.82 355 ILE A O 1
ATOM 2774 N N . ASN A 1 378 ? 12.826 -50.254 2.749 1.00 20.85 356 ASN A N 1
ATOM 2775 C CA . ASN A 1 378 ? 14.068 -49.511 2.542 1.00 22.99 356 ASN A CA 1
ATOM 2776 C C . ASN A 1 378 ? 15.121 -49.840 3.591 1.00 22.82 356 ASN A C 1
ATOM 2777 O O . ASN A 1 378 ? 16.109 -49.174 3.650 1.00 24.04 356 ASN A O 1
ATOM 2782 N N . LYS A 1 379 ? 14.829 -50.759 4.502 1.00 25.73 357 LYS A N 1
ATOM 2783 C CA . LYS A 1 379 ? 15.729 -51.114 5.600 1.00 27.48 357 LYS A CA 1
ATOM 2784 C C . LYS A 1 379 ? 16.166 -49.971 6.563 1.00 25.69 357 LYS A C 1
ATOM 2785 O O . LYS A 1 379 ? 17.166 -50.092 7.237 1.00 27.38 357 LYS A O 1
ATOM 2791 N N . VAL A 1 380 ? 15.405 -48.894 6.652 1.00 24.08 358 VAL A N 1
ATOM 2792 C CA . VAL A 1 380 ? 15.598 -47.875 7.706 1.00 22.89 358 VAL A CA 1
ATOM 2793 C C . VAL A 1 380 ? 15.208 -48.449 9.069 1.00 22.36 358 VAL A C 1
ATOM 2794 O O . VAL A 1 380 ? 15.898 -48.254 10.054 1.00 22.58 358 VAL A O 1
ATOM 2798 N N . ASN A 1 381 ? 14.087 -49.160 9.131 1.00 22.97 359 ASN A N 1
ATOM 2799 C CA . ASN A 1 381 ? 13.650 -49.797 10.360 1.00 22.01 359 ASN A CA 1
ATOM 2800 C C . ASN A 1 381 ? 13.680 -51.305 10.176 1.00 23.62 359 ASN A C 1
ATOM 2801 O O . ASN A 1 381 ? 13.629 -51.797 9.051 1.00 20.89 359 ASN A O 1
ATOM 2806 N N . GLU A 1 382 ? 13.674 -52.021 11.295 1.00 26.50 360 GLU A N 1
ATOM 2807 C CA . GLU A 1 382 ? 13.609 -53.484 11.308 1.00 29.24 360 GLU A CA 1
ATOM 2808 C C . GLU A 1 382 ? 12.208 -54.051 11.400 1.00 27.07 360 GLU A C 1
ATOM 2809 O O . GLU A 1 382 ? 12.003 -55.250 11.211 1.00 27.79 360 GLU A O 1
ATOM 2815 N N . LYS A 1 383 ? 11.238 -53.200 11.677 1.00 25.78 361 LYS A N 1
ATOM 2816 C CA . LYS A 1 383 ? 9.858 -53.616 11.710 1.00 27.45 361 LYS A CA 1
ATOM 2817 C C . LYS A 1 383 ? 8.936 -52.467 11.319 1.00 25.37 361 LYS A C 1
ATOM 2818 O O . LYS A 1 383 ? 9.371 -51.339 11.150 1.00 21.44 361 LYS A O 1
ATOM 2824 N N . SER A 1 384 ? 7.665 -52.789 11.180 1.00 23.83 362 SER A N 1
ATOM 2825 C CA . SER A 1 384 ? 6.661 -51.814 10.787 1.00 24.36 362 SER A CA 1
ATOM 2826 C C . SER A 1 384 ? 5.669 -51.664 11.930 1.00 23.22 362 SER A C 1
ATOM 2827 O O . SER A 1 384 ? 5.772 -52.351 12.941 1.00 25.04 362 SER A O 1
ATOM 2830 N N . LEU A 1 385 ? 4.760 -50.720 11.815 1.00 22.88 363 LEU A N 1
ATOM 2831 C CA . LEU A 1 385 ? 3.752 -50.513 12.825 1.00 22.46 363 LEU A CA 1
ATOM 2832 C C . LEU A 1 385 ? 2.651 -51.495 12.554 1.00 21.54 363 LEU A C 1
ATOM 2833 O O . LEU A 1 385 ? 2.254 -51.659 11.414 1.00 22.19 363 LEU A O 1
ATOM 2838 N N . THR A 1 386 ? 2.096 -52.092 13.591 1.00 20.59 364 THR A N 1
ATOM 2839 C CA . THR A 1 386 ? 0.877 -52.902 13.423 1.00 21.24 364 THR A CA 1
ATOM 2840 C C . THR A 1 386 ? -0.379 -52.027 13.209 1.00 20.22 364 THR A C 1
ATOM 2841 O O . THR A 1 386 ? -0.438 -50.852 13.595 1.00 18.16 364 THR A O 1
ATOM 2845 N N . LEU A 1 387 ? -1.401 -52.614 12.599 1.00 19.50 365 LEU A N 1
ATOM 2846 C CA . LEU A 1 387 ? -2.666 -51.931 12.446 1.00 19.25 365 LEU A CA 1
ATOM 2847 C C . LEU A 1 387 ? -3.223 -51.473 13.798 1.00 18.84 365 LEU A C 1
ATOM 2848 O O . LEU A 1 387 ? -3.757 -50.358 13.901 1.00 16.75 365 LEU A O 1
ATOM 2853 N N . LYS A 1 388 ? -3.080 -52.316 14.828 1.00 17.48 366 LYS A N 1
ATOM 2854 C CA . LYS A 1 388 ? -3.525 -51.945 16.163 1.00 18.76 366 LYS A CA 1
ATOM 2855 C C . LYS A 1 388 ? -2.802 -50.721 16.723 1.00 17.53 366 LYS A C 1
ATOM 2856 O O . LYS A 1 388 ? -3.447 -49.828 17.288 1.00 18.24 366 LYS A O 1
ATOM 2862 N N . GLU A 1 389 ? -1.496 -50.642 16.545 1.00 17.73 367 GLU A N 1
ATOM 2863 C CA . GLU A 1 389 ? -0.779 -49.452 17.019 1.00 19.48 367 GLU A CA 1
ATOM 2864 C C . GLU A 1 389 ? -1.252 -48.188 16.326 1.00 16.27 367 GLU A C 1
ATOM 2865 O O . GLU A 1 389 ? -1.336 -47.126 16.947 1.00 15.61 367 GLU A O 1
ATOM 2871 N N . VAL A 1 390 ? -1.499 -48.280 15.020 1.00 14.96 368 VAL A N 1
ATOM 2872 C CA . VAL A 1 390 ? -2.008 -47.141 14.275 1.00 14.93 368 VAL A CA 1
ATOM 2873 C C . VAL A 1 390 ? -3.427 -46.749 14.676 1.00 14.95 368 VAL A C 1
ATOM 2874 O O . VAL A 1 390 ? -3.759 -45.553 14.775 1.00 15.39 368 VAL A O 1
ATOM 2878 N N . PHE A 1 391 ? -4.262 -47.747 14.950 1.00 15.41 369 PHE A N 1
ATOM 2879 C CA . PHE A 1 391 ? -5.590 -47.500 15.530 1.00 16.49 369 PHE A CA 1
ATOM 2880 C C . PHE A 1 391 ? -5.500 -46.692 16.842 1.00 15.07 369 PHE A C 1
ATOM 2881 O O . PHE A 1 391 ? -6.261 -45.727 17.056 1.00 13.20 369 PHE A O 1
ATOM 2889 N N . ARG A 1 392 ? -4.505 -47.021 17.648 1.00 15.50 370 ARG A N 1
ATOM 2890 C CA . ARG A 1 392 ? -4.286 -46.285 18.921 1.00 15.95 370 ARG A CA 1
ATOM 2891 C C . ARG A 1 392 ? -3.847 -44.824 18.651 1.00 16.66 370 ARG A C 1
ATOM 2892 O O . ARG A 1 392 ? -4.327 -43.897 19.301 1.00 16.42 370 ARG A O 1
ATOM 2900 N N . LEU A 1 393 ? -2.972 -44.633 17.663 1.00 17.37 371 LEU A N 1
ATOM 2901 C CA . LEU A 1 393 ? -2.598 -43.267 17.238 1.00 17.76 371 LEU A CA 1
ATOM 2902 C C . LEU A 1 393 ? -3.811 -42.440 16.810 1.00 16.05 371 LEU A C 1
ATOM 2903 O O . LEU A 1 393 ? -3.906 -41.270 17.115 1.00 16.68 371 LEU A O 1
ATOM 2908 N N . ALA A 1 394 ? -4.752 -43.064 16.118 1.00 15.93 372 ALA A N 1
ATOM 2909 C CA . ALA A 1 394 ? -5.866 -42.348 15.527 1.00 15.17 372 ALA A CA 1
ATOM 2910 C C . ALA A 1 394 ? -6.899 -41.886 16.541 1.00 16.52 372 ALA A C 1
ATOM 2911 O O . ALA A 1 394 ? -7.752 -41.050 16.209 1.00 16.37 372 ALA A O 1
ATOM 2913 N N . THR A 1 395 ? -6.840 -42.450 17.760 1.00 16.30 373 THR A N 1
ATOM 2914 C CA . THR A 1 395 ? -7.819 -42.224 18.816 1.00 17.80 373 THR A CA 1
ATOM 2915 C C . THR A 1 395 ? -7.067 -41.645 20.049 1.00 18.76 373 THR A C 1
ATOM 2916 O O . THR A 1 395 ? -6.961 -40.436 20.224 1.00 18.54 373 THR A O 1
ATOM 2920 N N . LEU A 1 396 ? -6.508 -42.507 20.869 1.00 19.13 374 LEU A N 1
ATOM 2921 C CA . LEU A 1 396 ? -5.812 -42.074 22.100 1.00 19.14 374 LEU A CA 1
ATOM 2922 C C . LEU A 1 396 ? -4.544 -41.222 21.868 1.00 19.19 374 LEU A C 1
ATOM 2923 O O . LEU A 1 396 ? -4.309 -40.263 22.600 1.00 18.10 374 LEU A O 1
ATOM 2928 N N . GLY A 1 397 ? -3.742 -41.578 20.865 1.00 19.09 375 GLY A N 1
ATOM 2929 C CA . GLY A 1 397 ? -2.516 -40.856 20.547 1.00 19.64 375 GLY A CA 1
ATOM 2930 C C . GLY A 1 397 ? -2.812 -39.442 20.158 1.00 19.80 375 GLY A C 1
ATOM 2931 O O . GLY A 1 397 ? -2.254 -38.501 20.731 1.00 20.82 375 GLY A O 1
ATOM 2932 N N . GLY A 1 398 ? -3.736 -39.293 19.212 1.00 19.73 376 GLY A N 1
ATOM 2933 C CA . GLY A 1 398 ? -4.249 -37.983 18.810 1.00 20.43 376 GLY A CA 1
ATOM 2934 C C . GLY A 1 398 ? -4.833 -37.169 19.934 1.00 20.03 376 GLY A C 1
ATOM 2935 O O . GLY A 1 398 ? -4.601 -35.958 20.046 1.00 20.01 376 GLY A O 1
ATOM 2936 N N . SER A 1 399 ? -5.602 -37.810 20.798 1.00 20.63 377 SER A N 1
ATOM 2937 C CA . SER A 1 399 ? -6.162 -37.063 21.905 1.00 21.63 377 SER A CA 1
ATOM 2938 C C . SER A 1 399 ? -5.027 -36.581 22.799 1.00 18.96 377 SER A C 1
ATOM 2939 O O . SER A 1 399 ? -5.006 -35.439 23.238 1.00 18.82 377 SER A O 1
ATOM 2942 N N . GLN A 1 400 ? -4.066 -37.440 23.055 1.00 19.94 378 GLN A N 1
ATOM 2943 C CA . GLN A 1 400 ? -2.899 -36.998 23.821 1.00 20.55 378 GLN A CA 1
ATOM 2944 C C . GLN A 1 400 ? -2.161 -35.845 23.116 1.00 20.59 378 GLN A C 1
ATOM 2945 O O . GLN A 1 400 ? -1.862 -34.846 23.749 1.00 20.67 378 GLN A O 1
ATOM 2951 N N . ALA A 1 401 ? -1.938 -35.951 21.806 1.00 19.15 379 ALA A N 1
ATOM 2952 C CA . ALA A 1 401 ? -1.291 -34.865 21.042 1.00 17.97 379 ALA A CA 1
ATOM 2953 C C . ALA A 1 401 ? -1.972 -33.501 21.168 1.00 19.43 379 ALA A C 1
ATOM 2954 O O . ALA A 1 401 ? -1.282 -32.482 21.213 1.00 21.29 379 ALA A O 1
ATOM 2956 N N . LEU A 1 402 ? -3.303 -33.467 21.275 1.00 17.43 380 LEU A N 1
ATOM 2957 C CA . LEU A 1 402 ? -4.053 -32.233 21.478 1.00 18.80 380 LEU A CA 1
ATOM 2958 C C . LEU A 1 402 ? -4.316 -31.853 22.945 1.00 19.65 380 LEU A C 1
ATOM 2959 O O . LEU A 1 402 ? -5.087 -30.911 23.205 1.00 23.23 380 LEU A O 1
ATOM 2964 N N . GLY A 1 403 ? -3.712 -32.573 23.873 1.00 19.74 381 GLY A N 1
ATOM 2965 C CA . GLY A 1 403 ? -3.879 -32.301 25.317 1.00 21.73 381 GLY A CA 1
ATOM 2966 C C . GLY A 1 403 ? -5.263 -32.676 25.859 1.00 23.23 381 GLY A C 1
ATOM 2967 O O . GLY A 1 403 ? -5.677 -32.152 26.888 1.00 22.17 381 GLY A O 1
ATOM 2968 N N . LEU A 1 404 ? -5.968 -33.591 25.185 1.00 22.73 382 LEU A N 1
ATOM 2969 C CA . LEU A 1 404 ? -7.358 -33.951 25.539 1.00 22.88 382 LEU A CA 1
ATOM 2970 C C . LEU A 1 404 ? -7.545 -35.377 26.065 1.00 23.47 382 LEU A C 1
ATOM 2971 O O . LEU A 1 404 ? -8.677 -35.843 26.221 1.00 21.78 382 LEU A O 1
ATOM 2976 N N . ASP A 1 405 ? -6.458 -36.069 26.336 1.00 24.90 383 ASP A N 1
ATOM 2977 C CA . ASP A 1 405 ? -6.551 -37.475 26.688 1.00 27.93 383 ASP A CA 1
ATOM 2978 C C . ASP A 1 405 ? -7.057 -37.753 28.103 1.00 30.42 383 ASP A C 1
ATOM 2979 O O . ASP A 1 405 ? -7.296 -38.917 28.439 1.00 29.20 383 ASP A O 1
ATOM 2984 N N . GLY A 1 406 ? -7.176 -36.703 28.917 1.00 31.65 384 GLY A N 1
ATOM 2985 C CA . GLY A 1 406 ? -7.933 -36.765 30.170 1.00 31.39 384 GLY A CA 1
ATOM 2986 C C . GLY A 1 406 ? -9.436 -36.758 29.934 1.00 32.12 384 GLY A C 1
ATOM 2987 O O . GLY A 1 406 ? -10.180 -37.227 30.775 1.00 32.56 384 GLY A O 1
ATOM 2988 N N . GLU A 1 407 ? -9.891 -36.260 28.779 1.00 30.80 385 GLU A N 1
ATOM 2989 C CA . GLU A 1 407 ? -11.317 -36.161 28.477 1.00 30.43 385 GLU A CA 1
ATOM 2990 C C . GLU A 1 407 ? -11.834 -37.134 27.404 1.00 29.15 385 GLU A C 1
ATOM 2991 O O . GLU A 1 407 ? -13.011 -37.514 27.457 1.00 24.81 385 GLU A O 1
ATOM 2997 N N . ILE A 1 408 ? -10.998 -37.514 26.430 1.00 24.30 386 ILE A N 1
ATOM 2998 C CA . ILE A 1 408 ? -11.462 -38.336 25.298 1.00 23.95 386 ILE A CA 1
ATOM 2999 C C . ILE A 1 408 ? -10.403 -39.357 24.943 1.00 23.11 386 ILE A C 1
ATOM 3000 O O . ILE A 1 408 ? -9.328 -39.397 25.549 1.00 26.03 386 ILE A O 1
ATOM 3005 N N . GLY A 1 409 ? -10.707 -40.154 23.924 1.00 21.93 387 GLY A N 1
ATOM 3006 C CA . GLY A 1 409 ? -9.722 -40.994 23.262 1.00 21.79 387 GLY A CA 1
ATOM 3007 C C . GLY A 1 409 ? -9.943 -42.475 23.492 1.00 21.34 387 GLY A C 1
ATOM 3008 O O . GLY A 1 409 ? -9.393 -43.315 22.742 1.00 21.00 387 GLY A O 1
ATOM 3009 N N . ASN A 1 410 ? -10.635 -42.807 24.587 1.00 19.88 388 ASN A N 1
ATOM 3010 C CA . ASN A 1 410 ? -11.102 -44.188 24.826 1.00 20.70 388 ASN A CA 1
ATOM 3011 C C . ASN A 1 410 ? -12.324 -44.242 25.782 1.00 20.68 388 ASN A C 1
ATOM 3012 O O . ASN A 1 410 ? -12.882 -43.196 26.149 1.00 20.74 388 ASN A O 1
ATOM 3017 N N . PHE A 1 411 ? -12.745 -45.461 26.142 1.00 21.60 389 PHE A N 1
ATOM 3018 C CA . PHE A 1 411 ? -13.920 -45.691 26.987 1.00 23.43 389 PHE A CA 1
ATOM 3019 C C . PHE A 1 411 ? -13.378 -45.962 28.389 1.00 26.75 389 PHE A C 1
ATOM 3020 O O . PHE A 1 411 ? -12.872 -47.046 28.694 1.00 32.49 389 PHE A O 1
ATOM 3028 N N . GLU A 1 412 ? -13.369 -44.923 29.180 1.00 30.21 390 GLU A N 1
ATOM 3029 C CA . GLU A 1 412 ? -12.939 -44.989 30.554 1.00 32.09 390 GLU A CA 1
ATOM 3030 C C . GLU A 1 412 ? -13.939 -44.155 31.260 1.00 28.77 390 GLU A C 1
ATOM 3031 O O . GLU A 1 412 ? -14.339 -43.107 30.759 1.00 25.43 390 GLU A O 1
ATOM 3037 N N . VAL A 1 413 ? -14.318 -44.609 32.450 1.00 28.24 391 VAL A N 1
ATOM 3038 C CA . VAL A 1 413 ? -15.215 -43.870 33.307 1.00 25.28 391 VAL A CA 1
ATOM 3039 C C . VAL A 1 413 ? -14.576 -42.532 33.607 1.00 23.16 391 VAL A C 1
ATOM 3040 O O . VAL A 1 413 ? -13.418 -42.478 33.946 1.00 24.06 391 VAL A O 1
ATOM 3044 N N . GLY A 1 414 ? -15.338 -41.461 33.483 1.00 23.89 392 GLY A N 1
ATOM 3045 C CA . GLY A 1 414 ? -14.802 -40.123 33.666 1.00 24.96 392 GLY A CA 1
ATOM 3046 C C . GLY A 1 414 ? -14.755 -39.361 32.346 1.00 24.72 392 GLY A C 1
ATOM 3047 O O . GLY A 1 414 ? -14.932 -38.145 32.315 1.00 22.95 392 GLY A O 1
ATOM 3048 N N . LYS A 1 415 ? -14.532 -40.072 31.255 1.00 24.28 393 LYS A N 1
ATOM 3049 C CA . LYS A 1 415 ? -14.363 -39.420 29.949 1.00 23.58 393 LYS A CA 1
ATOM 3050 C C . LYS A 1 415 ? -15.686 -39.065 29.275 1.00 24.94 393 LYS A C 1
ATOM 3051 O O . LYS A 1 415 ? -16.739 -39.690 29.523 1.00 23.11 393 LYS A O 1
ATOM 3057 N N . GLU A 1 416 ? -15.618 -38.072 28.400 1.00 23.24 394 GLU A N 1
ATOM 3058 C CA . GLU A 1 416 ? -16.695 -37.757 27.501 1.00 25.40 394 GLU A CA 1
ATOM 3059 C C . GLU A 1 416 ? -16.945 -38.917 26.521 1.00 23.81 394 GLU A C 1
ATOM 3060 O O . GLU A 1 416 ? -16.020 -39.592 26.078 1.00 24.42 394 GLU A O 1
ATOM 3066 N N . PHE A 1 417 ? -18.209 -39.176 26.239 1.00 21.74 395 PHE A N 1
ATOM 3067 C CA . PHE A 1 417 ? -18.585 -40.201 25.271 1.00 22.22 395 PHE A CA 1
ATOM 3068 C C . PHE A 1 417 ? -18.489 -39.622 23.865 1.00 21.28 395 PHE A C 1
ATOM 3069 O O . PHE A 1 417 ? -19.463 -39.059 23.360 1.00 22.41 395 PHE A O 1
ATOM 3077 N N . ASP A 1 418 ? -17.288 -39.727 23.278 1.00 21.02 396 ASP A N 1
ATOM 3078 C CA . ASP A 1 418 ? -17.033 -39.395 21.852 1.00 21.10 396 ASP A CA 1
ATOM 3079 C C . ASP A 1 418 ? -16.863 -40.770 21.186 1.00 19.59 396 ASP A C 1
ATOM 3080 O O . ASP A 1 418 ? -15.913 -41.481 21.485 1.00 19.58 396 ASP A O 1
ATOM 3085 N N . ALA A 1 419 ? -17.804 -41.163 20.343 1.00 18.30 397 ALA A N 1
ATOM 3086 C CA . ALA A 1 419 ? -17.839 -42.539 19.871 1.00 18.55 397 ALA A CA 1
ATOM 3087 C C . ALA A 1 419 ? -18.611 -42.655 18.584 1.00 16.92 397 ALA A C 1
ATOM 3088 O O . ALA A 1 419 ? -19.481 -41.837 18.284 1.00 16.72 397 ALA A O 1
ATOM 3090 N N . ILE A 1 420 ? -18.333 -43.738 17.870 1.00 16.58 398 ILE A N 1
ATOM 3091 C CA . ILE A 1 420 ? -18.940 -44.029 16.624 1.00 15.47 398 ILE A CA 1
ATOM 3092 C C . ILE A 1 420 ? -19.391 -45.483 16.661 1.00 15.17 398 ILE A C 1
ATOM 3093 O O . ILE A 1 420 ? -18.641 -46.386 17.069 1.00 13.84 398 ILE A O 1
ATOM 3098 N N . LEU A 1 421 ? -20.649 -45.691 16.263 1.00 15.24 399 LEU A N 1
ATOM 3099 C CA . LEU A 1 421 ? -21.224 -47.015 16.151 1.00 15.09 399 LEU A CA 1
ATOM 3100 C C . LEU A 1 421 ? -20.950 -47.520 14.774 1.00 14.66 399 LEU A C 1
ATOM 3101 O O . LEU A 1 421 ? -21.386 -46.916 13.783 1.00 14.69 399 LEU A O 1
ATOM 3106 N N . ILE A 1 422 ? -20.237 -48.644 14.702 1.00 13.92 400 ILE A N 1
ATOM 3107 C CA . ILE A 1 422 ? -19.875 -49.221 13.438 1.00 14.48 400 ILE A CA 1
ATOM 3108 C C . ILE A 1 422 ? -20.803 -50.422 13.148 1.00 15.30 400 ILE A C 1
ATOM 3109 O O . ILE A 1 422 ? -21.035 -51.277 14.017 1.00 13.49 400 ILE A O 1
ATOM 3114 N N . ASN A 1 423 ? -21.314 -50.478 11.924 1.00 15.05 401 ASN A N 1
ATOM 3115 C CA . ASN A 1 423 ? -22.057 -51.606 11.464 1.00 17.12 401 ASN A CA 1
ATOM 3116 C C . ASN A 1 423 ? -21.441 -52.108 10.181 1.00 17.31 401 ASN A C 1
ATOM 3117 O O . ASN A 1 423 ? -21.683 -51.559 9.111 1.00 16.94 401 ASN A O 1
ATOM 3122 N N . PRO A 1 424 ? -20.665 -53.173 10.275 1.00 18.68 402 PRO A N 1
ATOM 3123 C CA . PRO A 1 424 ? -20.021 -53.722 9.082 1.00 20.92 402 PRO A CA 1
ATOM 3124 C C . PRO A 1 424 ? -20.986 -54.335 8.072 1.00 22.86 402 PRO A C 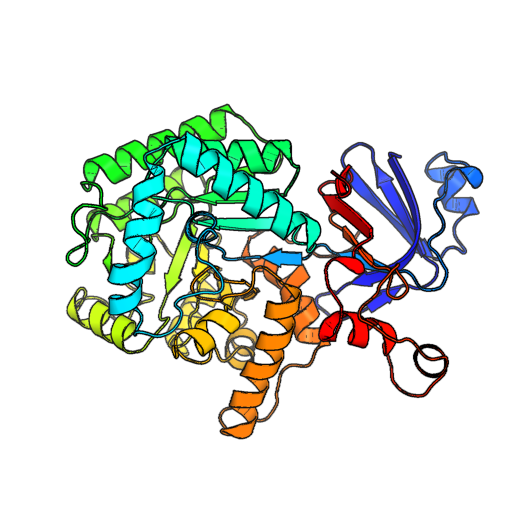1
ATOM 3125 O O . PRO A 1 424 ? -20.598 -54.512 6.926 1.00 25.30 402 PRO A O 1
ATOM 3129 N N . LYS A 1 425 ? -22.242 -54.564 8.472 1.00 24.60 403 LYS A N 1
ATOM 3130 C CA . LYS A 1 425 ? -23.276 -55.113 7.601 1.00 26.52 403 LYS A CA 1
ATOM 3131 C C . LYS A 1 425 ? -24.296 -54.089 7.209 1.00 26.40 403 LYS A C 1
ATOM 3132 O O . LYS A 1 425 ? -25.424 -54.451 6.906 1.00 24.91 403 LYS A O 1
ATOM 3138 N N . ALA A 1 426 ? -23.949 -52.803 7.244 1.00 25.96 404 ALA A N 1
ATOM 3139 C CA . ALA A 1 426 ? -24.930 -51.783 6.915 1.00 25.92 404 ALA A CA 1
ATOM 3140 C C . ALA A 1 426 ? -25.360 -51.924 5.457 1.00 27.26 404 ALA A C 1
ATOM 3141 O O . ALA A 1 426 ? -24.750 -52.670 4.676 1.00 25.20 404 ALA A O 1
ATOM 3143 N N . SER A 1 427 ? -26.442 -51.234 5.111 1.00 28.45 405 SER A N 1
ATOM 3144 C CA . SER A 1 427 ? -26.921 -51.200 3.744 1.00 31.58 405 SER A CA 1
ATOM 3145 C C . SER A 1 427 ? -25.807 -50.715 2.877 1.00 29.23 405 SER A C 1
ATOM 3146 O O . SER A 1 427 ? -25.197 -49.690 3.178 1.00 29.90 405 SER A O 1
ATOM 3149 N N . ASP A 1 428 ? -25.536 -51.474 1.824 1.00 27.63 406 ASP A N 1
ATOM 3150 C CA . ASP A 1 428 ? -24.634 -51.081 0.764 1.00 26.97 406 ASP A CA 1
ATOM 3151 C C . ASP A 1 428 ? -23.191 -51.048 1.250 1.00 23.57 406 ASP A C 1
ATOM 3152 O O . ASP A 1 428 ? -22.355 -50.313 0.738 1.00 21.23 406 ASP A O 1
ATOM 3157 N N . SER A 1 429 ? -22.938 -51.823 2.292 1.00 20.74 407 SER A N 1
ATOM 3158 C CA . SER A 1 429 ? -21.671 -51.850 2.913 1.00 19.13 407 SER A CA 1
ATOM 3159 C C . SER A 1 429 ? -20.603 -52.243 1.915 1.00 19.31 407 SER A C 1
ATOM 3160 O O . SER A 1 429 ? -20.801 -53.158 1.125 1.00 18.16 407 SER A O 1
ATOM 3163 N N . PRO A 1 430 ? -19.444 -51.572 1.977 1.00 19.04 408 PRO A N 1
ATOM 3164 C CA . PRO A 1 430 ? -18.323 -51.951 1.122 1.00 18.74 408 PRO A CA 1
ATOM 3165 C C . PRO A 1 430 ? -17.609 -53.240 1.570 1.00 18.51 408 PRO A C 1
ATOM 3166 O O . PRO A 1 430 ? -16.669 -53.690 0.889 1.00 17.93 408 PRO A O 1
ATOM 3170 N N . ILE A 1 431 ? -18.030 -53.810 2.696 1.00 17.67 409 ILE A N 1
ATOM 3171 C CA . ILE A 1 431 ? -17.364 -54.942 3.316 1.00 18.16 409 ILE A CA 1
ATOM 3172 C C . ILE A 1 431 ? -18.228 -56.186 3.090 1.00 18.65 409 ILE A C 1
ATOM 3173 O O . ILE A 1 431 ? -19.451 -56.110 3.253 1.00 19.55 409 ILE A O 1
ATOM 3178 N N . ASP A 1 432 ? -17.611 -57.296 2.698 1.00 19.19 410 ASP A N 1
ATOM 3179 C CA . ASP A 1 432 ? -18.316 -58.607 2.602 1.00 21.57 410 ASP A CA 1
ATOM 3180 C C . ASP A 1 432 ? -17.843 -59.414 3.795 1.00 19.87 410 ASP A C 1
ATOM 3181 O O . ASP A 1 432 ? -16.651 -59.592 3.981 1.00 20.85 410 ASP A O 1
ATOM 3186 N N . LEU A 1 433 ? -18.773 -59.775 4.661 1.00 20.65 411 LEU A N 1
ATOM 3187 C CA . LEU A 1 433 ? -18.469 -60.560 5.862 1.00 21.74 411 LEU A CA 1
ATOM 3188 C C . LEU A 1 433 ? -18.801 -62.005 5.598 1.00 21.98 411 LEU A C 1
ATOM 3189 O O . LEU A 1 433 ? -19.758 -62.296 4.894 1.00 22.05 411 LEU A O 1
ATOM 3194 N N . PHE A 1 434 ? -17.977 -62.903 6.146 1.00 22.61 412 PHE A N 1
ATOM 3195 C CA . PHE A 1 434 ? -18.147 -64.317 5.947 1.00 21.17 412 PHE A CA 1
ATOM 3196 C C . PHE A 1 434 ? -18.171 -64.897 7.339 1.00 21.04 412 PHE A C 1
ATOM 3197 O O . PHE A 1 434 ? -17.658 -64.313 8.284 1.00 18.78 412 PHE A O 1
ATOM 3205 N N . TYR A 1 435 ? -18.773 -66.066 7.440 1.00 21.35 413 TYR A N 1
ATOM 3206 C CA . TYR A 1 435 ? -18.854 -66.786 8.700 1.00 21.30 413 TYR A CA 1
ATOM 3207 C C . TYR A 1 435 ? -17.490 -66.942 9.328 1.00 20.98 413 TYR A C 1
ATOM 3208 O O . TYR A 1 435 ? -17.303 -66.735 10.515 1.00 20.69 413 TYR A O 1
ATOM 3217 N N . GLY A 1 436 ? -16.507 -67.310 8.528 1.00 23.66 414 GLY A N 1
ATOM 3218 C CA . GLY A 1 436 ? -15.128 -67.332 9.005 1.00 25.42 414 GLY A CA 1
ATOM 3219 C C . GLY A 1 436 ? -14.582 -66.089 9.739 1.00 26.90 414 GLY A C 1
ATOM 3220 O O . GLY A 1 436 ? -13.688 -66.233 10.575 1.00 29.00 414 GLY A O 1
ATOM 3221 N N . ASP A 1 437 ? -15.103 -64.882 9.461 1.00 26.04 415 ASP A N 1
ATOM 3222 C CA . ASP A 1 437 ? -14.628 -63.639 10.155 1.00 25.73 415 ASP A CA 1
ATOM 3223 C C . ASP A 1 437 ? -14.996 -63.619 11.619 1.00 28.21 415 ASP A C 1
ATOM 3224 O O . ASP A 1 437 ? -14.463 -62.843 12.393 1.00 26.29 415 ASP A O 1
ATOM 3229 N N . PHE A 1 438 ? -15.965 -64.444 11.991 1.00 29.65 416 PHE A N 1
ATOM 3230 C CA . PHE A 1 438 ? -16.404 -64.493 13.367 1.00 28.48 416 PHE A CA 1
ATOM 3231 C C . PHE A 1 438 ? -15.919 -65.772 14.056 1.00 31.78 416 PHE A C 1
ATOM 3232 O O . PHE A 1 438 ? -15.677 -65.753 15.260 1.00 32.59 416 PHE A O 1
ATOM 3240 N N . PHE A 1 439 ? -15.742 -66.858 13.289 1.00 30.96 417 PHE A N 1
ATOM 3241 C CA . PHE A 1 439 ? -15.421 -68.182 13.840 1.00 32.81 417 PHE A CA 1
ATOM 3242 C C . PHE A 1 439 ? -14.146 -68.836 13.292 1.00 36.40 417 PHE A C 1
ATOM 3243 O O . PHE A 1 439 ? -13.825 -69.967 13.657 1.00 36.18 417 PHE A O 1
ATOM 3251 N N . GLY A 1 440 ? -13.417 -68.131 12.440 1.00 37.23 418 GLY A N 1
ATOM 3252 C CA . GLY A 1 440 ? -12.203 -68.672 11.856 1.00 39.78 418 GLY A CA 1
ATOM 3253 C C . GLY A 1 440 ? -10.997 -68.455 12.749 1.00 42.77 418 GLY A C 1
ATOM 3254 O O . GLY A 1 440 ? -11.116 -68.297 13.975 1.00 41.04 418 GLY A O 1
ATOM 3255 N N . ASP A 1 441 ? -9.830 -68.434 12.117 1.00 45.19 419 ASP A N 1
ATOM 3256 C CA . ASP A 1 441 ? -8.560 -68.415 12.820 1.00 46.78 419 ASP A CA 1
ATOM 3257 C C . ASP A 1 441 ? -7.835 -67.080 12.724 1.00 45.18 419 ASP A C 1
ATOM 3258 O O . ASP A 1 441 ? -6.688 -66.995 13.124 1.00 46.88 419 ASP A O 1
ATOM 3263 N N . ILE A 1 442 ? -8.472 -66.043 12.187 1.00 46.67 420 ILE A N 1
ATOM 3264 C CA . ILE A 1 442 ? -7.850 -64.709 12.141 1.00 46.27 420 ILE A CA 1
ATOM 3265 C C . ILE A 1 442 ? -8.504 -63.846 13.213 1.00 47.88 420 ILE A C 1
ATOM 3266 O O . ILE A 1 442 ? -9.726 -63.711 13.260 1.00 47.42 420 ILE A O 1
ATOM 3271 N N . SER A 1 443 ? -7.668 -63.278 14.078 1.00 50.19 421 SER A N 1
ATOM 3272 C CA . SER A 1 443 ? -8.118 -62.477 15.210 1.00 49.27 421 SER A CA 1
ATOM 3273 C C . SER A 1 443 ? -8.542 -61.067 14.776 1.00 44.51 421 SER A C 1
ATOM 3274 O O . SER A 1 443 ? -7.911 -60.458 13.886 1.00 37.91 421 SER A O 1
ATOM 3277 N N . GLU A 1 444 ? -9.616 -60.577 15.408 1.00 40.03 422 GLU A N 1
ATOM 3278 C CA . GLU A 1 444 ? -10.203 -59.266 15.105 1.00 38.6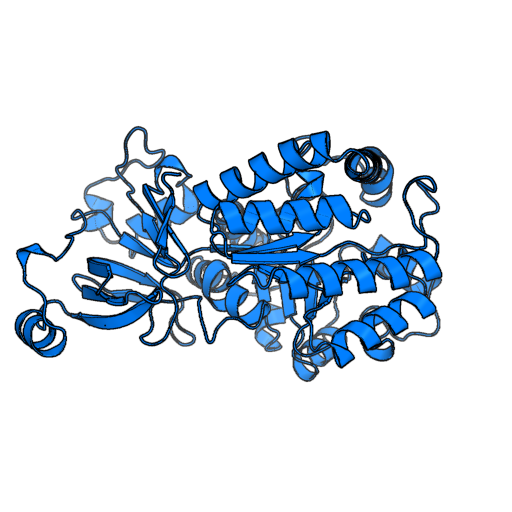6 422 GLU A CA 1
ATOM 3279 C C . GLU A 1 444 ? -10.459 -59.110 13.588 1.00 33.41 422 GLU A C 1
ATOM 3280 O O . GLU A 1 444 ? -10.316 -57.998 13.044 1.00 30.23 422 GLU A O 1
ATOM 3286 N N . ALA A 1 445 ? -10.806 -60.209 12.905 1.00 27.17 423 ALA A N 1
ATOM 3287 C CA . ALA A 1 445 ? -11.024 -60.175 11.456 1.00 24.01 423 ALA A CA 1
ATOM 3288 C C . ALA A 1 445 ? -11.993 -59.068 11.082 1.00 22.81 423 ALA A C 1
ATOM 3289 O O . ALA A 1 445 ? -11.698 -58.247 10.214 1.00 23.04 423 ALA A O 1
ATOM 3291 N N . VAL A 1 446 ? -13.128 -59.006 11.761 1.00 21.89 424 VAL A N 1
ATOM 3292 C CA . VAL A 1 446 ? -14.151 -58.040 11.370 1.00 20.75 424 VAL A CA 1
ATOM 3293 C C . VAL A 1 446 ? -13.631 -56.622 11.599 1.00 19.40 424 VAL A C 1
ATOM 3294 O O . VAL A 1 446 ? -13.834 -55.760 10.782 1.00 18.64 424 VAL A O 1
ATOM 3298 N N . ILE A 1 447 ? -13.007 -56.391 12.736 1.00 19.72 425 ILE A N 1
ATOM 3299 C CA . ILE A 1 447 ? -12.503 -55.053 13.077 1.00 20.45 425 ILE A CA 1
ATOM 3300 C C . ILE A 1 447 ? -11.488 -54.600 12.039 1.00 19.76 425 ILE A C 1
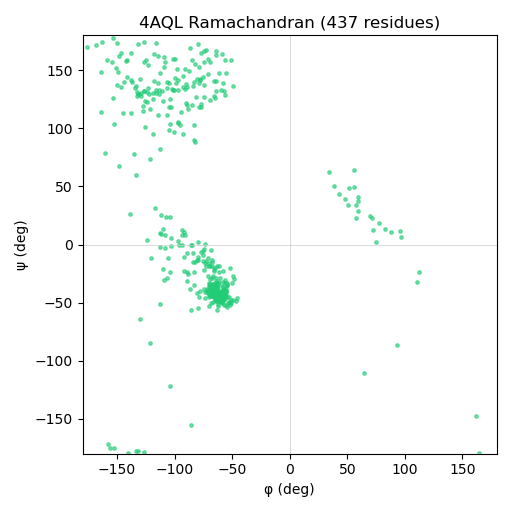ATOM 3301 O O . ILE A 1 447 ? -11.531 -53.447 11.574 1.00 21.24 425 ILE A O 1
ATOM 3306 N N . GLN A 1 448 ? -10.604 -55.497 11.655 1.00 19.56 426 GLN A N 1
ATOM 3307 C CA . GLN A 1 448 ? -9.599 -55.200 10.642 1.00 21.93 426 GLN A CA 1
ATOM 3308 C C . GLN A 1 448 ? -10.221 -54.914 9.279 1.00 18.90 426 GLN A C 1
ATOM 3309 O O . GLN A 1 448 ? -9.728 -54.056 8.554 1.00 15.79 426 GLN A O 1
ATOM 3315 N N . LYS A 1 449 ? -11.277 -55.638 8.900 1.00 17.94 427 LYS A N 1
ATOM 3316 C CA . LYS A 1 449 ? -11.890 -55.369 7.587 1.00 18.28 427 LYS A CA 1
ATOM 3317 C C . LYS A 1 449 ? -12.513 -54.012 7.578 1.00 15.52 427 LYS A C 1
ATOM 3318 O O . LYS A 1 449 ? -12.559 -53.373 6.545 1.00 15.63 427 LYS A O 1
ATOM 3324 N N . PHE A 1 450 ? -13.047 -53.581 8.706 1.00 15.19 428 PHE A N 1
ATOM 3325 C CA . PHE A 1 450 ? -13.660 -52.246 8.759 1.00 15.28 428 PHE A CA 1
ATOM 3326 C C . PHE A 1 450 ? -12.555 -51.181 8.592 1.00 15.16 428 PHE A C 1
ATOM 3327 O O . PHE A 1 450 ? -12.739 -50.214 7.858 1.00 15.37 428 PHE A O 1
ATOM 3335 N N . LEU A 1 451 ? -11.442 -51.382 9.287 1.00 14.78 429 LEU A N 1
ATOM 3336 C CA . LEU A 1 451 ? -10.304 -50.405 9.235 1.00 16.34 429 LEU A CA 1
ATOM 3337 C C . LEU A 1 451 ? -9.669 -50.317 7.842 1.00 17.13 429 LEU A C 1
ATOM 3338 O O . LEU A 1 451 ? -9.318 -49.231 7.417 1.00 18.49 429 LEU A O 1
ATOM 3343 N N . TYR A 1 452 ? -9.599 -51.440 7.121 1.00 17.72 430 TYR A N 1
ATOM 3344 C CA . TYR A 1 452 ? -9.073 -51.475 5.762 1.00 17.68 430 TYR A CA 1
ATOM 3345 C C . TYR A 1 452 ? -10.045 -51.234 4.634 1.00 17.19 430 TYR A C 1
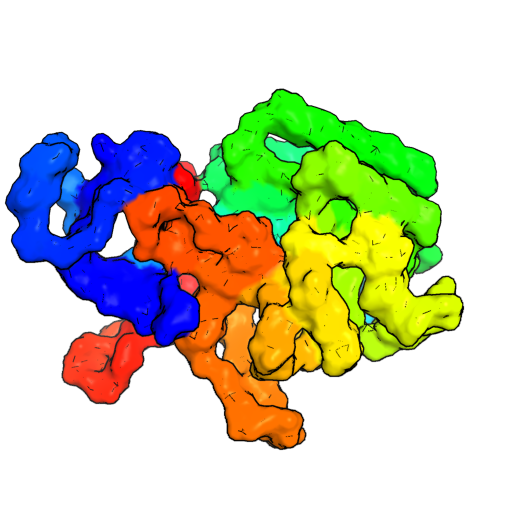ATOM 3346 O O . TYR A 1 452 ? -9.632 -50.736 3.572 1.00 17.42 430 TYR A O 1
ATOM 3355 N N . LEU A 1 453 ? -11.321 -51.623 4.809 1.00 17.63 431 LEU A N 1
ATOM 3356 C CA . LEU A 1 453 ? -12.302 -51.546 3.743 1.00 17.08 431 LEU A CA 1
ATOM 3357 C C . LEU A 1 453 ? -13.517 -50.679 4.028 1.00 16.55 431 LEU A C 1
ATOM 3358 O O . LEU A 1 453 ? -14.277 -50.388 3.115 1.00 15.69 431 LEU A O 1
ATOM 3363 N N . GLY A 1 454 ? -13.716 -50.266 5.278 1.00 16.02 432 GLY A N 1
ATOM 3364 C CA . GLY A 1 454 ? -14.922 -49.543 5.620 1.00 15.97 432 GLY A CA 1
ATOM 3365 C C . GLY A 1 454 ? -14.932 -48.119 5.122 1.00 17.00 432 GLY A C 1
ATOM 3366 O O . GLY A 1 454 ? -13.900 -47.563 4.758 1.00 15.62 432 GLY A O 1
ATOM 3367 N N . ASP A 1 455 ? -16.105 -47.511 5.170 1.00 18.54 433 ASP A N 1
ATOM 3368 C CA . ASP A 1 455 ? -16.261 -46.109 4.842 1.00 19.74 433 ASP A CA 1
ATOM 3369 C C . ASP A 1 455 ? -17.453 -45.551 5.601 1.00 20.27 433 ASP A C 1
ATOM 3370 O O . ASP A 1 455 ? -18.021 -46.211 6.488 1.00 20.09 433 ASP A O 1
ATOM 3375 N N . ASP A 1 456 ? -17.796 -44.304 5.326 1.00 19.86 434 ASP A N 1
ATOM 3376 C CA . ASP A 1 456 ? -18.936 -43.678 5.963 1.00 19.65 434 ASP A CA 1
ATOM 3377 C C . ASP A 1 456 ? -20.230 -44.519 5.953 1.00 18.35 434 ASP A C 1
ATOM 3378 O O . ASP A 1 456 ? -21.024 -44.425 6.877 1.00 18.27 434 ASP A O 1
ATOM 3383 N N . ARG A 1 457 ? -20.461 -45.369 4.967 1.00 17.93 435 ARG A N 1
ATOM 3384 C CA . ARG A 1 457 ? -21.638 -46.253 5.068 1.00 17.96 435 ARG A CA 1
ATOM 3385 C C . ARG A 1 457 ? -21.670 -47.159 6.301 1.00 17.87 435 ARG A C 1
ATOM 3386 O O . ARG A 1 457 ? -22.746 -47.590 6.729 1.00 18.61 435 ARG A O 1
ATOM 3394 N N . ASN A 1 458 ? -20.517 -47.428 6.896 1.00 16.82 436 ASN A N 1
ATOM 3395 C CA . ASN A 1 458 ? -20.435 -48.285 8.065 1.00 16.04 436 ASN A CA 1
ATOM 3396 C C . ASN A 1 458 ? -20.577 -47.546 9.376 1.00 17.38 436 ASN A C 1
ATOM 3397 O O . ASN A 1 458 ? -20.637 -48.158 10.440 1.00 18.05 436 ASN A O 1
ATOM 3402 N N . ILE A 1 459 ? -20.607 -46.221 9.318 1.00 18.31 437 ILE A N 1
ATOM 3403 C CA . ILE A 1 459 ? -20.723 -45.419 10.501 1.00 19.66 437 ILE A CA 1
ATOM 3404 C C . ILE A 1 459 ? -22.210 -45.060 10.640 1.00 21.10 437 ILE A C 1
ATOM 3405 O O . ILE A 1 459 ? -22.727 -44.215 9.916 1.00 21.13 437 ILE A O 1
ATOM 3410 N N . GLU A 1 460 ? -22.911 -45.709 11.555 1.00 21.34 438 GLU A N 1
ATOM 3411 C CA . GLU A 1 460 ? -24.344 -45.494 11.685 1.00 25.98 438 GLU A CA 1
ATOM 3412 C C . GLU A 1 460 ? -24.671 -44.318 12.597 1.00 23.10 438 GLU A C 1
ATOM 3413 O O . GLU A 1 460 ? -25.606 -43.576 12.339 1.00 23.54 438 GLU A O 1
ATOM 3419 N N . GLU A 1 461 ? -23.910 -44.154 13.666 1.00 21.43 439 GLU A N 1
ATOM 3420 C CA . GLU A 1 461 ? -24.165 -43.095 14.634 1.00 19.67 439 GLU A CA 1
ATOM 3421 C C . GLU A 1 461 ? -22.842 -42.515 15.106 1.00 17.87 439 GLU A C 1
ATOM 3422 O O . GLU A 1 461 ? -21.858 -43.224 15.243 1.00 15.91 439 GLU A O 1
ATOM 3428 N N . VAL A 1 462 ? -22.841 -41.206 15.343 1.00 16.10 440 VAL A N 1
ATOM 3429 C CA . VAL A 1 462 ? -21.676 -40.524 15.910 1.00 15.14 440 VAL A CA 1
ATOM 3430 C C . VAL A 1 462 ? -22.159 -39.697 17.092 1.00 14.61 440 VAL A C 1
ATOM 3431 O O . VAL A 1 462 ? -23.147 -38.961 16.964 1.00 17.19 440 VAL A O 1
ATOM 3435 N N . TYR A 1 463 ? -21.468 -39.854 18.209 1.00 14.98 441 TYR A N 1
ATOM 3436 C CA . TYR A 1 463 ? -21.709 -39.145 19.479 1.00 17.74 441 TYR A CA 1
ATOM 3437 C C . TYR A 1 463 ? -20.497 -38.265 19.826 1.00 16.76 441 TYR A C 1
ATOM 3438 O O . TYR A 1 463 ? -19.371 -38.705 19.689 1.00 16.52 441 TYR A O 1
ATOM 3447 N N . VAL A 1 464 ? -20.730 -37.008 20.199 1.00 16.59 442 VAL A N 1
ATOM 3448 C CA . VAL A 1 464 ? -19.665 -36.138 20.722 1.00 17.92 442 VAL A CA 1
ATOM 3449 C C . VAL A 1 464 ? -20.214 -35.563 22.026 1.00 19.33 442 VAL A C 1
ATOM 3450 O O . VAL A 1 464 ? -21.321 -35.061 22.049 1.00 19.71 442 VAL A O 1
ATOM 3454 N N . GLY A 1 465 ? -19.464 -35.681 23.107 1.00 22.68 443 GLY A N 1
ATOM 3455 C CA . GLY A 1 465 ? -19.925 -35.182 24.413 1.00 23.76 443 GLY A CA 1
ATOM 3456 C C . GLY A 1 465 ? -21.236 -35.843 24.780 1.00 24.86 443 GLY A C 1
ATOM 3457 O O . GLY A 1 465 ? -22.084 -35.217 25.373 1.00 26.30 443 GLY A O 1
ATOM 3458 N N . GLY A 1 466 ? -21.413 -37.110 24.396 1.00 28.10 444 GLY A N 1
ATOM 3459 C CA . GLY A 1 466 ? -22.621 -37.861 24.745 1.00 27.58 444 GLY A CA 1
ATOM 3460 C C . GLY A 1 466 ? -23.849 -37.487 23.958 1.00 28.34 444 GLY A C 1
ATOM 3461 O O . GLY A 1 466 ? -24.910 -38.039 24.188 1.00 33.91 444 GLY A O 1
ATOM 3462 N N . LYS A 1 467 ? -23.726 -36.566 23.010 1.00 28.92 445 LYS A N 1
ATOM 3463 C CA . LYS A 1 467 ? -24.876 -36.158 22.205 1.00 28.90 445 LYS A CA 1
ATOM 3464 C C . LYS A 1 467 ? -24.745 -36.780 20.834 1.00 26.42 445 LYS A C 1
ATOM 3465 O O . LYS A 1 467 ? -23.657 -36.783 20.278 1.00 21.26 445 LYS A O 1
ATOM 3471 N N . GLN A 1 468 ? -25.853 -37.265 20.284 1.00 24.58 446 GLN A N 1
ATOM 3472 C CA . GLN A 1 468 ? -25.855 -37.827 18.954 1.00 26.06 446 GLN A CA 1
ATOM 3473 C C . GLN A 1 468 ? -25.825 -36.695 17.915 1.00 24.89 446 GLN A C 1
ATOM 3474 O O . GLN A 1 468 ? -26.707 -35.838 17.888 1.00 25.94 446 GLN A O 1
ATOM 3480 N N . VAL A 1 469 ? -24.770 -36.673 17.111 1.00 20.10 447 VAL A N 1
ATOM 3481 C CA . VAL A 1 469 ? -24.550 -35.596 16.130 1.00 19.35 447 VAL A CA 1
ATOM 3482 C C . VAL A 1 469 ? -24.747 -36.117 14.724 1.00 18.61 447 VAL A C 1
ATOM 3483 O O . VAL A 1 469 ? -24.983 -35.364 13.794 1.00 19.76 447 VAL A O 1
ATOM 3487 N N . VAL A 1 470 ? -24.645 -37.424 14.545 1.00 19.21 448 VAL A N 1
ATOM 3488 C CA . VAL A 1 470 ? -24.934 -38.032 13.248 1.00 20.00 448 VAL A CA 1
ATOM 3489 C C . VAL A 1 470 ? -25.862 -39.212 13.569 1.00 20.70 448 VAL A C 1
ATOM 3490 O O . VAL A 1 470 ? -25.552 -39.975 14.464 1.00 20.64 448 VAL A O 1
ATOM 3494 N N . PRO A 1 471 ? -27.008 -39.334 12.881 1.00 23.27 449 PRO A N 1
ATOM 3495 C CA . PRO A 1 471 ? -27.472 -38.500 11.787 1.00 26.61 449 PRO A CA 1
ATOM 3496 C C . PRO A 1 471 ? -27.714 -37.056 12.232 1.00 25.97 449 PRO A C 1
ATOM 3497 O O . PRO A 1 471 ? -27.760 -36.767 13.428 1.00 24.80 449 PRO A O 1
ATOM 3501 N N . PHE A 1 472 ? -27.789 -36.167 11.256 1.00 27.54 450 PHE A N 1
ATOM 3502 C CA . PHE A 1 472 ? -27.701 -34.713 11.477 1.00 29.83 450 PHE A CA 1
ATOM 3503 C C . PHE A 1 472 ? -28.990 -34.072 12.018 1.00 32.15 450 PHE A C 1
ATOM 3504 O O . PHE A 1 472 ? -30.073 -34.566 11.734 1.00 38.08 450 PHE A O 1
#

Nearest PDB structures (foldseek):
  2uz9-assembly1_A  TM=1.001E+00  e=1.835E-88  Homo sapiens
  3e0l-assembly1_B  TM=9.933E-01  e=7.382E-85  Homo sapiens
  6oh9-assembly1_A-2  TM=9.613E-01  e=1.284E-52  Saccharomyces cerevisiae S288C
  6oha-assembly1_A-2  TM=9.598E-01  e=1.558E-51  Saccharomyces cerevisiae S288C
  6ohb-assembly2_D  TM=9.147E-01  e=2.379E-41  Escherichia coli K-12

CATH classification: 2.30.40.10 (+1 more: 3.20.20.140)

Solvent-accessible surface area: 18030 Å² total; per-residue (Å²): 77,48,50,7,3,57,11,31,0,1,4,0,25,132,134,44,39,15,58,30,31,154,67,21,0,0,0,0,21,132,81,1,61,2,28,7,34,59,104,10,95,64,43,121,105,2,8,144,105,97,114,13,138,86,114,89,23,94,125,15,48,188,53,19,9,0,1,1,3,0,1,0,2,3,0,6,0,0,3,39,63,30,30,58,62,28,36,104,32,78,22,107,99,8,24,42,132,44,0,8,46,14,0,54,134,0,119,76,80,103,42,0,90,88,12,0,34,145,0,0,96,81,0,0,74,7,0,0,1,0,0,0,0,0,0,0,16,38,5,78,3,0,24,37,0,0,58,6,0,52,138,29,4,0,16,4,11,0,0,4,0,0,2,9,61,12,139,60,30,81,108,0,93,6,88,43,111,79,0,33,123,43,5,86,88,2,2,36,63,5,72,126,117,119,18,88,57,3,84,4,3,2,1,0,5,31,0,44,4,0,25,89,88,0,0,23,68,0,2,76,14,5,170,96,111,93,20,24,0,3,1,15,0,1,14,25,167,113,15,41,85,41,5,132,115,88,18,106,101,37,157,40,10,2,18,0,0,33,155,15,92,0,6,45,103,68,2,4,0,1,1,1,15,61,18,56,49,91,10,5,74,41,0,77,131,98,15,0,1,0,0,0,0,0,5,0,1,65,27,16,104,6,10,80,6,22,5,29,58,1,63,174,35,126,6,54,4,0,0,1,3,7,0,1,2,0,109,18,63,15,0,4,16,1,0,44,54,1,14,96,2,6,51,42,10,74,136,82,180,94,23,174,120,30,5,74,19,63,32,0,0,45,11,0,0,2,3,0,0,50,5,0,54,34,46,67,75,3,5,5,4,80,94,46,12,12,0,10,0,0,0,0,14,0,134,12,102,109,29,48,9,110,36,136,170,39,21,94,140,46,158,127,77,35,7,16,15,47,49,0,0,103,99,2,44,37,101,0,13,69,27,0,4,3,10,7,117,76,8,14,90,106

B-factor: mean 26.87, std 10.8, range [8.64, 78.36]

Radius of gyration: 21.68 Å; Cα contacts (8 Å, |Δi|>4): 1019; chains: 1; bounding box: 58×63×50 Å

InterPro domains:
  IPR006680 Amidohydrolase-related [PF01979] (74-447)
  IPR011059 Metal-dependent hydrolase, composite domain superfamily [G3DSA:2.30.40.10] (13-446)
  IPR014311 Guanine deaminase [TIGR02967] (26-444)
  IPR014311 Guanine deaminase [cd01303] (13-444)
  IPR032466 Metal-dependent hydrolase [SSF51556] (76-388)
  IPR051607 Metallo-dependent Hydrolases [PTHR11271] (7-448)